Protein AF-0000000079918115 (afdb_homodimer)

Foldseek 3Di:
DDLPDQPQPQLFDPDPPPSVVVVCVVCCVQANNWDWDWDPPPDGTKGKTWDDLQLKIKMKIKDFWTFGFGDPDPPVLQGAFKKKKKAFCAAWKWWFWQNDIDIHHHQKIKIATPPTHTRGMGGHGITIIMMMIGFLLLLLLLPAANQQDRMDMDGCPPPLNVVLVVLSVCCVVCVSVDDLVRSVVSVNVNSNSVSVVSCVVVDQCPPPDPLSVLLSVLLVVLLVCQQVADDDLVNSCVVSVHDSVSVVVSSVSRPDDPVVSSLSSLLVVLLVCLAEHPDDLQVSCNRRHHPGSVRVQSSNCSHSVHGSVVSSVVRHD/DDLLDQPQPFLFDPDPPPSVVVVCVVCCVQVNNWDWDFDDPDDGGWTKGWGDLQLKIKIKIKDFWGFTAGDPPPPVLQGAQKKKKKAFCAAWKWAWWQNDIDIHHHQKIKIATPPTHTRGMGGHGITIIMMMIGQPLLLLLLPAAPQQDRMDMDGCPPPLNVVLVVLSVCCVVCVSVDDLVRSVVSVNVNSNSVSVVSCVVVDQCPPPDPLSVLLVVLLVVLLVCQQVADDDLVNSCVVSVHDSVSSVVSSVSRPHDPVVSSLSNLLVVLLVCLAEHPDDLQVSCNRRHHPGSVRNQSSNCSRSVHGSVVSSVSRHD

Nearest PDB structures (foldseek):
  5nla-assembly1_A  TM=6.528E-01  e=1.614E-10  Sinorhizobium meliloti 1021
  6p7t-assembly1_A  TM=4.672E-01  e=9.666E-10  Vibrio cholerae
  1bl0-assembly1_A  TM=8.198E-01  e=1.249E-04  Escherichia coli
  3mkl-assembly2_B  TM=9.287E-01  e=2.749E-03  Escherichia coli K-12
  3mkl-assembly1_A  TM=9.181E-01  e=2.902E-03  Escherichia coli K-12

Secondary structure (DSSP, 8-state):
---------------TTTTHHHHHHHHHHHH-S-EEEE----SPPPEEEEEEETTEEEEEEEE-SEEEEEE--S-GGG---EEEEEEEEEE-EEEEETTEEEEE-TTEEEEEETTS-EEEEEESS-EEEEEEEEEHHHHHHTT--S---SEEEEETTSHHHHHHHHHHHHHHHHGGG--HHHHHHHHHHHHHHHHHHHHHHH--TTSS-HHHHHHHHHHHHHHHTTTSSPPPHHHHHHHHT--HHHHHHHHHTTT--HHHHHHHHHHHHHHHHHHH----HHHHHHHTT-S-HHHHHHHHHHHHSS-HHHHHHHH--/---------------TTTTHHHHHHHHHHHHSS-EEE-----SPPPEEEEEEETTEEEEEEEE-SEEEE----S-GGG---EEEEEEEEEE-EEEEETTEEEEE-TTEEEEEETTS-EEEEEESS-EEEEEEEEEHHHHHHTT--S---SEEEEETTSHHHHHHHHHHHHHHHHGGG--HHHHHHHHHHHHHHHHHHHHHHH--TTSS-HHHHHHHHHHHHHHHTTTSSPPPHHHHHHHTT--HHHHHHHHHTTT--HHHHHHHHHHHHHHHHHHH----HHHHHHHTT-S-HHHHHHHHHHHHSS-HHHHHHHH--

Sequence (634 aa):
MTATAATEIEVLDFEPAGPGARWETAVRDVSGPMTVQHRKRRGNATRLRSRDVGDLQLADWDCPPLQSVLSLGKDRDAERDVVVVVAGDWGDERLSFAGTDAALVNGTVVVVTGGYDGDGFSVPERVRKRTLTLPRAALLAAGCDANIPGCLVLEQDRPLVGVLLRVLDEAWSRVPGMNTSEVEATRGALVALTAGIIRAETGSVTGRSALAALRAQIDNWITRNLRSGPIHIEDLAAAHNVSTRTVHRAFSLTGDTMTAVVRARRMAAVREELVNSNMTIATIAHRWCYYDPSHLRREFHRCFGVSPSEYRESHGCMTATAATEIEVLDFEPAGPGARWETAVRDVSGPMTVQHRKRRGNATRLRSRDVGDLQLADWDCPPLQSVLSLGKDRDAERDVVVVVAGDWGDERLSFAGTDAALVNGTVVVVTGGYDGDGFSVPERVRKRTLTLPRAALLAAGCDANIPGCLVLEQDRPLVGVLLRVLDEAWSRVPGMNTSEVEATRGALVALTAGIIRAETGSVTGRSALAALRAQIDNWITRNLRSGPIHIEDLAAAHNVSTRTVHRAFSLTGDTMTAVVRARRMAAVREELVNSNMTIATIAHRWCYYDPSHLRREFHRCFGVSPSEYRESHGC

pLDDT: mean 75.68, std 16.16, range [19.48, 96.19]

Radius of gyration: 24.93 Å; Cα contacts (8 Å, |Δi|>4): 1304; chains: 2; bounding box: 52×74×68 Å

InterPro domains:
  IPR009057 Homedomain-like superfamily [SSF46689] (265-315)
  IPR018060 AraC-like, DNA binding HTH domain [PF12833] (236-313)
  IPR018060 AraC-like, DNA binding HTH domain [PS01124] (216-314)
  IPR018060 AraC-like, DNA binding HTH domain [SM00342] (230-312)
  IPR035418 Transcription regulator HTH, AraC- type, ligand binding domain-like [PF14525] (23-195)
  IPR050204 AraC/XylS family transcriptional regulators [PTHR46796] (44-314)

Structure (mmCIF, N/CA/C/O backbone):
data_AF-0000000079918115-model_v1
#
loop_
_entity.id
_entity.type
_entity.pdbx_description
1 polymer 'AraC family transcriptional regulator'
#
loop_
_atom_site.group_PDB
_atom_site.id
_atom_site.type_symbol
_atom_site.label_atom_id
_atom_site.label_alt_id
_atom_site.label_comp_id
_atom_site.label_asym_id
_atom_site.label_entity_id
_atom_site.label_seq_id
_atom_site.pdbx_PDB_ins_code
_atom_site.Cartn_x
_atom_site.Cartn_y
_atom_site.Cartn_z
_atom_site.occupancy
_atom_site.B_iso_or_equiv
_atom_site.auth_seq_id
_atom_site.auth_comp_id
_atom_site.auth_asym_id
_atom_site.auth_atom_id
_atom_site.pdbx_PDB_model_num
ATOM 1 N N . MET A 1 1 ? -26.719 -1.693 0.516 1 20.75 1 MET A N 1
ATOM 2 C CA . MET A 1 1 ? -25.344 -1.738 0.03 1 20.75 1 MET A CA 1
ATOM 3 C C . MET A 1 1 ? -24.594 -2.91 0.645 1 20.75 1 MET A C 1
ATOM 5 O O . MET A 1 1 ? -24.375 -2.949 1.857 1 20.75 1 MET A O 1
ATOM 9 N N . THR A 1 2 ? -24.75 -4.129 0.095 1 23.48 2 THR A N 1
ATOM 10 C CA . THR A 1 2 ? -24.625 -5.461 0.676 1 23.48 2 THR A CA 1
ATOM 11 C C . THR A 1 2 ? -23.188 -5.746 1.089 1 23.48 2 THR A C 1
ATOM 13 O O . THR A 1 2 ? -22.25 -5.43 0.353 1 23.48 2 THR A O 1
ATOM 16 N N . ALA A 1 3 ? -22.828 -5.594 2.299 1 30.45 3 ALA A N 1
ATOM 17 C CA . ALA A 1 3 ? -21.672 -6.168 2.977 1 30.45 3 ALA A CA 1
ATOM 18 C C . ALA A 1 3 ? -21.172 -7.426 2.258 1 30.45 3 ALA A C 1
ATOM 20 O O . ALA A 1 3 ? -21.938 -8.375 2.062 1 30.45 3 ALA A O 1
ATOM 21 N N . THR A 1 4 ? -20.469 -7.301 1.254 1 32.97 4 THR A N 1
ATOM 22 C CA . THR A 1 4 ? -20.047 -8.531 0.591 1 32.97 4 THR A CA 1
ATOM 23 C C . THR A 1 4 ? -19.719 -9.609 1.616 1 32.97 4 THR A C 1
ATOM 25 O O . THR A 1 4 ? -18.859 -9.414 2.482 1 32.97 4 THR A O 1
ATOM 28 N N . ALA A 1 5 ? -20.609 -10.57 1.898 1 32.44 5 ALA A N 1
ATOM 29 C CA . ALA A 1 5 ? -20.719 -11.758 2.74 1 32.44 5 ALA A CA 1
ATOM 30 C C . ALA A 1 5 ? -19.453 -12.586 2.686 1 32.44 5 ALA A C 1
ATOM 32 O O . ALA A 1 5 ? -18.812 -12.688 1.636 1 32.44 5 ALA A O 1
ATOM 33 N N . ALA A 1 6 ? -18.719 -12.531 3.805 1 43.19 6 ALA A N 1
ATOM 34 C CA . ALA A 1 6 ? -17.75 -13.609 4.004 1 43.19 6 ALA A CA 1
ATOM 35 C C . ALA A 1 6 ? -18.234 -14.906 3.377 1 43.19 6 ALA A C 1
ATOM 37 O O . ALA A 1 6 ? -19.406 -15.273 3.516 1 43.19 6 ALA A O 1
ATOM 38 N N . THR A 1 7 ? -17.953 -15.18 2.184 1 44.72 7 THR A N 1
ATOM 39 C CA . THR A 1 7 ? -18.328 -16.516 1.739 1 44.72 7 THR A CA 1
ATOM 40 C C . THR A 1 7 ? -17.672 -17.578 2.611 1 44.72 7 THR A C 1
ATOM 42 O O . THR A 1 7 ? -16.438 -17.656 2.688 1 44.72 7 THR A O 1
ATOM 45 N N . GLU A 1 8 ? -18.25 -17.75 3.82 1 47.47 8 GLU A N 1
ATOM 46 C CA . GLU A 1 8 ? -17.828 -18.922 4.559 1 47.47 8 GLU A CA 1
ATOM 47 C C . GLU A 1 8 ? -18.156 -20.203 3.797 1 47.47 8 GLU A C 1
ATOM 49 O O . GLU A 1 8 ? -19.328 -20.453 3.488 1 47.47 8 GLU A O 1
ATOM 54 N N . ILE A 1 9 ? -17.344 -20.609 3.047 1 45.91 9 ILE A N 1
ATOM 55 C CA . ILE A 1 9 ? -17.562 -21.891 2.412 1 45.91 9 ILE A CA 1
ATOM 56 C C . ILE A 1 9 ? -17.062 -23.016 3.328 1 45.91 9 ILE A C 1
ATOM 58 O O . ILE A 1 9 ? -15.875 -23.062 3.666 1 45.91 9 ILE A O 1
ATOM 62 N N . GLU A 1 10 ? -17.891 -23.359 4.223 1 45.59 10 GLU A N 1
ATOM 63 C CA . GLU A 1 10 ? -17.578 -24.578 4.941 1 45.59 10 GLU A CA 1
ATOM 64 C C . GLU A 1 10 ? -17.688 -25.797 4.031 1 45.59 10 GLU A C 1
ATOM 66 O O . GLU A 1 10 ? -18.766 -26.078 3.494 1 45.59 10 GLU A O 1
ATOM 71 N N . VAL A 1 11 ? -16.656 -26 3.459 1 44.56 11 VAL A N 1
ATOM 72 C CA . VAL A 1 11 ? -16.703 -27.219 2.66 1 44.56 11 VAL A CA 1
ATOM 73 C C . VAL A 1 11 ? -16.547 -28.438 3.57 1 44.56 11 VAL A C 1
ATOM 75 O O . VAL A 1 11 ? -15.508 -28.641 4.191 1 44.56 11 VAL A O 1
ATOM 78 N N . LEU A 1 12 ? -17.703 -28.906 4.004 1 40.53 12 LEU A N 1
ATOM 79 C CA . LEU A 1 12 ? -17.703 -30.125 4.805 1 40.53 12 LEU A CA 1
ATOM 80 C C . LEU A 1 12 ? -17.125 -31.297 4.008 1 40.53 12 LEU A C 1
ATOM 82 O O . LEU A 1 12 ? -16.688 -31.125 2.871 1 40.53 12 LEU A O 1
ATOM 86 N N . ASP A 1 13 ? -18.078 -32.406 3.857 1 38.34 13 ASP A N 1
ATOM 87 C CA . ASP A 1 13 ? -17.906 -33.844 3.639 1 38.34 13 ASP A CA 1
ATOM 88 C C . ASP A 1 13 ? -17.422 -34.125 2.219 1 38.34 13 ASP A C 1
ATOM 90 O O . ASP A 1 13 ? -17.938 -33.562 1.255 1 38.34 13 ASP A O 1
ATOM 94 N N . PHE A 1 14 ? -16.125 -34.531 2.07 1 38.88 14 PHE A N 1
ATOM 95 C CA . PHE A 1 14 ? -15.609 -35.094 0.823 1 38.88 14 PHE A CA 1
ATOM 96 C C . PHE A 1 14 ? -16.406 -36.312 0.396 1 38.88 14 PHE A C 1
ATOM 98 O O . PHE A 1 14 ? -16.234 -37.406 0.945 1 38.88 14 PHE A O 1
ATOM 105 N N . GLU A 1 15 ? -17.672 -36.281 0.128 1 39.56 15 GLU A N 1
ATOM 106 C CA . GLU A 1 15 ? -18.094 -37.562 -0.426 1 39.56 15 GLU A CA 1
ATOM 107 C C . GLU A 1 15 ? -17.453 -37.812 -1.792 1 39.56 15 GLU A C 1
ATOM 109 O O . GLU A 1 15 ? -17.328 -36.875 -2.6 1 39.56 15 GLU A O 1
ATOM 114 N N . PRO A 1 16 ? -16.781 -39.031 -2.135 1 39.78 16 PRO A N 1
ATOM 115 C CA . PRO A 1 16 ? -16.203 -39.531 -3.377 1 39.78 16 PRO A CA 1
ATOM 116 C C . PRO A 1 16 ? -16.969 -39.062 -4.621 1 39.78 16 PRO A C 1
ATOM 118 O O . PRO A 1 16 ? -16.344 -38.812 -5.656 1 39.78 16 PRO A O 1
ATOM 121 N N . ALA A 1 17 ? -18.203 -39.625 -4.945 1 42.81 17 ALA A N 1
ATOM 122 C CA . ALA A 1 17 ? -18.969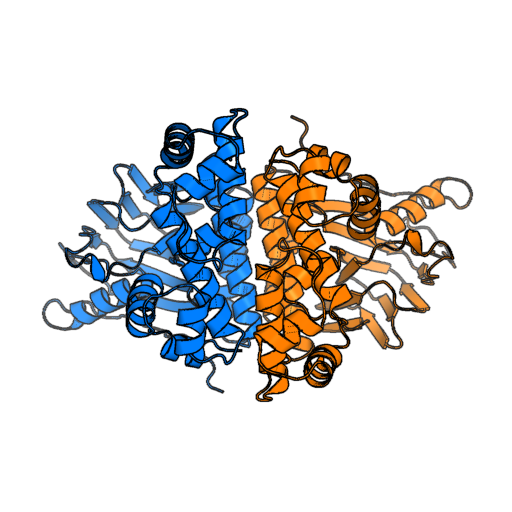 -39.5 -6.184 1 42.81 17 ALA A CA 1
ATOM 123 C C . ALA A 1 17 ? -19.406 -38.062 -6.418 1 42.81 17 ALA A C 1
ATOM 125 O O . ALA A 1 17 ? -19.719 -37.688 -7.547 1 42.81 17 ALA A O 1
ATOM 126 N N . GLY A 1 18 ? -20.094 -37.25 -5.535 1 37.59 18 GLY A N 1
ATOM 127 C CA . GLY A 1 18 ? -20.891 -36.031 -5.602 1 37.59 18 GLY A CA 1
ATOM 128 C C . GLY A 1 18 ? -20.125 -34.781 -5.133 1 37.59 18 GLY A C 1
ATOM 129 O O . GLY A 1 18 ? -19.969 -33.812 -5.879 1 37.59 18 GLY A O 1
ATOM 130 N N . PRO A 1 19 ? -19.656 -34.531 -4.016 1 40.31 19 PRO A N 1
ATOM 131 C CA . PRO A 1 19 ? -19.203 -33.375 -3.213 1 40.31 19 PRO A CA 1
ATOM 132 C C . PRO A 1 19 ? -17.781 -32.938 -3.559 1 40.31 19 PRO A C 1
ATOM 134 O O . PRO A 1 19 ? -17.328 -31.891 -3.105 1 40.31 19 PRO A O 1
ATOM 137 N N . GLY A 1 20 ? -16.938 -33.688 -4.082 1 45.53 20 GLY A N 1
ATOM 138 C CA . GLY A 1 20 ? -15.633 -33.344 -4.602 1 45.53 20 GLY A CA 1
ATOM 139 C C . GLY A 1 20 ? -15.656 -32.125 -5.488 1 45.53 20 GLY A C 1
ATOM 140 O O . GLY A 1 20 ? -14.68 -31.375 -5.547 1 45.53 20 GLY A O 1
ATOM 141 N N . ALA A 1 21 ? -16.688 -32.094 -6.211 1 49.69 21 ALA A N 1
ATOM 142 C CA . ALA A 1 21 ? -16.875 -30.984 -7.129 1 49.69 21 ALA A CA 1
ATOM 143 C C . ALA A 1 21 ? -16.875 -29.656 -6.383 1 49.69 21 ALA A C 1
ATOM 145 O O . ALA A 1 21 ? -16.359 -28.656 -6.887 1 49.69 21 ALA A O 1
ATOM 146 N N . ARG A 1 22 ? -17.375 -29.875 -5.172 1 52.66 22 ARG A N 1
ATOM 147 C CA . ARG A 1 22 ? -17.5 -28.609 -4.457 1 52.66 22 ARG A CA 1
ATOM 148 C C . ARG A 1 22 ? -16.156 -28.141 -3.934 1 52.66 22 ARG A C 1
ATOM 150 O O . ARG A 1 22 ? -15.859 -26.953 -3.947 1 52.66 22 ARG A O 1
ATOM 157 N N . TRP A 1 23 ? -15.312 -29.156 -3.518 1 56.81 23 TRP A N 1
ATOM 158 C CA . TRP A 1 23 ? -13.984 -28.781 -3.043 1 56.81 23 TRP A CA 1
ATOM 159 C C . TRP A 1 23 ? -13.141 -28.203 -4.172 1 56.81 23 TRP A C 1
ATOM 161 O O . TRP A 1 23 ? -12.492 -27.172 -4.004 1 56.81 23 TRP A O 1
ATOM 171 N N . GLU A 1 24 ? -13.188 -29.031 -5.16 1 59.75 24 GLU A N 1
ATOM 172 C CA . GLU A 1 24 ? -12.406 -28.578 -6.309 1 59.75 24 GLU A CA 1
ATOM 173 C C . GLU A 1 24 ? -12.828 -27.172 -6.723 1 59.75 24 GLU A C 1
ATOM 175 O O . GLU A 1 24 ? -11.977 -26.328 -7.047 1 59.75 24 GLU A O 1
ATOM 180 N N . THR A 1 25 ? -14.055 -27.094 -6.52 1 60.72 25 THR A N 1
ATOM 181 C CA . THR A 1 25 ? -14.57 -25.781 -6.879 1 60.72 25 THR A CA 1
ATOM 182 C C . THR A 1 25 ? -14.133 -24.734 -5.859 1 60.72 25 THR A C 1
ATOM 184 O O . THR A 1 25 ? -13.734 -23.625 -6.23 1 60.72 25 THR A O 1
ATOM 187 N N . ALA A 1 26 ? -14.148 -25.172 -4.625 1 60.69 26 ALA A N 1
ATOM 188 C CA . ALA A 1 26 ? -13.773 -24.219 -3.578 1 60.69 26 ALA A CA 1
ATOM 189 C C . ALA A 1 26 ? -12.305 -23.844 -3.686 1 60.69 26 ALA A C 1
ATOM 191 O O . ALA A 1 26 ? -11.945 -22.672 -3.553 1 60.69 26 ALA A O 1
ATOM 192 N N . VAL A 1 27 ? -11.5 -24.875 -3.855 1 61.97 27 VAL A N 1
ATOM 193 C CA . VAL A 1 27 ? -10.062 -24.625 -3.961 1 61.97 27 VAL A CA 1
ATOM 194 C C . VAL A 1 27 ? -9.781 -23.766 -5.188 1 61.97 27 VAL A C 1
ATOM 196 O O . VAL A 1 27 ? -8.961 -22.844 -5.129 1 61.97 27 VAL A O 1
ATOM 199 N N . ARG A 1 28 ? -10.531 -24.109 -6.148 1 62.28 28 ARG A N 1
ATOM 200 C CA . ARG A 1 28 ? -10.367 -23.344 -7.375 1 62.28 28 ARG A CA 1
ATOM 201 C C . ARG A 1 28 ? -10.781 -21.891 -7.16 1 62.28 28 ARG A C 1
ATOM 203 O O . ARG A 1 28 ? -10.133 -20.969 -7.672 1 62.28 28 ARG A O 1
ATOM 210 N N . ASP A 1 29 ? -11.766 -21.734 -6.414 1 60.75 29 ASP A N 1
ATOM 211 C CA . ASP A 1 29 ? -12.281 -20.391 -6.18 1 60.75 29 ASP A CA 1
ATOM 212 C C . ASP A 1 29 ? -11.312 -19.562 -5.332 1 60.75 29 ASP A C 1
ATOM 214 O O . ASP A 1 29 ? -11.195 -18.359 -5.516 1 60.75 29 ASP A O 1
ATOM 218 N N . VAL A 1 30 ? -10.672 -20.312 -4.461 1 59.06 30 VAL A N 1
ATOM 219 C CA . VAL A 1 30 ? -9.836 -19.609 -3.498 1 59.06 30 VAL A CA 1
ATOM 220 C C . VAL A 1 30 ? -8.406 -19.484 -4.035 1 59.06 30 VAL A C 1
ATOM 222 O O . VAL A 1 30 ? -7.75 -18.469 -3.855 1 59.06 30 VAL A O 1
ATOM 225 N N . SER A 1 31 ? -8 -20.531 -4.594 1 59.81 31 SER A N 1
ATOM 226 C CA . SER A 1 31 ? -6.582 -20.562 -4.93 1 59.81 31 SER A CA 1
ATOM 227 C C . SER A 1 31 ? -6.367 -20.406 -6.434 1 59.81 31 SER A C 1
ATOM 229 O O . SER A 1 31 ? -5.234 -20.234 -6.891 1 59.81 31 SER A O 1
ATOM 231 N N . GLY A 1 32 ? -7.426 -20.234 -7.074 1 56.75 32 GLY A N 1
ATOM 232 C CA . GLY A 1 32 ? -7.301 -20.219 -8.523 1 56.75 32 GLY A CA 1
ATOM 233 C C . GLY A 1 32 ? -7.422 -21.609 -9.148 1 56.75 32 GLY A C 1
ATOM 234 O O . GLY A 1 32 ? -7.719 -22.578 -8.453 1 56.75 32 GLY A O 1
ATOM 235 N N . PRO A 1 33 ? -7.445 -21.641 -10.469 1 50.28 33 PRO A N 1
ATOM 236 C CA . PRO A 1 33 ? -7.672 -22.891 -11.188 1 50.28 33 PRO A CA 1
ATOM 237 C C . PRO A 1 33 ? -6.633 -23.969 -10.852 1 50.28 33 PRO A C 1
ATOM 239 O O . PRO A 1 33 ? -5.461 -23.828 -11.211 1 50.28 33 PRO A O 1
ATOM 242 N N . MET A 1 34 ? -6.852 -24.562 -9.781 1 53.62 34 MET A N 1
ATOM 243 C CA . MET A 1 34 ? -6.023 -25.703 -9.414 1 53.62 34 MET A CA 1
ATOM 244 C C . MET A 1 34 ? -6.84 -27 -9.438 1 53.62 34 MET A C 1
ATOM 246 O O . MET A 1 34 ? -8.031 -26.984 -9.117 1 53.62 34 MET A O 1
ATOM 250 N N . THR A 1 35 ? -6.441 -27.875 -10.367 1 53.34 35 THR A N 1
ATOM 251 C CA . THR A 1 35 ? -7.07 -29.188 -10.312 1 53.34 35 THR A CA 1
ATOM 252 C C . THR A 1 35 ? -6.449 -30.031 -9.203 1 53.34 35 THR A C 1
ATOM 254 O O . THR A 1 35 ? -5.223 -30.156 -9.117 1 53.34 35 THR A O 1
ATOM 257 N N . VAL A 1 36 ? -7.211 -30.25 -8.18 1 54.84 36 VAL A N 1
ATOM 258 C CA . VAL A 1 36 ? -6.742 -31.094 -7.082 1 54.84 36 VAL A CA 1
ATOM 259 C C . VAL A 1 36 ? -7.234 -32.531 -7.281 1 54.84 36 VAL A C 1
ATOM 261 O O . VAL A 1 36 ? -8.43 -32.75 -7.461 1 54.84 36 VAL A O 1
ATOM 264 N N . GLN A 1 37 ? -6.348 -33.375 -7.707 1 53.84 37 GLN A N 1
ATOM 265 C CA . GLN A 1 37 ? -6.699 -34.812 -7.75 1 53.84 37 GLN A CA 1
ATOM 266 C C . GLN A 1 37 ? -6.453 -35.469 -6.402 1 53.84 37 GLN A C 1
ATOM 268 O O . GLN A 1 37 ? -5.375 -35.312 -5.816 1 53.84 37 GLN A O 1
ATOM 273 N N . HIS A 1 38 ? -7.578 -35.75 -5.676 1 53 38 HIS A N 1
ATOM 274 C CA . HIS A 1 38 ? -7.477 -36.406 -4.379 1 53 38 HIS A CA 1
ATOM 275 C C . HIS A 1 38 ? -7.055 -37.875 -4.531 1 53 38 HIS A C 1
ATOM 277 O O . HIS A 1 38 ? -7.598 -38.594 -5.367 1 53 38 HIS A O 1
ATOM 283 N N . ARG A 1 39 ? -5.891 -38.188 -4.273 1 50.22 39 ARG A N 1
ATOM 284 C CA . ARG A 1 39 ? -5.734 -39.625 -4.297 1 50.22 39 ARG A CA 1
ATOM 285 C C . ARG A 1 39 ? -6.527 -40.281 -3.17 1 50.22 39 ARG A C 1
ATOM 287 O O . ARG A 1 39 ? -7.328 -41.188 -3.412 1 50.22 39 ARG A O 1
ATOM 294 N N . LYS A 1 40 ? -5.816 -40.594 -1.983 1 50.38 40 LYS A N 1
ATOM 295 C CA . LYS A 1 40 ? -6.273 -41.5 -0.948 1 50.38 40 LYS A CA 1
ATOM 296 C C . LYS A 1 40 ? -7.078 -40.781 0.123 1 50.38 40 LYS A C 1
ATOM 298 O O . LYS A 1 40 ? -6.523 -39.969 0.888 1 50.38 40 LYS A O 1
ATOM 303 N N . ARG A 1 41 ? -8.188 -40.406 -0.213 1 50.91 41 ARG A N 1
ATOM 304 C CA . ARG A 1 41 ? -8.984 -39.625 0.73 1 50.91 41 ARG A CA 1
ATOM 305 C C . ARG A 1 41 ? -9.258 -40.438 2.002 1 50.91 41 ARG A C 1
ATOM 307 O O . ARG A 1 41 ? -10.141 -41.312 2.021 1 50.91 41 ARG A O 1
ATOM 314 N N . ARG A 1 42 ? -8.453 -40.844 2.773 1 46.62 42 ARG A N 1
ATOM 315 C CA . ARG A 1 42 ? -8.844 -41.531 4.008 1 46.62 42 ARG A CA 1
ATOM 316 C C . ARG A 1 42 ? -9.117 -40.531 5.117 1 46.62 42 ARG A C 1
ATOM 318 O O . ARG A 1 42 ? -8.273 -39.688 5.43 1 46.62 42 ARG A O 1
ATOM 325 N N . GLY A 1 43 ? -10.492 -40.156 5.5 1 53.81 43 GLY A N 1
ATOM 326 C CA . GLY A 1 43 ? -10.977 -39.719 6.793 1 53.81 43 GLY A CA 1
ATOM 327 C C . GLY A 1 43 ? -11.758 -38.406 6.719 1 53.81 43 GLY A C 1
ATOM 328 O O . GLY A 1 43 ? -12.453 -38.156 5.734 1 53.81 43 GLY A O 1
ATOM 329 N N . ASN A 1 44 ? -11.289 -37.219 7.59 1 59.44 44 ASN A N 1
ATOM 330 C CA . ASN A 1 44 ? -12.062 -36.062 8.055 1 59.44 44 ASN A CA 1
ATOM 331 C C . ASN A 1 44 ? -12.086 -34.969 7.02 1 59.44 44 ASN A C 1
ATOM 333 O O . ASN A 1 44 ? -11.188 -34.844 6.184 1 59.44 44 ASN A O 1
ATOM 337 N N . ALA A 1 45 ? -13.25 -34.219 6.898 1 63.47 45 ALA A N 1
ATOM 338 C CA . ALA A 1 45 ? -13.594 -33.125 5.977 1 63.47 45 ALA A CA 1
ATOM 339 C C . ALA A 1 45 ? -12.625 -31.953 6.113 1 63.47 45 ALA A C 1
ATOM 341 O O . ALA A 1 45 ? -12.086 -31.719 7.195 1 63.47 45 ALA A O 1
ATOM 342 N N . THR A 1 46 ? -12.133 -31.5 4.941 1 70.44 46 THR A N 1
ATOM 343 C CA . THR A 1 46 ? -11.422 -30.219 4.926 1 70.44 46 THR A CA 1
ATOM 344 C C . THR A 1 46 ? -12.367 -29.078 5.277 1 70.44 46 THR A C 1
ATOM 346 O O . THR A 1 46 ? -13.508 -29.031 4.816 1 70.44 46 THR A O 1
ATOM 349 N N . ARG A 1 47 ? -12.008 -28.344 6.266 1 76.12 47 ARG A N 1
ATOM 350 C CA . ARG A 1 47 ? -12.742 -27.125 6.582 1 76.12 47 ARG A CA 1
ATOM 351 C C . ARG A 1 47 ? -12.039 -25.906 6 1 76.12 47 ARG A C 1
ATOM 353 O O . ARG A 1 47 ? -10.82 -25.75 6.141 1 76.12 47 ARG A O 1
ATOM 360 N N . LEU A 1 48 ? -12.789 -25.156 5.195 1 78.81 48 LEU A N 1
ATOM 361 C CA . LEU A 1 48 ? -12.258 -23.953 4.559 1 78.81 48 LEU A CA 1
ATOM 362 C C . LEU A 1 48 ? -13.172 -22.75 4.805 1 78.81 48 LEU A C 1
ATOM 364 O O . LEU A 1 48 ? -14.383 -22.844 4.609 1 78.81 48 LEU A O 1
ATOM 368 N N . ARG A 1 49 ? -12.672 -21.672 5.414 1 81.44 49 ARG A N 1
ATOM 369 C CA . ARG A 1 49 ? -13.344 -20.375 5.504 1 81.44 49 ARG A CA 1
ATOM 370 C C . ARG A 1 49 ? -12.57 -19.312 4.73 1 81.44 49 ARG A C 1
ATOM 372 O O . ARG A 1 49 ? -11.352 -19.219 4.844 1 81.44 49 ARG A O 1
ATOM 379 N N . SER A 1 50 ? -13.273 -18.625 3.85 1 82.25 50 SER A N 1
ATOM 380 C CA . SER A 1 50 ? -12.57 -17.625 3.049 1 82.25 50 SER A CA 1
ATOM 381 C C . SER A 1 50 ? -13.258 -16.266 3.141 1 82.25 50 SER A C 1
ATOM 383 O O . SER A 1 50 ? -14.438 -16.188 3.494 1 82.25 50 SER A O 1
ATOM 385 N N . ARG A 1 51 ? -12.5 -15.242 2.969 1 82.38 51 ARG A N 1
ATOM 386 C CA . ARG A 1 51 ? -12.961 -13.859 2.891 1 82.38 51 ARG A CA 1
ATOM 387 C C . ARG A 1 51 ? -12.297 -13.133 1.723 1 82.38 51 ARG A C 1
ATOM 389 O O . ARG A 1 51 ? -11.109 -13.32 1.459 1 82.38 51 ARG A O 1
ATOM 396 N N . ASP A 1 52 ? -13.133 -12.375 1.131 1 81.25 52 ASP A N 1
ATOM 397 C CA . ASP A 1 52 ? -12.602 -11.508 0.087 1 81.25 52 ASP A CA 1
ATOM 398 C C . ASP A 1 52 ? -12.117 -10.18 0.669 1 81.25 52 ASP A C 1
ATOM 400 O O . ASP A 1 52 ? -12.766 -9.609 1.548 1 81.25 52 ASP A O 1
ATOM 404 N N . VAL A 1 53 ? -10.977 -9.773 0.288 1 87.44 53 VAL A N 1
ATOM 405 C CA . VAL A 1 53 ? -10.453 -8.43 0.517 1 87.44 53 VAL A CA 1
ATOM 406 C C . VAL A 1 53 ? -10.172 -7.75 -0.82 1 87.44 53 VAL A C 1
ATOM 408 O O . VAL A 1 53 ? -9.047 -7.805 -1.326 1 87.44 53 VAL A O 1
ATOM 411 N N . GLY A 1 54 ? -11.188 -7.066 -1.341 1 78.38 54 GLY A N 1
ATOM 412 C CA . GLY A 1 54 ? -11.102 -6.691 -2.744 1 78.38 54 GLY A CA 1
ATOM 413 C C . GLY A 1 54 ? -10.977 -7.887 -3.672 1 78.38 54 GLY A C 1
ATOM 414 O O . GLY A 1 54 ? -11.797 -8.805 -3.623 1 78.38 54 GLY A O 1
ATOM 415 N N . ASP A 1 55 ? -9.906 -7.875 -4.492 1 76.5 55 ASP A N 1
ATOM 416 C CA . ASP A 1 55 ? -9.68 -8.984 -5.41 1 76.5 55 ASP A CA 1
ATOM 417 C C . ASP A 1 55 ? -8.742 -10.023 -4.801 1 76.5 55 ASP A C 1
ATOM 419 O O . ASP A 1 55 ? -8.305 -10.953 -5.484 1 76.5 55 ASP A O 1
ATOM 423 N N . LEU A 1 56 ? -8.422 -9.773 -3.559 1 85.62 56 LEU A N 1
ATOM 424 C CA . LEU A 1 56 ? -7.645 -10.773 -2.838 1 85.62 56 LEU A CA 1
ATOM 425 C C . LEU A 1 56 ? -8.562 -11.766 -2.131 1 85.62 56 LEU A C 1
ATOM 427 O O . LEU A 1 56 ? -9.719 -11.461 -1.851 1 85.62 56 LEU A O 1
ATOM 431 N N . GLN A 1 57 ? -8.039 -12.914 -1.855 1 84.12 57 GLN A N 1
ATOM 432 C CA . GLN A 1 57 ? -8.789 -13.914 -1.105 1 84.12 57 GLN A CA 1
ATOM 433 C C . GLN A 1 57 ? -7.984 -14.422 0.089 1 84.12 57 GLN A C 1
ATOM 435 O O . GLN A 1 57 ? -6.855 -14.891 -0.07 1 84.12 57 GLN A O 1
ATOM 440 N N . LEU A 1 58 ? -8.562 -14.227 1.226 1 89.06 58 LEU A N 1
ATOM 441 C CA . LEU A 1 58 ? -8.023 -14.766 2.467 1 89.06 58 LEU A CA 1
ATOM 442 C C . LEU A 1 58 ? -8.773 -16.031 2.883 1 89.06 58 LEU A C 1
ATOM 444 O O . LEU A 1 58 ? -10 -16.078 2.812 1 89.06 58 LEU A O 1
ATOM 448 N N . ALA A 1 59 ? -7.992 -17.094 3.26 1 87.06 59 ALA A N 1
ATOM 449 C CA . ALA A 1 59 ? -8.688 -18.328 3.615 1 87.06 59 ALA A CA 1
ATOM 450 C C . ALA A 1 59 ? -7.98 -19.047 4.754 1 87.06 59 ALA A C 1
ATOM 452 O O . ALA A 1 59 ? -6.75 -19.094 4.797 1 87.06 59 ALA A O 1
ATOM 453 N N . ASP A 1 60 ? -8.773 -19.578 5.664 1 88.44 60 ASP A N 1
ATOM 454 C CA . ASP A 1 60 ? -8.312 -20.516 6.684 1 88.44 60 ASP A CA 1
ATOM 455 C C . ASP A 1 60 ? -8.641 -21.953 6.297 1 88.44 60 ASP A C 1
ATOM 457 O O . ASP A 1 60 ? -9.773 -22.266 5.926 1 88.44 60 ASP A O 1
ATOM 461 N N . TRP A 1 61 ? -7.547 -22.75 6.367 1 84.19 61 TRP A N 1
ATOM 462 C CA . TRP A 1 61 ? -7.691 -24.141 5.969 1 84.19 61 TRP A CA 1
ATOM 463 C C . TRP A 1 61 ? -7.469 -25.062 7.156 1 84.19 61 TRP A C 1
ATOM 465 O O . TRP A 1 61 ? -6.555 -24.859 7.957 1 84.19 61 TRP A O 1
ATOM 475 N N . ASP A 1 62 ? -8.312 -26.031 7.297 1 84.44 62 ASP A N 1
ATOM 476 C CA . ASP A 1 62 ? -8.125 -27.219 8.109 1 84.44 62 ASP A CA 1
ATOM 477 C C . ASP A 1 62 ? -8.234 -28.484 7.266 1 84.44 62 ASP A C 1
ATOM 479 O O . ASP A 1 62 ? -9.336 -28.938 6.945 1 84.44 62 ASP A O 1
ATOM 483 N N . CYS A 1 63 ? -7.027 -29.016 6.902 1 80.06 63 CYS A N 1
ATOM 484 C CA . CYS A 1 63 ? -6.977 -30.062 5.898 1 80.06 63 CYS A CA 1
ATOM 485 C C . CYS A 1 63 ? -6.582 -31.406 6.523 1 80.06 63 CYS A C 1
ATOM 487 O O . CYS A 1 63 ? -5.555 -31.484 7.203 1 80.06 63 CYS A O 1
ATOM 489 N N . PRO A 1 64 ? -7.402 -32.312 6.355 1 78.81 64 PRO A N 1
ATOM 490 C CA . PRO A 1 64 ? -6.988 -33.656 6.734 1 78.81 64 PRO A CA 1
ATOM 491 C C . PRO A 1 64 ? -5.883 -34.219 5.84 1 78.81 64 PRO A C 1
ATOM 493 O O . PRO A 1 64 ? -5.438 -33.531 4.914 1 78.81 64 PRO A O 1
ATOM 496 N N . PRO A 1 65 ? -5.309 -35.406 6.152 1 75.12 65 PRO A N 1
ATOM 497 C CA . PRO A 1 65 ? -4.281 -35.969 5.277 1 75.12 65 PRO A CA 1
ATOM 498 C C . PRO A 1 65 ? -4.719 -36.031 3.816 1 75.12 65 PRO A C 1
ATOM 500 O O . PRO A 1 65 ? -5.824 -36.5 3.521 1 75.12 65 PRO A O 1
ATOM 503 N N . LEU A 1 66 ? -3.986 -35.312 2.957 1 70.62 66 LEU A N 1
ATOM 504 C CA . LEU A 1 66 ? -4.312 -35.312 1.535 1 70.62 66 LEU A CA 1
ATOM 505 C C . LEU A 1 66 ? -3.047 -35.188 0.689 1 70.62 66 LEU A C 1
ATOM 507 O O . LEU A 1 66 ? -2.002 -34.75 1.184 1 70.62 66 LEU A O 1
ATOM 511 N N . GLN A 1 67 ? -3.07 -35.812 -0.443 1 68.88 67 GLN A N 1
ATOM 512 C CA . GLN A 1 67 ? -2.021 -35.656 -1.442 1 68.88 67 GLN A CA 1
ATOM 513 C C . GLN A 1 67 ? -2.578 -35.031 -2.729 1 68.88 67 GLN A C 1
ATOM 515 O O . GLN A 1 67 ? -3.623 -35.469 -3.221 1 68.88 67 GLN A O 1
ATOM 520 N N . SER A 1 68 ? -2.195 -33.781 -2.971 1 62.78 68 SER A N 1
ATOM 521 C CA . SER A 1 68 ? -2.707 -33.188 -4.191 1 62.78 68 SER A CA 1
ATOM 522 C C . SER A 1 68 ? -1.604 -33.031 -5.234 1 62.78 68 SER A C 1
ATOM 524 O O . SER A 1 68 ? -0.429 -32.875 -4.887 1 62.78 68 SER A O 1
ATOM 526 N N . VAL A 1 69 ? -1.921 -33.531 -6.5 1 55.69 69 VAL A N 1
ATOM 527 C CA . VAL A 1 69 ? -1.042 -33.156 -7.609 1 55.69 69 VAL A CA 1
ATOM 528 C C . VAL A 1 69 ? -1.592 -31.938 -8.328 1 55.69 69 VAL A C 1
ATOM 530 O O . VAL A 1 69 ? -2.793 -31.844 -8.586 1 55.69 69 VAL A O 1
ATOM 533 N N . LEU A 1 70 ? -0.984 -30.797 -8.023 1 52.75 70 LEU A N 1
ATOM 534 C CA . LEU A 1 70 ? -1.413 -29.594 -8.719 1 52.75 70 LEU A CA 1
ATOM 535 C C . LEU A 1 70 ? -1.199 -29.719 -10.219 1 52.75 70 LEU A C 1
ATOM 537 O O . LEU A 1 70 ? -0.084 -29.984 -10.672 1 52.75 70 LEU A O 1
ATOM 541 N N . SER A 1 71 ? -2.182 -30.234 -11.031 1 46.75 71 SER A N 1
ATOM 542 C CA . SER A 1 71 ? -2.059 -30.125 -12.477 1 46.75 71 SER A CA 1
ATOM 543 C C . SER A 1 71 ? -2.566 -28.766 -12.969 1 46.75 71 SER A C 1
ATOM 545 O O . SER A 1 71 ? -3.668 -28.344 -12.609 1 46.75 71 SER A O 1
ATOM 547 N N . LEU A 1 72 ? -1.653 -27.797 -13.023 1 45.66 72 LEU A N 1
ATOM 548 C CA . LEU A 1 72 ? -2.125 -26.594 -13.711 1 45.66 72 LEU A CA 1
ATOM 549 C C . LEU A 1 72 ? -2.996 -26.953 -14.906 1 45.66 72 LEU A C 1
ATOM 551 O O . LEU A 1 72 ? -2.566 -27.719 -15.789 1 45.66 72 LEU A O 1
ATOM 555 N N . GLY A 1 73 ? -4.156 -27.312 -14.625 1 43.19 73 GLY A N 1
ATOM 556 C CA . GLY A 1 73 ? -5.008 -27.75 -15.719 1 43.19 73 GLY A CA 1
ATOM 557 C C . GLY A 1 73 ? -4.652 -27.094 -17.047 1 43.19 73 GLY A C 1
ATOM 558 O O . GLY A 1 73 ? -3.988 -26.047 -17.062 1 43.19 73 GLY A O 1
ATOM 559 N N . LYS A 1 74 ? -4.844 -27.922 -18.125 1 42 74 LYS A N 1
ATOM 560 C CA . LYS A 1 74 ? -4.719 -27.609 -19.547 1 42 74 LYS A CA 1
ATOM 561 C C . LYS A 1 74 ? -5.371 -26.266 -19.859 1 42 74 LYS A C 1
ATOM 563 O O . LYS A 1 74 ? -5.195 -25.719 -20.953 1 42 74 LYS A O 1
ATOM 568 N N . ASP A 1 75 ? -6.441 -25.953 -19.359 1 40.03 75 ASP A N 1
ATOM 569 C CA . ASP A 1 75 ? -7.16 -24.797 -19.875 1 40.03 75 ASP A CA 1
ATOM 570 C C . ASP A 1 75 ? -6.516 -23.5 -19.391 1 40.03 75 ASP A C 1
ATOM 572 O O . ASP A 1 75 ? -6.859 -22.984 -18.328 1 40.03 75 ASP A O 1
ATOM 576 N N . ARG A 1 76 ? -5.434 -23.266 -19.859 1 42.12 76 ARG A N 1
ATOM 577 C CA . ARG A 1 76 ? -4.492 -22.156 -19.797 1 42.12 76 ARG A CA 1
ATOM 578 C C . ARG A 1 76 ? -5.227 -20.828 -19.688 1 42.12 76 ARG A C 1
ATOM 580 O O . ARG A 1 76 ? -4.695 -19.859 -19.125 1 42.12 76 ARG A O 1
ATOM 587 N N . ASP A 1 77 ? -6.16 -20.781 -20.516 1 41.81 77 ASP A N 1
ATOM 588 C CA . ASP A 1 77 ? -6.879 -19.531 -20.719 1 41.81 77 ASP A CA 1
ATOM 589 C C . ASP A 1 77 ? -7.508 -19.047 -19.406 1 41.81 77 ASP A C 1
ATOM 591 O O . ASP A 1 77 ? -7.797 -17.844 -19.25 1 41.81 77 ASP A O 1
ATOM 595 N N . ALA A 1 78 ? -7.938 -20.062 -18.547 1 44.31 78 ALA A N 1
ATOM 596 C CA . ALA A 1 78 ? -8.688 -19.703 -17.344 1 44.31 78 ALA A CA 1
ATOM 597 C C . ALA A 1 78 ? -7.75 -19.516 -16.156 1 44.31 78 ALA A C 1
ATOM 599 O O . ALA A 1 78 ? -8.203 -19.406 -15.016 1 44.31 78 ALA A O 1
ATOM 600 N N . GLU A 1 79 ? -6.473 -19.656 -16.359 1 52.09 79 GLU A N 1
ATOM 601 C CA . GLU A 1 79 ? -5.492 -19.719 -15.273 1 52.09 79 GLU A CA 1
ATOM 602 C C . GLU A 1 79 ? -5.293 -18.344 -14.641 1 52.09 79 GLU A C 1
ATOM 604 O O . GLU A 1 79 ? -4.91 -17.391 -15.32 1 52.09 79 GLU A O 1
ATOM 609 N N . ARG A 1 80 ? -5.941 -18.25 -13.508 1 59.69 80 ARG A N 1
ATOM 610 C CA . ARG A 1 80 ? -5.699 -17 -12.789 1 59.69 80 ARG A CA 1
ATOM 611 C C . ARG A 1 80 ? -4.211 -16.812 -12.5 1 59.69 80 ARG A C 1
ATOM 613 O O . ARG A 1 80 ? -3.529 -17.766 -12.094 1 59.69 80 ARG A O 1
ATOM 620 N N . ASP A 1 81 ? -3.59 -15.891 -13.062 1 72.19 81 ASP A N 1
ATOM 621 C CA . ASP A 1 81 ? -2.229 -15.453 -12.773 1 72.19 81 ASP A CA 1
ATOM 622 C C . ASP A 1 81 ? -2.137 -14.852 -11.367 1 72.19 81 ASP A C 1
ATOM 624 O O . ASP A 1 81 ? -2.305 -13.641 -11.195 1 72.19 81 ASP A O 1
ATOM 628 N N . VAL A 1 82 ? -2.029 -15.961 -10.391 1 80.19 82 VAL A N 1
ATOM 629 C CA . VAL A 1 82 ? -2.086 -15.508 -9 1 80.19 82 VAL A CA 1
ATOM 630 C C . VAL A 1 82 ? -0.824 -15.945 -8.266 1 80.19 82 VAL A C 1
ATOM 632 O O . VAL A 1 82 ? -0.104 -16.828 -8.719 1 80.19 82 VAL A O 1
ATOM 635 N N . VAL A 1 83 ? -0.529 -15.328 -7.266 1 84.94 83 VAL A N 1
ATOM 636 C CA . VAL A 1 83 ? 0.479 -15.664 -6.266 1 84.94 83 VAL A CA 1
ATOM 637 C C . VAL A 1 83 ? -0.201 -16 -4.941 1 84.94 83 VAL A C 1
ATOM 639 O O . VAL A 1 83 ? -1.134 -15.312 -4.52 1 84.94 83 VAL A O 1
ATOM 642 N N . VAL A 1 84 ? 0.206 -17.109 -4.32 1 87.62 84 VAL A N 1
ATOM 643 C CA . VAL A 1 84 ? -0.419 -17.547 -3.074 1 87.62 84 VAL A CA 1
ATOM 644 C C . VAL A 1 84 ? 0.609 -17.531 -1.945 1 87.62 84 VAL A C 1
ATOM 646 O O . VAL A 1 84 ? 1.697 -18.094 -2.08 1 87.62 84 VAL A O 1
ATOM 649 N N . VAL A 1 85 ? 0.292 -16.797 -0.937 1 92.38 85 VAL A N 1
ATOM 650 C CA . VAL A 1 85 ? 1.052 -16.859 0.308 1 92.38 85 VAL A CA 1
ATOM 651 C C . VAL A 1 85 ? 0.438 -17.891 1.244 1 92.38 85 VAL A C 1
ATOM 653 O O . VAL A 1 85 ? -0.752 -17.828 1.561 1 92.38 85 VAL A O 1
ATOM 656 N N . VAL A 1 86 ? 1.199 -18.844 1.652 1 91.38 86 VAL A N 1
ATOM 657 C CA . VAL A 1 86 ? 0.74 -19.906 2.541 1 91.38 86 VAL A CA 1
ATOM 658 C C . VAL A 1 86 ? 1.457 -19.797 3.885 1 91.38 86 VAL A C 1
ATOM 660 O O . VAL A 1 86 ? 2.684 -19.922 3.953 1 91.38 86 VAL A O 1
ATOM 663 N N . ALA A 1 87 ? 0.722 -19.578 4.93 1 94.25 87 ALA A N 1
ATOM 664 C CA . ALA A 1 87 ? 1.276 -19.5 6.277 1 94.25 87 ALA A CA 1
ATOM 665 C C . ALA A 1 87 ? 0.846 -20.703 7.121 1 94.25 87 ALA A C 1
ATOM 667 O O . ALA A 1 87 ? -0.345 -20.891 7.383 1 94.25 87 ALA A O 1
ATOM 668 N N . GLY A 1 88 ? 1.821 -21.422 7.645 1 93.19 88 GLY A N 1
ATOM 669 C CA . GLY A 1 88 ? 1.521 -22.578 8.484 1 93.19 88 GLY A CA 1
ATOM 670 C C . GLY A 1 88 ? 1.16 -22.203 9.906 1 93.19 88 GLY A C 1
ATOM 671 O O . GLY A 1 88 ? 1.785 -21.312 10.5 1 93.19 88 GLY A O 1
ATOM 672 N N . ASP A 1 89 ? 0.057 -22.766 10.391 1 91.25 89 ASP A N 1
ATOM 673 C CA . ASP A 1 89 ? -0.382 -22.547 11.766 1 91.25 89 ASP A CA 1
ATOM 674 C C . ASP A 1 89 ? -0.14 -23.781 12.625 1 91.25 89 ASP A C 1
ATOM 676 O O . ASP A 1 89 ? 0.348 -23.672 13.75 1 91.25 89 ASP A O 1
ATOM 680 N N . TRP A 1 90 ? -0.547 -24.906 12.133 1 91.62 90 TRP A N 1
ATOM 681 C CA . TRP A 1 90 ? -0.393 -26.172 12.844 1 91.62 90 TRP A CA 1
ATOM 682 C C . TRP A 1 90 ? -0.252 -27.328 11.859 1 91.62 90 TRP A C 1
ATOM 684 O O . TRP A 1 90 ? -0.931 -27.359 10.828 1 91.62 90 TRP A O 1
ATOM 694 N N . GLY A 1 91 ? 0.632 -28.281 12.234 1 91 91 GLY A N 1
ATOM 695 C CA . GLY A 1 91 ? 0.848 -29.438 11.367 1 91 91 GLY A CA 1
ATOM 696 C C . GLY A 1 91 ? 1.867 -29.172 10.273 1 91 91 GLY A C 1
ATOM 697 O O . GLY A 1 91 ? 2.59 -28.172 10.32 1 91 91 GLY A O 1
ATOM 698 N N . ASP A 1 92 ? 1.99 -30.188 9.383 1 90.19 92 ASP A N 1
ATOM 699 C CA . ASP A 1 92 ? 2.994 -30.062 8.336 1 90.19 92 ASP A CA 1
ATOM 700 C C . ASP A 1 92 ? 2.391 -30.344 6.961 1 90.19 92 ASP A C 1
ATOM 702 O O . ASP A 1 92 ? 1.432 -31.109 6.848 1 90.19 92 ASP A O 1
ATOM 706 N N . GLU A 1 93 ? 2.879 -29.625 6 1 89.38 93 GLU A N 1
ATOM 707 C CA . GLU A 1 93 ? 2.525 -29.797 4.594 1 89.38 93 GLU A CA 1
ATOM 708 C C . GLU A 1 93 ? 3.756 -29.688 3.699 1 89.38 93 GLU A C 1
ATOM 710 O O . GLU A 1 93 ? 4.645 -28.875 3.953 1 89.38 93 GLU A O 1
ATOM 715 N N . ARG A 1 94 ? 3.805 -30.641 2.797 1 87.31 94 ARG A N 1
ATOM 716 C CA . ARG A 1 94 ? 4.871 -30.562 1.805 1 87.31 94 ARG A CA 1
ATOM 717 C C . ARG A 1 94 ? 4.359 -30 0.486 1 87.31 94 ARG A C 1
ATOM 719 O O . ARG A 1 94 ? 3.324 -30.438 -0.023 1 87.31 94 ARG A O 1
ATOM 726 N N . LEU A 1 95 ? 5.027 -28.953 0.04 1 83.62 95 LEU A N 1
ATOM 727 C CA . LEU A 1 95 ? 4.688 -28.312 -1.224 1 83.62 95 LEU A CA 1
ATOM 728 C C . LEU A 1 95 ? 5.809 -28.484 -2.242 1 83.62 95 LEU A C 1
ATOM 730 O O . LEU A 1 95 ? 6.988 -28.375 -1.9 1 83.62 95 LEU A O 1
ATOM 734 N N . SER A 1 96 ? 5.492 -28.922 -3.385 1 80.62 96 SER A N 1
ATOM 735 C CA . SER A 1 96 ? 6.453 -29.031 -4.477 1 80.62 96 SER A CA 1
ATOM 736 C C . SER A 1 96 ? 6.016 -28.219 -5.688 1 80.62 96 SER A C 1
ATOM 738 O O . SER A 1 96 ? 5.148 -28.641 -6.453 1 80.62 96 SER A O 1
ATOM 740 N N . PHE A 1 97 ? 6.633 -27.016 -5.793 1 73.88 97 PHE A N 1
ATOM 741 C CA . PHE A 1 97 ? 6.312 -26.094 -6.891 1 73.88 97 PHE A CA 1
ATOM 742 C C . PHE A 1 97 ? 7.582 -25.609 -7.574 1 73.88 97 PHE A C 1
ATOM 744 O O . PHE A 1 97 ? 8.578 -25.312 -6.91 1 73.88 97 PHE A O 1
ATOM 751 N N . ALA A 1 98 ? 7.484 -25.516 -8.898 1 72.62 98 ALA A N 1
ATOM 752 C CA . ALA A 1 98 ? 8.562 -24.938 -9.703 1 72.62 98 ALA A CA 1
ATOM 753 C C . ALA A 1 98 ? 9.898 -25.594 -9.383 1 72.62 98 ALA A C 1
ATOM 755 O O . ALA A 1 98 ? 10.922 -24.922 -9.266 1 72.62 98 ALA A O 1
ATOM 756 N N . GLY A 1 99 ? 9.828 -26.859 -9.18 1 72.75 99 GLY A N 1
ATOM 757 C CA . GLY A 1 99 ? 11.047 -27.609 -8.945 1 72.75 99 GLY A CA 1
ATOM 758 C C . GLY A 1 99 ? 11.578 -27.453 -7.531 1 72.75 99 GLY A C 1
ATOM 759 O O . GLY A 1 99 ? 12.672 -27.953 -7.219 1 72.75 99 GLY A O 1
ATOM 760 N N . THR A 1 100 ? 10.891 -26.719 -6.738 1 77.56 100 THR A N 1
ATOM 761 C CA . THR A 1 100 ? 11.297 -26.5 -5.352 1 77.56 100 THR A CA 1
ATOM 762 C C . THR A 1 100 ? 10.383 -27.266 -4.395 1 77.56 100 THR A C 1
ATOM 764 O O . THR A 1 100 ? 9.164 -27.234 -4.547 1 77.56 100 THR A O 1
ATOM 767 N N . ASP A 1 101 ? 11.062 -27.984 -3.537 1 83.06 101 ASP A N 1
ATOM 768 C CA . ASP A 1 101 ? 10.32 -28.641 -2.463 1 83.06 101 ASP A CA 1
ATOM 769 C C . ASP A 1 101 ? 10.367 -27.812 -1.183 1 83.06 101 ASP A C 1
ATOM 771 O O . ASP A 1 101 ? 11.445 -27.422 -0.725 1 83.06 101 ASP A O 1
ATOM 775 N N . ALA A 1 102 ? 9.172 -27.516 -0.759 1 86 102 ALA A N 1
ATOM 776 C CA . ALA A 1 102 ? 9.078 -26.719 0.458 1 86 102 ALA A CA 1
ATOM 777 C C . ALA A 1 102 ? 8.266 -27.438 1.529 1 86 102 ALA A C 1
ATOM 779 O O . ALA A 1 102 ? 7.27 -28.094 1.225 1 86 102 ALA A O 1
ATOM 780 N N . ALA A 1 103 ? 8.812 -27.391 2.719 1 88.38 103 ALA A N 1
ATOM 781 C CA . ALA A 1 103 ? 8.07 -27.891 3.873 1 88.38 103 ALA A CA 1
ATOM 782 C C . ALA A 1 103 ? 7.379 -26.75 4.617 1 88.38 103 ALA A C 1
ATOM 784 O O . ALA A 1 103 ? 8.031 -25.812 5.051 1 88.38 103 ALA A O 1
ATOM 785 N N . LEU A 1 104 ? 6.098 -26.844 4.707 1 90.5 104 LEU A N 1
ATOM 786 C CA . LEU A 1 104 ? 5.328 -25.906 5.516 1 90.5 104 LEU A CA 1
ATOM 787 C C . LEU A 1 104 ? 5.145 -26.438 6.934 1 90.5 104 LEU A C 1
ATOM 789 O O . LEU A 1 104 ? 4.555 -27.5 7.129 1 90.5 104 LEU A O 1
ATOM 793 N N . VAL A 1 105 ? 5.742 -25.781 7.898 1 89 105 VAL A N 1
ATOM 794 C CA . VAL A 1 105 ? 5.562 -26.078 9.312 1 89 105 VAL A CA 1
ATOM 795 C C . VAL A 1 105 ? 5.105 -24.812 10.047 1 89 105 VAL A C 1
ATOM 797 O O . VAL A 1 105 ? 5.027 -23.734 9.453 1 89 105 VAL A O 1
ATOM 800 N N . ASN A 1 106 ? 4.75 -25.031 11.352 1 88.88 106 ASN A N 1
ATOM 801 C CA . ASN A 1 106 ? 4.406 -23.859 12.141 1 88.88 106 ASN A CA 1
ATOM 802 C C . ASN A 1 106 ? 5.512 -22.797 12.094 1 88.88 106 ASN A C 1
ATOM 804 O O . ASN A 1 106 ? 6.684 -23.109 12.312 1 88.88 106 ASN A O 1
ATOM 808 N N . GLY A 1 107 ? 5.141 -21.609 11.688 1 84.75 107 GLY A N 1
ATOM 809 C CA . GLY A 1 107 ? 6.105 -20.516 11.656 1 84.75 107 GLY A CA 1
ATOM 810 C C . GLY A 1 107 ? 6.723 -20.312 10.281 1 84.75 107 GLY A C 1
ATOM 811 O O . GLY A 1 107 ? 7.559 -19.422 10.102 1 84.75 107 GLY A O 1
ATOM 812 N N . THR A 1 108 ? 6.441 -21.156 9.344 1 90.81 108 THR A N 1
ATOM 813 C CA . THR A 1 108 ? 6.949 -21.016 7.984 1 90.81 108 THR A CA 1
ATOM 814 C C . THR A 1 108 ? 5.898 -20.375 7.078 1 90.81 108 THR A C 1
ATOM 816 O O . THR A 1 108 ? 4.699 -20.609 7.254 1 90.81 108 THR A O 1
ATOM 819 N N . VAL A 1 109 ? 6.383 -19.547 6.156 1 93.94 109 VAL A N 1
ATOM 820 C CA . VAL A 1 109 ? 5.547 -18.953 5.121 1 93.94 109 VAL A CA 1
ATOM 821 C C . VAL A 1 109 ? 6.102 -19.312 3.742 1 93.94 109 VAL A C 1
ATOM 823 O O . VAL A 1 109 ? 7.301 -19.172 3.498 1 93.94 109 VAL A O 1
ATOM 826 N N . VAL A 1 110 ? 5.238 -19.828 2.885 1 91.25 110 VAL A N 1
ATOM 827 C CA . VAL A 1 110 ? 5.645 -20.172 1.526 1 91.25 110 VAL A CA 1
ATOM 828 C C . VAL A 1 110 ? 4.887 -19.312 0.522 1 91.25 110 VAL A C 1
ATOM 830 O O . VAL A 1 110 ? 3.674 -19.125 0.641 1 91.25 110 VAL A O 1
ATOM 833 N N . VAL A 1 111 ? 5.625 -18.688 -0.376 1 90.25 111 VAL A N 1
ATOM 834 C CA . VAL A 1 111 ? 5.027 -17.953 -1.482 1 90.25 111 VAL A CA 1
ATOM 835 C C . VAL A 1 111 ? 5.141 -18.766 -2.77 1 90.25 111 VAL A C 1
ATOM 837 O O . VAL A 1 111 ? 6.242 -19.156 -3.168 1 90.25 111 VAL A O 1
ATOM 840 N N . VAL A 1 112 ? 3.971 -19.031 -3.324 1 83.94 112 VAL A N 1
ATOM 841 C CA . VAL A 1 112 ? 3.945 -19.828 -4.547 1 83.94 112 VAL A CA 1
ATOM 842 C C . VAL A 1 112 ? 3.322 -19.016 -5.68 1 83.94 112 VAL A C 1
ATOM 844 O O . VAL A 1 112 ? 2.324 -18.312 -5.48 1 83.94 112 VAL A O 1
ATOM 847 N N . THR A 1 113 ? 4 -18.938 -6.738 1 76.88 113 THR A N 1
ATOM 848 C CA . THR A 1 113 ? 3.477 -18.266 -7.922 1 76.88 113 THR A CA 1
ATOM 849 C C . THR A 1 113 ? 2.836 -19.266 -8.875 1 76.88 113 THR A C 1
ATOM 851 O O . THR A 1 113 ? 3.41 -20.328 -9.156 1 76.88 113 THR A O 1
ATOM 854 N N . GLY A 1 114 ? 1.578 -18.922 -9.219 1 65.38 114 GLY A N 1
ATOM 855 C CA . GLY A 1 114 ? 0.903 -19.781 -10.188 1 65.38 114 GLY A CA 1
ATOM 856 C C . GLY A 1 114 ? 1.615 -19.844 -11.523 1 65.38 114 GLY A C 1
ATOM 857 O O . GLY A 1 114 ? 2.523 -19.062 -11.789 1 65.38 114 GLY A O 1
ATOM 858 N N . GLY A 1 115 ? 1.245 -20.75 -12.25 1 57.97 115 GLY A N 1
ATOM 859 C CA . GLY A 1 115 ? 1.779 -20.891 -13.594 1 57.97 115 GLY A CA 1
ATOM 860 C C . GLY A 1 115 ? 2.969 -21.828 -13.664 1 57.97 115 GLY A C 1
ATOM 861 O O . GLY A 1 115 ? 3.438 -22.172 -14.758 1 57.97 115 GLY A O 1
ATOM 862 N N . TYR A 1 116 ? 3.441 -22.094 -12.586 1 54.06 116 TYR A N 1
ATOM 863 C CA . TYR A 1 116 ? 4.547 -23.062 -12.594 1 54.06 116 TYR A CA 1
ATOM 864 C C . TYR A 1 116 ? 4.039 -24.484 -12.391 1 54.06 116 TYR A C 1
ATOM 866 O O . TYR A 1 116 ? 3.014 -24.688 -11.734 1 54.06 116 TYR A O 1
ATOM 874 N N . ASP A 1 117 ? 4.648 -25.297 -13.102 1 58.34 117 ASP A N 1
ATOM 875 C CA . ASP A 1 117 ? 4.367 -26.719 -12.922 1 58.34 117 ASP A CA 1
ATOM 876 C C . ASP A 1 117 ? 4.809 -27.188 -11.531 1 58.34 117 ASP A C 1
ATOM 878 O O . ASP A 1 117 ? 5.723 -26.609 -10.938 1 58.34 117 ASP A O 1
ATOM 882 N N . GLY A 1 118 ? 4.008 -27.844 -10.82 1 62.53 118 GLY A N 1
ATOM 883 C CA . GLY A 1 118 ? 4.445 -28.438 -9.562 1 62.53 118 GLY A CA 1
ATOM 884 C C . GLY A 1 118 ? 3.73 -29.734 -9.234 1 62.53 118 GLY A C 1
ATOM 885 O O . GLY A 1 118 ? 2.797 -30.125 -9.938 1 62.53 118 GLY A O 1
ATOM 886 N N . ASP A 1 119 ? 4.391 -30.531 -8.438 1 64.88 119 ASP A N 1
ATOM 887 C CA . ASP A 1 119 ? 3.836 -31.812 -7.988 1 64.88 119 ASP A CA 1
ATOM 888 C C . ASP A 1 119 ? 2.711 -31.594 -6.98 1 64.88 119 ASP A C 1
ATOM 890 O O . ASP A 1 119 ? 2 -32.531 -6.621 1 64.88 119 ASP A O 1
ATOM 894 N N . GLY A 1 120 ? 2.551 -30.375 -6.621 1 73.12 120 GLY A N 1
ATOM 895 C CA . GLY A 1 120 ? 1.438 -30.062 -5.734 1 73.12 120 GLY A CA 1
ATOM 896 C C . GLY A 1 120 ? 1.816 -30.094 -4.266 1 73.12 120 GLY A C 1
ATOM 897 O O . GLY A 1 120 ? 2.871 -29.578 -3.881 1 73.12 120 GLY A O 1
ATOM 898 N N . PHE A 1 121 ? 0.82 -30.531 -3.432 1 76.88 121 PHE A N 1
ATOM 899 C CA . PHE A 1 121 ? 1.058 -30.5 -1.994 1 76.88 121 PHE A CA 1
ATOM 900 C C . PHE A 1 121 ? 0.609 -31.812 -1.353 1 76.88 121 PHE A C 1
ATOM 902 O O . PHE A 1 121 ? -0.232 -32.531 -1.905 1 76.88 121 PHE A O 1
ATOM 909 N N . SER A 1 122 ? 1.245 -32.25 -0.351 1 80.56 122 SER A N 1
ATOM 910 C CA . SER A 1 122 ? 0.938 -33.406 0.444 1 80.56 122 SER A CA 1
ATOM 911 C C . SER A 1 122 ? 0.79 -33.062 1.921 1 80.56 122 SER A C 1
ATOM 913 O O . SER A 1 122 ? 1.603 -32.312 2.473 1 80.56 122 SER A O 1
ATOM 915 N N . VAL A 1 123 ? -0.28 -33.5 2.521 1 84.06 123 VAL A N 1
ATOM 916 C CA . VAL A 1 123 ? -0.542 -33.375 3.951 1 84.06 123 VAL A CA 1
ATOM 917 C C . VAL A 1 123 ? -0.51 -34.75 4.621 1 84.06 123 VAL A C 1
ATOM 919 O O . VAL A 1 123 ? -1.444 -35.531 4.477 1 84.06 123 VAL A O 1
ATOM 922 N N . PRO A 1 124 ? 0.53 -35.031 5.34 1 82 124 PRO A N 1
ATOM 923 C CA . PRO A 1 124 ? 0.65 -36.375 5.93 1 82 124 PRO A CA 1
ATOM 924 C C . PRO A 1 124 ? -0.421 -36.656 6.98 1 82 124 PRO A C 1
ATOM 926 O O . PRO A 1 124 ? -0.952 -37.75 7.047 1 82 124 PRO A O 1
ATOM 929 N N . GLU A 1 125 ? -0.739 -35.812 7.883 1 84.88 125 GLU A N 1
ATOM 930 C CA . GLU A 1 125 ? -1.726 -36 8.938 1 84.88 125 GLU A CA 1
ATOM 931 C C . GLU A 1 125 ? -2.807 -34.906 8.891 1 84.88 125 GLU A C 1
ATOM 933 O O . GLU A 1 125 ? -3.902 -35.156 8.383 1 84.88 125 GLU A O 1
ATOM 938 N N . ARG A 1 126 ? -2.559 -33.812 9.406 1 86.38 126 ARG A N 1
ATOM 939 C CA . ARG A 1 126 ? -3.465 -32.688 9.414 1 86.38 126 ARG A CA 1
ATOM 940 C C . ARG A 1 126 ? -2.689 -31.375 9.43 1 86.38 126 ARG A C 1
ATOM 942 O O . ARG A 1 126 ? -1.63 -31.281 10.055 1 86.38 126 ARG A O 1
ATOM 949 N N . VAL A 1 127 ? -3.236 -30.484 8.656 1 89.56 127 VAL A N 1
ATOM 950 C CA . VAL A 1 127 ? -2.547 -29.203 8.641 1 89.56 127 VAL A CA 1
ATOM 951 C C . VAL A 1 127 ? -3.564 -28.062 8.719 1 89.56 127 VAL A C 1
ATOM 953 O O . VAL A 1 127 ? -4.641 -28.141 8.125 1 89.56 127 VAL A O 1
ATOM 956 N N . ARG A 1 128 ? -3.311 -27.125 9.594 1 91.69 128 ARG A N 1
ATOM 957 C CA . ARG A 1 128 ? -4.02 -25.859 9.602 1 91.69 128 ARG A CA 1
ATOM 958 C C . ARG A 1 128 ? -3.139 -24.734 9.055 1 91.69 128 ARG A C 1
ATOM 960 O O . ARG A 1 128 ? -1.974 -24.609 9.438 1 91.69 128 ARG A O 1
ATOM 967 N N . LYS A 1 129 ? -3.664 -24.047 8.086 1 91.56 129 LYS A N 1
ATOM 968 C CA . LYS A 1 129 ? -2.891 -22.984 7.457 1 91.56 129 LYS A CA 1
ATOM 969 C C . LYS A 1 129 ? -3.793 -21.828 7.012 1 91.56 129 LYS A C 1
ATOM 971 O O . LYS A 1 129 ? -5.008 -22 6.898 1 91.56 129 LYS A O 1
ATOM 976 N N . ARG A 1 130 ? -3.262 -20.719 6.855 1 92.62 130 ARG A N 1
ATOM 977 C CA . ARG A 1 130 ? -3.916 -19.562 6.254 1 92.62 130 ARG A CA 1
ATOM 978 C C . ARG A 1 130 ? -3.275 -19.203 4.918 1 92.62 130 ARG A C 1
ATOM 980 O O . ARG A 1 130 ? -2.051 -19.25 4.781 1 92.62 130 ARG A O 1
ATOM 987 N N . THR A 1 131 ? -4.09 -18.938 3.914 1 89.69 131 THR A N 1
ATOM 988 C CA . THR A 1 131 ? -3.568 -18.578 2.602 1 89.69 131 THR A CA 1
ATOM 989 C C . THR A 1 131 ? -4.062 -17.203 2.186 1 89.69 131 THR A C 1
ATOM 991 O O . THR A 1 131 ? -5.148 -16.781 2.586 1 89.69 131 THR A O 1
ATOM 994 N N . LEU A 1 132 ? -3.256 -16.438 1.526 1 92.31 132 LEU A N 1
ATOM 995 C CA . LEU A 1 132 ? -3.59 -15.203 0.832 1 92.31 132 LEU A CA 1
ATOM 996 C C . LEU A 1 132 ? -3.314 -15.328 -0.663 1 92.31 132 LEU A C 1
ATOM 998 O O . LEU A 1 132 ? -2.17 -15.539 -1.072 1 92.31 132 LEU A O 1
ATOM 1002 N N . THR A 1 133 ? -4.359 -15.297 -1.439 1 86.38 133 THR A N 1
ATOM 1003 C CA . THR A 1 133 ? -4.238 -15.352 -2.893 1 86.38 133 THR A CA 1
ATOM 1004 C C . THR A 1 133 ? -4.34 -13.953 -3.494 1 86.38 133 THR A C 1
ATOM 1006 O O . THR A 1 133 ? -5.293 -13.219 -3.223 1 86.38 133 THR A O 1
ATOM 1009 N N . LEU A 1 134 ? -3.373 -13.594 -4.273 1 88.38 134 LEU A N 1
ATOM 1010 C CA . LEU A 1 134 ? -3.311 -12.273 -4.906 1 88.38 134 LEU A CA 1
ATOM 1011 C C . LEU A 1 134 ? -3.105 -12.406 -6.41 1 88.38 134 LEU A C 1
ATOM 1013 O O . LEU A 1 134 ? -2.332 -13.25 -6.867 1 88.38 134 LEU A O 1
ATOM 1017 N N . PRO A 1 135 ? -3.803 -11.547 -7.141 1 79.31 135 PRO A N 1
ATOM 1018 C CA . PRO A 1 135 ? -3.439 -11.484 -8.555 1 79.31 135 PRO A CA 1
ATOM 1019 C C . PRO A 1 135 ? -1.988 -11.062 -8.773 1 79.31 135 PRO A C 1
ATOM 1021 O O . PRO A 1 135 ? -1.512 -10.117 -8.141 1 79.31 135 PRO A O 1
ATOM 1024 N N . ARG A 1 136 ? -1.296 -11.742 -9.625 1 79.75 136 ARG A N 1
ATOM 1025 C CA . ARG A 1 136 ? 0.081 -11.391 -9.953 1 79.75 136 ARG A CA 1
ATOM 1026 C C . ARG A 1 136 ? 0.174 -9.945 -10.445 1 79.75 136 ARG A C 1
ATOM 1028 O O . ARG A 1 136 ? 1.143 -9.25 -10.148 1 79.75 136 ARG A O 1
ATOM 1035 N N . ALA A 1 137 ? -0.822 -9.531 -11.156 1 73.12 137 ALA A N 1
ATOM 1036 C CA . ALA A 1 137 ? -0.866 -8.172 -11.695 1 73.12 137 ALA A CA 1
ATOM 1037 C C . ALA A 1 137 ? -0.805 -7.141 -10.578 1 73.12 137 ALA A C 1
ATOM 1039 O O . ALA A 1 137 ? -0.216 -6.066 -10.742 1 73.12 137 ALA A O 1
ATOM 1040 N N . ALA A 1 138 ? -1.413 -7.434 -9.461 1 80.25 138 ALA A N 1
ATOM 1041 C CA . ALA A 1 138 ? -1.391 -6.516 -8.328 1 80.25 138 ALA A CA 1
ATOM 1042 C C . ALA A 1 138 ? 0.022 -6.363 -7.77 1 80.25 138 ALA A C 1
ATOM 1044 O O . ALA A 1 138 ? 0.433 -5.266 -7.391 1 80.25 138 ALA A O 1
ATOM 1045 N N . LEU A 1 139 ? 0.727 -7.41 -7.781 1 83.69 139 LEU A N 1
ATOM 1046 C CA . LEU A 1 139 ? 2.096 -7.379 -7.277 1 83.69 139 LEU A CA 1
ATOM 1047 C C . LEU A 1 139 ? 3.012 -6.621 -8.227 1 83.69 139 LEU A C 1
ATOM 1049 O O . LEU A 1 139 ? 3.871 -5.852 -7.789 1 83.69 139 LEU A O 1
ATOM 1053 N N . LEU A 1 140 ? 2.783 -6.84 -9.445 1 72.75 140 LEU A N 1
ATOM 1054 C CA . LEU A 1 140 ? 3.58 -6.133 -10.445 1 72.75 140 LEU A CA 1
ATOM 1055 C C . LEU A 1 140 ? 3.322 -4.633 -10.383 1 72.75 140 LEU A C 1
ATOM 1057 O O . LEU A 1 140 ? 4.254 -3.834 -10.484 1 72.75 140 LEU A O 1
ATOM 1061 N N . ALA A 1 141 ? 2.098 -4.34 -10.164 1 69.06 141 ALA A N 1
ATOM 1062 C CA . ALA A 1 141 ? 1.729 -2.934 -10.016 1 69.06 141 ALA A CA 1
ATOM 1063 C C . ALA A 1 141 ? 2.369 -2.324 -8.773 1 69.06 141 ALA A C 1
ATOM 1065 O O . ALA A 1 141 ? 2.641 -1.121 -8.734 1 69.06 141 ALA A O 1
ATOM 1066 N N . ALA A 1 142 ? 2.609 -3.172 -7.852 1 76.44 142 ALA A N 1
ATOM 1067 C CA . ALA A 1 142 ? 3.203 -2.707 -6.602 1 76.44 142 ALA A CA 1
ATOM 1068 C C . ALA A 1 142 ? 4.727 -2.723 -6.68 1 76.44 142 ALA A C 1
ATOM 1070 O O . ALA A 1 142 ? 5.406 -2.529 -5.668 1 76.44 142 ALA A O 1
ATOM 1071 N N . GLY A 1 143 ? 5.246 -3.021 -7.801 1 69.88 143 GLY A N 1
ATOM 1072 C CA . GLY A 1 143 ? 6.676 -2.842 -8 1 69.88 143 GLY A CA 1
ATOM 1073 C C . GLY A 1 143 ? 7.445 -4.148 -8.023 1 69.88 143 GLY A C 1
ATOM 1074 O O . GLY A 1 143 ? 8.68 -4.148 -8.102 1 69.88 143 GLY A O 1
ATOM 1075 N N . CYS A 1 144 ? 6.734 -5.23 -7.867 1 72.94 144 CYS A N 1
ATOM 1076 C CA . CYS A 1 144 ? 7.43 -6.504 -8.016 1 72.94 144 CYS A CA 1
ATOM 1077 C C . CYS A 1 144 ? 7.879 -6.715 -9.453 1 72.94 144 CYS A C 1
ATOM 1079 O O . CYS A 1 144 ? 7.18 -6.328 -10.391 1 72.94 144 CYS A O 1
ATOM 1081 N N . ASP A 1 145 ? 9.023 -7.332 -9.438 1 63.62 145 ASP A N 1
ATOM 1082 C CA . ASP A 1 145 ? 9.469 -7.734 -10.766 1 63.62 145 ASP A CA 1
ATOM 1083 C C . ASP A 1 145 ? 8.609 -8.867 -11.32 1 63.62 145 ASP A C 1
ATOM 1085 O O . ASP A 1 145 ? 7.988 -9.609 -10.555 1 63.62 145 ASP A O 1
ATOM 1089 N N . ALA A 1 146 ? 8.508 -8.969 -12.555 1 59.53 146 ALA A N 1
ATOM 1090 C CA . ALA A 1 146 ? 7.699 -9.992 -13.203 1 59.53 146 ALA A CA 1
ATOM 1091 C C . ALA A 1 146 ? 8.211 -11.391 -12.859 1 59.53 146 ALA A C 1
ATOM 1093 O O . ALA A 1 146 ? 7.461 -12.367 -12.914 1 59.53 146 ALA A O 1
ATOM 1094 N N . ASN A 1 147 ? 9.477 -11.477 -12.555 1 63.22 147 ASN A N 1
ATOM 1095 C CA . ASN A 1 147 ? 10.055 -12.781 -12.25 1 63.22 147 ASN A CA 1
ATOM 1096 C C . ASN A 1 147 ? 9.867 -13.148 -10.781 1 63.22 147 ASN A C 1
ATOM 1098 O O . ASN A 1 147 ? 10.844 -13.391 -10.07 1 63.22 147 ASN A O 1
ATOM 1102 N N . ILE A 1 148 ? 8.734 -13.18 -10.477 1 74.19 148 ILE A N 1
ATOM 1103 C CA . ILE A 1 148 ? 8.445 -13.68 -9.133 1 74.19 148 ILE A CA 1
ATOM 1104 C C . ILE A 1 148 ? 8.82 -15.156 -9.039 1 74.19 148 ILE A C 1
ATOM 1106 O O . ILE A 1 148 ? 8.391 -15.961 -9.867 1 74.19 148 ILE A O 1
ATOM 1110 N N . PRO A 1 149 ? 9.68 -15.477 -8.109 1 75.06 149 PRO A N 1
ATOM 1111 C CA . PRO A 1 149 ? 10.055 -16.891 -7.977 1 75.06 149 PRO A CA 1
ATOM 1112 C C . PRO A 1 149 ? 8.836 -17.812 -7.859 1 75.06 149 PRO A C 1
ATOM 1114 O O . PRO A 1 149 ? 7.832 -17.438 -7.254 1 75.06 149 PRO A O 1
ATOM 1117 N N . GLY A 1 150 ? 9 -18.969 -8.438 1 76.94 150 GLY A N 1
ATOM 1118 C CA . GLY A 1 150 ? 7.914 -19.953 -8.391 1 76.94 150 GLY A CA 1
ATOM 1119 C C . GLY A 1 150 ? 7.555 -20.375 -6.98 1 76.94 150 GLY A C 1
ATOM 1120 O O . GLY A 1 150 ? 6.402 -20.703 -6.703 1 76.94 150 GLY A O 1
ATOM 1121 N N . CYS A 1 151 ? 8.602 -20.406 -6.168 1 83.88 151 CYS A N 1
ATOM 1122 C CA . CYS A 1 151 ? 8.398 -20.812 -4.781 1 83.88 151 CYS A CA 1
ATOM 1123 C C . CYS A 1 151 ? 9.422 -20.156 -3.867 1 83.88 151 CYS A C 1
ATOM 1125 O O . CYS A 1 151 ? 10.625 -20.188 -4.141 1 83.88 151 CYS A O 1
ATOM 1127 N N . LEU A 1 152 ? 8.977 -19.438 -2.871 1 87.44 152 LEU A N 1
ATOM 1128 C CA . LEU A 1 152 ? 9.812 -18.844 -1.828 1 87.44 152 LEU A CA 1
ATOM 1129 C C . LEU A 1 152 ? 9.438 -19.406 -0.458 1 87.44 152 LEU A C 1
ATOM 1131 O O . LEU A 1 152 ? 8.258 -19.453 -0.1 1 87.44 152 LEU A O 1
ATOM 1135 N N . VAL A 1 153 ? 10.445 -19.938 0.217 1 90.19 153 VAL A N 1
ATOM 1136 C CA . VAL A 1 153 ? 10.242 -20.391 1.588 1 90.19 153 VAL A CA 1
ATOM 1137 C C . VAL A 1 153 ? 10.836 -19.375 2.562 1 90.19 153 VAL A C 1
ATOM 1139 O O . VAL A 1 153 ? 12.031 -19.094 2.523 1 90.19 153 VAL A O 1
ATOM 1142 N N . LEU A 1 154 ? 9.984 -18.906 3.42 1 91.19 154 LEU A N 1
ATOM 1143 C CA . LEU A 1 154 ? 10.391 -17.828 4.328 1 91.19 154 LEU A CA 1
ATOM 1144 C C . LEU A 1 154 ? 10.102 -18.219 5.777 1 91.19 154 LEU A C 1
ATOM 1146 O O . LEU A 1 154 ? 9.133 -18.906 6.059 1 91.19 154 LEU A O 1
ATOM 1150 N N . GLU A 1 155 ? 10.992 -17.703 6.613 1 88.12 155 GLU A N 1
ATOM 1151 C CA . GLU A 1 155 ? 10.742 -17.859 8.039 1 88.12 155 GLU A CA 1
ATOM 1152 C C . GLU A 1 155 ? 9.859 -16.734 8.57 1 88.12 155 GLU A C 1
ATOM 1154 O O . GLU A 1 155 ? 9.969 -15.594 8.117 1 88.12 155 GLU A O 1
ATOM 1159 N N . GLN A 1 156 ? 9.055 -17.062 9.523 1 84.25 156 GLN A N 1
ATOM 1160 C CA . GLN A 1 156 ? 8.102 -16.094 10.055 1 84.25 156 GLN A CA 1
ATOM 1161 C C . GLN A 1 156 ? 8.805 -15.016 10.859 1 84.25 156 GLN A C 1
ATOM 1163 O O . GLN A 1 156 ? 8.227 -13.961 11.148 1 84.25 156 GLN A O 1
ATOM 1168 N N . ASP A 1 157 ? 10.031 -15.266 11.18 1 83.31 157 ASP A N 1
ATOM 1169 C CA . ASP A 1 157 ? 10.734 -14.289 12 1 83.31 157 ASP A CA 1
ATOM 1170 C C . ASP A 1 157 ? 11.32 -13.172 11.141 1 83.31 157 ASP A C 1
ATOM 1172 O O . ASP A 1 157 ? 11.828 -12.18 11.664 1 83.31 157 ASP A O 1
ATOM 1176 N N . ARG A 1 158 ? 11.281 -13.43 9.867 1 90.94 158 ARG A N 1
ATOM 1177 C CA . ARG A 1 158 ? 11.641 -12.305 9.016 1 90.94 158 ARG A CA 1
ATOM 1178 C C . ARG A 1 158 ? 10.75 -11.102 9.297 1 90.94 158 ARG A C 1
ATOM 1180 O O . ARG A 1 158 ? 9.531 -11.242 9.453 1 90.94 158 ARG A O 1
ATOM 1187 N N . PRO A 1 159 ? 11.375 -10 9.43 1 91.06 159 PRO A N 1
ATOM 1188 C CA . PRO A 1 159 ? 10.641 -8.844 9.945 1 91.06 159 PRO A CA 1
ATOM 1189 C C . PRO A 1 159 ? 9.383 -8.531 9.133 1 91.06 159 PRO A C 1
ATOM 1191 O O . PRO A 1 159 ? 8.289 -8.422 9.695 1 91.06 159 PRO A O 1
ATOM 1194 N N . LEU A 1 160 ? 9.523 -8.414 7.812 1 93.25 160 LEU A N 1
ATOM 1195 C CA . LEU A 1 160 ? 8.375 -8.016 7 1 93.25 160 LEU A CA 1
ATOM 1196 C C . LEU A 1 160 ? 7.332 -9.125 6.953 1 93.25 160 LEU A C 1
ATOM 1198 O O . LEU A 1 160 ? 6.133 -8.852 6.855 1 93.25 160 LEU A O 1
ATOM 1202 N N . VAL A 1 161 ? 7.77 -10.344 7.047 1 94.62 161 VAL A N 1
ATOM 1203 C CA . VAL A 1 161 ? 6.836 -11.469 7.105 1 94.62 161 VAL A CA 1
ATOM 1204 C C . VAL A 1 161 ? 5.996 -11.375 8.375 1 94.62 161 VAL A C 1
ATOM 1206 O O . VAL A 1 161 ? 4.777 -11.578 8.336 1 94.62 161 VAL A O 1
ATOM 1209 N N . GLY A 1 162 ? 6.641 -11.055 9.461 1 93.38 162 GLY A N 1
ATOM 1210 C CA . GLY A 1 162 ? 5.902 -10.852 10.703 1 93.38 162 GLY A CA 1
ATOM 1211 C C . GLY A 1 162 ? 4.832 -9.789 10.594 1 93.38 162 GLY A C 1
ATOM 1212 O O . GLY A 1 162 ? 3.713 -9.969 11.07 1 93.38 162 GLY A O 1
ATOM 1213 N N . VAL A 1 163 ? 5.148 -8.711 9.984 1 94.56 163 VAL A N 1
ATOM 1214 C CA . VAL A 1 163 ? 4.184 -7.633 9.789 1 94.56 163 VAL A CA 1
ATOM 1215 C C . VAL A 1 163 ? 3.012 -8.133 8.945 1 94.56 163 VAL A C 1
ATOM 1217 O O . VAL A 1 163 ? 1.85 -7.91 9.297 1 94.56 163 VAL A O 1
ATOM 1220 N N . LEU A 1 164 ? 3.309 -8.781 7.848 1 96.19 164 LEU A N 1
ATOM 1221 C CA . LEU A 1 164 ? 2.271 -9.297 6.961 1 96.19 164 LEU A CA 1
ATOM 1222 C C . LEU A 1 164 ? 1.322 -10.219 7.711 1 96.19 164 LEU A C 1
ATOM 1224 O O . LEU A 1 164 ? 0.102 -10.102 7.586 1 96.19 164 LEU A O 1
ATOM 1228 N N . LEU A 1 165 ? 1.892 -11.102 8.5 1 94.31 165 LEU A N 1
ATOM 1229 C CA . LEU A 1 165 ? 1.067 -12.078 9.211 1 94.31 165 LEU A CA 1
ATOM 1230 C C . LEU A 1 165 ? 0.144 -11.383 10.211 1 94.31 165 LEU A C 1
ATOM 1232 O O . LEU A 1 165 ? -1 -11.805 10.398 1 94.31 165 LEU A O 1
ATOM 1236 N N . ARG A 1 166 ? 0.611 -10.375 10.789 1 93.38 166 ARG A N 1
ATOM 1237 C CA . ARG A 1 166 ? -0.23 -9.625 11.719 1 93.38 166 ARG A CA 1
ATOM 1238 C C . ARG A 1 166 ? -1.372 -8.93 10.984 1 93.38 166 ARG A C 1
ATOM 1240 O O . ARG A 1 166 ? -2.502 -8.891 11.469 1 93.38 166 ARG A O 1
ATOM 1247 N N . VAL A 1 167 ? -1.075 -8.367 9.852 1 94.75 167 VAL A N 1
ATOM 1248 C CA . VAL A 1 167 ? -2.113 -7.723 9.055 1 94.75 167 VAL A CA 1
ATOM 1249 C C . VAL A 1 167 ? -3.137 -8.766 8.602 1 94.75 167 VAL A C 1
ATOM 1251 O O . VAL A 1 167 ? -4.34 -8.5 8.602 1 94.75 167 VAL A O 1
ATOM 1254 N N . LEU A 1 168 ? -2.656 -9.898 8.25 1 95 168 LEU A N 1
ATOM 1255 C CA . LEU A 1 168 ? -3.562 -10.961 7.836 1 95 168 LEU A CA 1
ATOM 1256 C C . LEU A 1 168 ? -4.52 -11.336 8.961 1 95 168 LEU A C 1
ATOM 1258 O O . LEU A 1 168 ? -5.715 -11.516 8.734 1 95 168 LEU A O 1
ATOM 1262 N N . ASP A 1 169 ? -3.965 -11.422 10.125 1 93.81 169 ASP A N 1
ATOM 1263 C CA . ASP A 1 169 ? -4.785 -11.742 11.289 1 93.81 169 ASP A CA 1
ATOM 1264 C C . ASP A 1 169 ? -5.852 -10.68 11.523 1 93.81 169 ASP A C 1
ATOM 1266 O O . ASP A 1 169 ? -7.023 -11 11.742 1 93.81 169 ASP A O 1
ATOM 1270 N N . GLU A 1 170 ? -5.492 -9.484 11.445 1 92.94 170 GLU A N 1
ATOM 1271 C CA . GLU A 1 170 ? -6.43 -8.383 11.656 1 92.94 170 GLU A CA 1
ATOM 1272 C C . GLU A 1 170 ? -7.477 -8.336 10.547 1 92.94 170 GLU A C 1
ATOM 1274 O O . GLU A 1 170 ? -8.656 -8.094 10.812 1 92.94 170 GLU A O 1
ATOM 1279 N N . ALA A 1 171 ? -7.008 -8.516 9.328 1 92.12 171 ALA A N 1
ATOM 1280 C CA . ALA A 1 171 ? -7.938 -8.516 8.203 1 92.12 171 ALA A CA 1
ATOM 1281 C C . ALA A 1 171 ? -8.992 -9.602 8.359 1 92.12 171 ALA A C 1
ATOM 1283 O O . ALA A 1 171 ? -10.18 -9.375 8.102 1 92.12 171 ALA A O 1
ATOM 1284 N N . TRP A 1 172 ? -8.523 -10.727 8.789 1 90.94 172 TRP A N 1
ATOM 1285 C CA . TRP A 1 172 ? -9.461 -11.836 8.984 1 90.94 172 TRP A CA 1
ATOM 1286 C C . TRP A 1 172 ? -10.562 -11.453 9.961 1 90.94 172 TRP A C 1
ATOM 1288 O O . TRP A 1 172 ? -11.734 -11.734 9.727 1 90.94 172 TRP A O 1
ATOM 1298 N N . SER A 1 173 ? -10.25 -10.805 10.969 1 90.56 173 SER A N 1
ATOM 1299 C CA . SER A 1 173 ? -11.18 -10.492 12.047 1 90.56 173 SER A CA 1
ATOM 1300 C C . SER A 1 173 ? -12.008 -9.25 11.719 1 90.56 173 SER A C 1
ATOM 1302 O O . SER A 1 173 ? -13.172 -9.156 12.109 1 90.56 173 SER A O 1
ATOM 1304 N N . ARG A 1 174 ? -11.523 -8.344 10.938 1 92.06 174 ARG A N 1
ATOM 1305 C CA . ARG A 1 174 ? -12.117 -7.012 10.93 1 92.06 174 ARG A CA 1
ATOM 1306 C C . ARG A 1 174 ? -12.758 -6.707 9.578 1 92.06 174 ARG A C 1
ATOM 1308 O O . ARG A 1 174 ? -13.602 -5.812 9.469 1 92.06 174 ARG A O 1
ATOM 1315 N N . VAL A 1 175 ? -12.422 -7.395 8.547 1 88.56 175 VAL A N 1
ATOM 1316 C CA . VAL A 1 175 ? -12.867 -7.074 7.195 1 88.56 175 VAL A CA 1
ATOM 1317 C C . VAL A 1 175 ? -14.391 -7.117 7.129 1 88.56 175 VAL A C 1
ATOM 1319 O O . VAL A 1 175 ? -15.016 -6.266 6.496 1 88.56 175 VAL A O 1
ATOM 1322 N N . PRO A 1 176 ? -15.031 -8.047 7.84 1 85.25 176 PRO A N 1
ATOM 1323 C CA . PRO A 1 176 ? -16.5 -8.07 7.77 1 85.25 176 PRO A CA 1
ATOM 1324 C C . PRO A 1 176 ? -17.125 -6.77 8.266 1 85.25 176 PRO A C 1
ATOM 1326 O O . PRO A 1 176 ? -18.25 -6.438 7.875 1 85.25 176 PRO A O 1
ATOM 1329 N N . GLY A 1 177 ? -16.469 -6.008 9.039 1 86.5 177 GLY A N 1
ATOM 1330 C CA . GLY A 1 177 ? -16.984 -4.75 9.562 1 86.5 177 GLY A CA 1
ATOM 1331 C C . GLY A 1 177 ? -16.484 -3.539 8.789 1 86.5 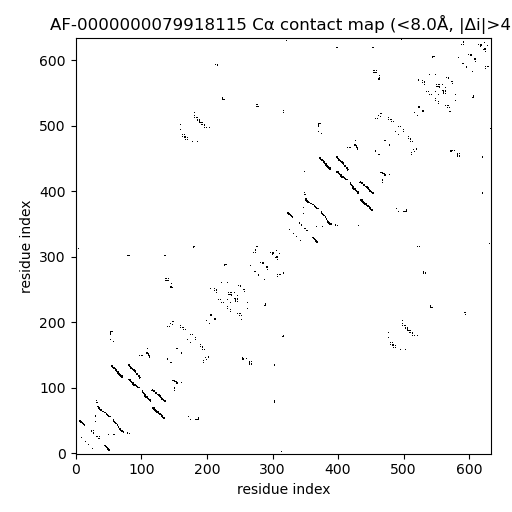177 GLY A C 1
ATOM 1332 O O . GLY A 1 177 ? -16.812 -2.402 9.141 1 86.5 177 GLY A O 1
ATOM 1333 N N . MET A 1 178 ? -15.805 -3.779 7.684 1 88.12 178 MET A N 1
ATOM 1334 C CA . MET A 1 178 ? -15.203 -2.684 6.934 1 88.12 178 MET A CA 1
ATOM 1335 C C . MET A 1 178 ? -16.109 -2.225 5.805 1 88.12 178 MET A C 1
ATOM 1337 O O . MET A 1 178 ? -16.812 -3.039 5.195 1 88.12 178 MET A O 1
ATOM 1341 N N . ASN A 1 179 ? -16.078 -0.964 5.551 1 81.94 179 ASN A N 1
ATOM 1342 C CA . ASN A 1 179 ? -16.703 -0.478 4.324 1 81.94 179 ASN A CA 1
ATOM 1343 C C . ASN A 1 179 ? -15.781 -0.658 3.119 1 81.94 179 ASN A C 1
ATOM 1345 O O . ASN A 1 179 ? -14.656 -1.132 3.26 1 81.94 179 ASN A O 1
ATOM 1349 N N . THR A 1 180 ? -16.234 -0.345 1.948 1 77.81 180 THR A N 1
ATOM 1350 C CA . THR A 1 180 ? -15.523 -0.616 0.704 1 77.81 180 THR A CA 1
ATOM 1351 C C . THR A 1 180 ? -14.18 0.106 0.679 1 77.81 180 THR A C 1
ATOM 1353 O O . THR A 1 180 ? -13.172 -0.461 0.254 1 77.81 180 THR A O 1
ATOM 1356 N N . SER A 1 181 ? -14.172 1.336 1.119 1 78.31 181 SER A N 1
ATOM 1357 C CA . SER A 1 181 ? -12.93 2.102 1.132 1 78.31 181 SER A CA 1
ATOM 1358 C C . SER A 1 181 ? -11.906 1.479 2.076 1 78.31 181 SER A C 1
ATOM 1360 O O . SER A 1 181 ? -10.719 1.417 1.758 1 78.31 181 SER A O 1
ATOM 1362 N N . GLU A 1 182 ? -12.414 1.021 3.193 1 85.94 182 GLU A N 1
ATOM 1363 C CA . GLU A 1 182 ? -11.539 0.381 4.172 1 85.94 182 GLU A CA 1
ATOM 1364 C C . GLU A 1 182 ? -10.977 -0.934 3.635 1 85.94 182 GLU A C 1
ATOM 1366 O O . GLU A 1 182 ? -9.805 -1.25 3.848 1 85.94 182 GLU A O 1
ATOM 1371 N N . VAL A 1 183 ? -11.82 -1.664 2.979 1 86.69 183 VAL A N 1
ATOM 1372 C CA . VAL A 1 183 ? -11.391 -2.92 2.373 1 86.69 183 VAL A CA 1
ATOM 1373 C C . VAL A 1 183 ? -10.281 -2.648 1.354 1 86.69 183 VAL A C 1
ATOM 1375 O O . VAL A 1 183 ? -9.266 -3.35 1.331 1 86.69 183 VAL A O 1
ATOM 1378 N N . GLU A 1 184 ? -10.469 -1.658 0.568 1 84.94 184 GLU A N 1
ATOM 1379 C CA . GLU A 1 184 ? -9.469 -1.319 -0.446 1 84.94 184 GLU A CA 1
ATOM 1380 C C . GLU A 1 184 ? -8.141 -0.924 0.193 1 84.94 184 GLU A C 1
ATOM 1382 O O . GLU A 1 184 ? -7.074 -1.265 -0.321 1 84.94 184 GLU A O 1
ATOM 1387 N N . ALA A 1 185 ? -8.242 -0.227 1.25 1 89.19 185 ALA A N 1
ATOM 1388 C CA . ALA A 1 185 ? -7.02 0.145 1.957 1 89.19 185 ALA A CA 1
ATOM 1389 C C . ALA A 1 185 ? -6.312 -1.087 2.516 1 89.19 185 ALA A C 1
ATOM 1391 O O . ALA A 1 185 ? -5.086 -1.199 2.436 1 89.19 185 ALA A O 1
ATOM 1392 N N . THR A 1 186 ? -7.074 -1.942 3.09 1 92.75 186 THR A N 1
ATOM 1393 C CA . THR A 1 186 ? -6.523 -3.193 3.6 1 92.75 186 THR A CA 1
ATOM 1394 C C . THR A 1 186 ? -5.867 -3.994 2.479 1 92.75 186 THR A C 1
ATOM 1396 O O . THR A 1 186 ? -4.766 -4.52 2.643 1 92.75 186 THR A O 1
ATOM 1399 N N . ARG A 1 187 ? -6.562 -4.039 1.356 1 89.69 187 ARG A N 1
ATOM 1400 C CA . ARG A 1 187 ? -6.008 -4.695 0.176 1 89.69 187 ARG A CA 1
ATOM 1401 C C . ARG A 1 187 ? -4.66 -4.094 -0.202 1 89.69 187 ARG A C 1
ATOM 1403 O O . ARG A 1 187 ? -3.703 -4.82 -0.469 1 89.69 187 ARG A O 1
ATOM 1410 N N . GLY A 1 188 ? -4.664 -2.83 -0.26 1 91.5 188 GLY A N 1
ATOM 1411 C CA . GLY A 1 188 ? -3.43 -2.143 -0.612 1 91.5 188 GLY A CA 1
ATOM 1412 C C . GLY A 1 188 ? -2.273 -2.482 0.309 1 91.5 188 GLY A C 1
ATOM 1413 O O . GLY A 1 188 ? -1.149 -2.693 -0.15 1 91.5 188 GLY A O 1
ATOM 1414 N N . ALA A 1 189 ? -2.557 -2.551 1.557 1 94.62 189 ALA A N 1
ATOM 1415 C CA . ALA A 1 189 ? -1.526 -2.889 2.535 1 94.62 189 ALA A CA 1
ATOM 1416 C C . ALA A 1 189 ? -1.022 -4.312 2.33 1 94.62 189 ALA A C 1
ATOM 1418 O O . ALA A 1 189 ? 0.185 -4.562 2.359 1 94.62 189 ALA A O 1
ATOM 1419 N N . LEU A 1 190 ? -1.893 -5.203 2.109 1 95.38 190 LEU A N 1
ATOM 1420 C CA . LEU A 1 190 ? -1.518 -6.598 1.908 1 95.38 190 LEU A CA 1
ATOM 1421 C C . LEU A 1 190 ? -0.676 -6.758 0.646 1 95.38 190 LEU A C 1
ATOM 1423 O O . LEU A 1 190 ? 0.317 -7.488 0.646 1 95.38 190 LEU A O 1
ATOM 1427 N N . VAL A 1 191 ? -1.059 -6.109 -0.374 1 92.81 191 VAL A N 1
ATOM 1428 C CA . VAL A 1 191 ? -0.323 -6.176 -1.632 1 92.81 191 VAL A CA 1
ATOM 1429 C C . VAL A 1 191 ? 1.072 -5.582 -1.446 1 92.81 191 VAL A C 1
ATOM 1431 O O . VAL A 1 191 ? 2.068 -6.184 -1.856 1 92.81 191 VAL A O 1
ATOM 1434 N N . ALA A 1 192 ? 1.159 -4.465 -0.812 1 91.94 192 ALA A N 1
ATOM 1435 C CA . ALA A 1 192 ? 2.441 -3.801 -0.596 1 91.94 192 ALA A CA 1
ATOM 1436 C C . ALA A 1 192 ? 3.381 -4.676 0.23 1 91.94 192 ALA A C 1
ATOM 1438 O O . ALA A 1 192 ? 4.562 -4.809 -0.096 1 91.94 192 ALA A O 1
ATOM 1439 N N . LEU A 1 193 ? 2.889 -5.199 1.235 1 94.88 193 LEU A N 1
ATOM 1440 C CA . LEU A 1 193 ? 3.711 -6.027 2.111 1 94.88 193 LEU A CA 1
ATOM 1441 C C . LEU A 1 193 ? 4.176 -7.285 1.389 1 94.88 193 LEU A C 1
ATOM 1443 O O . LEU A 1 193 ? 5.348 -7.66 1.478 1 94.88 193 LEU A O 1
ATOM 1447 N N . THR A 1 194 ? 3.281 -7.93 0.656 1 94.38 194 THR A N 1
ATOM 1448 C CA . THR A 1 194 ? 3.654 -9.133 -0.082 1 94.38 194 THR A CA 1
ATOM 1449 C C . THR A 1 194 ? 4.695 -8.805 -1.151 1 94.38 194 THR A C 1
ATOM 1451 O O . THR A 1 194 ? 5.691 -9.516 -1.291 1 94.38 194 THR A O 1
ATOM 1454 N N . ALA A 1 195 ? 4.477 -7.73 -1.859 1 90 195 ALA A N 1
ATOM 1455 C CA . ALA A 1 195 ? 5.441 -7.305 -2.871 1 90 195 ALA A CA 1
ATOM 1456 C C . ALA A 1 195 ? 6.805 -7.02 -2.246 1 90 195 ALA A C 1
ATOM 1458 O O . ALA A 1 195 ? 7.84 -7.395 -2.803 1 90 195 ALA A O 1
ATOM 1459 N N . GLY A 1 196 ? 6.766 -6.383 -1.159 1 89.5 196 GLY A N 1
ATOM 1460 C CA . GLY A 1 196 ? 8.008 -6.094 -0.463 1 89.5 196 GLY A CA 1
ATOM 1461 C C . GLY A 1 196 ? 8.773 -7.34 -0.069 1 89.5 196 GLY A C 1
ATOM 1462 O O . GLY A 1 196 ? 10.008 -7.379 -0.173 1 89.5 196 GLY A O 1
ATOM 1463 N N . ILE A 1 197 ? 8.109 -8.32 0.388 1 91.31 197 ILE A N 1
ATOM 1464 C CA . ILE A 1 197 ? 8.727 -9.578 0.78 1 91.31 197 ILE A CA 1
ATOM 1465 C C . ILE A 1 197 ? 9.398 -10.219 -0.429 1 91.31 197 ILE A C 1
ATOM 1467 O O . ILE A 1 197 ? 10.547 -10.656 -0.345 1 91.31 197 ILE A O 1
ATOM 1471 N N . ILE A 1 198 ? 8.688 -10.266 -1.502 1 88.12 198 ILE A N 1
ATOM 1472 C CA . ILE A 1 198 ? 9.211 -10.883 -2.717 1 88.12 198 ILE A CA 1
ATOM 1473 C C . ILE A 1 198 ? 10.438 -10.102 -3.203 1 88.12 198 ILE A C 1
ATOM 1475 O O . ILE A 1 198 ? 11.469 -10.695 -3.531 1 88.12 198 ILE A O 1
ATOM 1479 N N . ARG A 1 199 ? 10.312 -8.82 -3.158 1 83.38 199 ARG A N 1
ATOM 1480 C CA . ARG A 1 199 ? 11.43 -7.984 -3.6 1 83.38 199 ARG A CA 1
ATOM 1481 C C . ARG A 1 199 ? 12.648 -8.188 -2.713 1 83.38 199 ARG A C 1
ATOM 1483 O O . ARG A 1 199 ? 13.781 -8.211 -3.203 1 83.38 199 ARG A O 1
ATOM 1490 N N . ALA A 1 200 ? 12.391 -8.227 -1.454 1 81.88 200 ALA A N 1
ATOM 1491 C CA . ALA A 1 200 ? 13.484 -8.414 -0.511 1 81.88 200 ALA A CA 1
ATOM 1492 C C . ALA A 1 200 ? 14.219 -9.727 -0.777 1 81.88 200 ALA A C 1
ATOM 1494 O O . ALA A 1 200 ? 15.43 -9.82 -0.56 1 81.88 200 ALA A O 1
ATOM 1495 N N . GLU A 1 201 ? 13.5 -10.758 -1.193 1 79.62 201 GLU A N 1
ATOM 1496 C CA . GLU A 1 201 ? 14.086 -12.078 -1.425 1 79.62 201 GLU A CA 1
ATOM 1497 C C . GLU A 1 201 ? 14.773 -12.141 -2.787 1 79.62 201 GLU A C 1
ATOM 1499 O O . GLU A 1 201 ? 15.719 -12.914 -2.973 1 79.62 201 GLU A O 1
ATOM 1504 N N . THR A 1 202 ? 14.125 -11.625 -3.75 1 72.06 202 THR A N 1
ATOM 1505 C CA . THR A 1 202 ? 14.672 -11.703 -5.102 1 72.06 202 THR A CA 1
ATOM 1506 C C . THR A 1 202 ? 15.797 -10.688 -5.289 1 72.06 202 THR A C 1
ATOM 1508 O O . THR A 1 202 ? 16.609 -10.812 -6.211 1 72.06 202 THR A O 1
ATOM 1511 N N . GLY A 1 203 ? 16.188 -10.133 -4.234 1 58.16 203 GLY A N 1
ATOM 1512 C CA . GLY A 1 203 ? 17.219 -9.109 -4.348 1 58.16 203 GLY A CA 1
ATOM 1513 C C . GLY A 1 203 ? 16.828 -7.973 -5.27 1 58.16 203 GLY A C 1
ATOM 1514 O O . GLY A 1 203 ? 15.93 -8.117 -6.105 1 58.16 203 GLY A O 1
ATOM 1515 N N . SER A 1 204 ? 16.531 -6.77 -4.812 1 49.12 204 SER A N 1
ATOM 1516 C CA . SER A 1 204 ? 16.422 -5.691 -5.789 1 49.12 204 SER A CA 1
ATOM 1517 C C . SER A 1 204 ? 17.344 -5.918 -6.977 1 49.12 204 SER A C 1
ATOM 1519 O O . SER A 1 204 ? 18.484 -6.348 -6.801 1 49.12 204 SER A O 1
ATOM 1521 N N . VAL A 1 205 ? 16.969 -6.656 -7.996 1 43.16 205 VAL A N 1
ATOM 1522 C CA . VAL A 1 205 ? 17.922 -6.516 -9.094 1 43.16 205 VAL A CA 1
ATOM 1523 C C . VAL A 1 205 ? 18.719 -5.227 -8.914 1 43.16 205 VAL A C 1
ATOM 1525 O O . VAL A 1 205 ? 18.531 -4.27 -9.664 1 43.16 205 VAL A O 1
ATOM 1528 N N . THR A 1 206 ? 18.422 -4.613 -7.918 1 43.62 206 THR A N 1
ATOM 1529 C CA . THR A 1 206 ? 19.234 -3.434 -7.66 1 43.62 206 THR A CA 1
ATOM 1530 C C . THR A 1 206 ? 20.719 -3.785 -7.699 1 43.62 206 THR A C 1
ATOM 1532 O O . THR A 1 206 ? 21.562 -2.977 -7.316 1 43.62 206 THR A O 1
ATOM 1535 N N . GLY A 1 207 ? 20.984 -4.992 -7.703 1 43.16 207 GLY A N 1
ATOM 1536 C CA . GLY A 1 207 ? 22.422 -5.02 -7.906 1 43.16 207 GLY A CA 1
ATOM 1537 C C . GLY A 1 207 ? 22.906 -3.939 -8.852 1 43.16 207 GLY A C 1
ATOM 1538 O O . GLY A 1 207 ? 22.109 -3.332 -9.57 1 43.16 207 GLY A O 1
ATOM 1539 N N . ARG A 1 208 ? 24.062 -3.514 -8.414 1 47.88 208 ARG A N 1
ATOM 1540 C CA . ARG A 1 208 ? 24.969 -2.486 -8.922 1 47.88 208 ARG A CA 1
ATOM 1541 C C . ARG A 1 208 ? 25.203 -2.656 -10.414 1 47.88 208 ARG A C 1
ATOM 1543 O O . ARG A 1 208 ? 26.109 -2.037 -10.977 1 47.88 208 ARG A O 1
ATOM 1550 N N . SER A 1 209 ? 24.312 -3.59 -10.961 1 60.06 209 SER A N 1
ATOM 1551 C CA . SER A 1 209 ? 24.719 -3.615 -12.359 1 60.06 209 SER A CA 1
ATOM 1552 C C . SER A 1 209 ? 23.953 -2.582 -13.18 1 60.06 209 SER A C 1
ATOM 1554 O O . SER A 1 209 ? 22.859 -2.168 -12.805 1 60.06 209 SER A O 1
ATOM 1556 N N . ALA A 1 210 ? 24.469 -2.096 -14.016 1 68.25 210 ALA A N 1
ATOM 1557 C CA . ALA A 1 210 ? 23.953 -1.146 -14.992 1 68.25 210 ALA A CA 1
ATOM 1558 C C . ALA A 1 210 ? 22.672 -1.66 -15.625 1 68.25 210 ALA A C 1
ATOM 1560 O O . ALA A 1 210 ? 21.734 -0.886 -15.875 1 68.25 210 ALA A O 1
ATOM 1561 N N . LEU A 1 211 ? 22.531 -3.023 -15.633 1 76.88 211 LEU A N 1
ATOM 1562 C CA . LEU A 1 211 ? 21.375 -3.613 -16.297 1 76.88 211 LEU A CA 1
ATOM 1563 C C . LEU A 1 211 ? 20.156 -3.6 -15.383 1 76.88 211 LEU A C 1
ATOM 1565 O O . LEU A 1 211 ? 19.047 -3.354 -15.836 1 76.88 211 LEU A O 1
ATOM 1569 N N . ALA A 1 212 ? 20.375 -3.787 -14.133 1 72.75 212 ALA A N 1
ATOM 1570 C CA . ALA A 1 212 ? 19.281 -3.738 -13.164 1 72.75 212 ALA A CA 1
ATOM 1571 C C . ALA A 1 212 ? 18.734 -2.324 -13.031 1 72.75 212 ALA A C 1
ATOM 1573 O O . ALA A 1 212 ? 17.516 -2.135 -12.945 1 72.75 212 ALA A O 1
ATOM 1574 N N . ALA A 1 213 ? 19.625 -1.447 -13.055 1 71.12 213 ALA A N 1
ATOM 1575 C CA . ALA A 1 213 ? 19.219 -0.047 -13.016 1 71.12 213 ALA A CA 1
ATOM 1576 C C . ALA A 1 213 ? 18.406 0.322 -14.258 1 71.12 213 ALA A C 1
ATOM 1578 O O . ALA A 1 213 ? 17.406 1.027 -14.164 1 71.12 213 ALA A O 1
ATOM 1579 N N . LEU A 1 214 ? 18.844 -0.171 -15.32 1 80.38 214 LEU A N 1
ATOM 1580 C CA . LEU A 1 214 ? 18.109 0.066 -16.562 1 80.38 214 LEU A CA 1
ATOM 1581 C C . LEU A 1 214 ? 16.719 -0.535 -16.5 1 80.38 214 LEU A C 1
ATOM 1583 O O . LEU A 1 214 ? 15.742 0.105 -16.906 1 80.38 214 LEU A O 1
ATOM 1587 N N . ARG A 1 215 ? 16.594 -1.727 -15.938 1 80.19 215 ARG A N 1
ATOM 1588 C CA . ARG A 1 215 ? 15.305 -2.389 -15.836 1 80.19 215 ARG A CA 1
ATOM 1589 C C . ARG A 1 215 ? 14.336 -1.571 -14.992 1 80.19 215 ARG A C 1
ATOM 1591 O O . ARG A 1 215 ? 13.172 -1.396 -15.367 1 80.19 215 ARG A O 1
ATOM 1598 N N . ALA A 1 216 ? 14.828 -1.064 -13.984 1 73.12 216 ALA A N 1
ATOM 1599 C CA . ALA A 1 216 ? 14 -0.236 -13.109 1 73.12 216 ALA A CA 1
ATOM 1600 C C . ALA A 1 216 ? 13.516 1.016 -13.844 1 73.12 216 ALA A C 1
ATOM 1602 O O . ALA A 1 216 ? 12.359 1.407 -13.719 1 73.12 216 ALA A O 1
ATOM 1603 N N . GLN A 1 217 ? 14.359 1.524 -14.602 1 77.81 217 GLN A N 1
ATOM 1604 C CA . GLN A 1 217 ? 14.016 2.707 -15.383 1 77.81 217 GLN A CA 1
ATOM 1605 C C . GLN A 1 217 ? 12.953 2.383 -16.422 1 77.81 217 GLN A C 1
ATOM 1607 O O . GLN A 1 217 ? 12.016 3.164 -16.641 1 77.81 217 GLN A O 1
ATOM 1612 N N . ILE A 1 218 ? 13.109 1.288 -16.984 1 83.75 218 ILE A N 1
ATOM 1613 C CA . ILE A 1 218 ? 12.172 0.853 -18.016 1 83.75 218 ILE A CA 1
ATOM 1614 C C . ILE A 1 218 ? 10.797 0.615 -17.391 1 83.75 218 ILE A C 1
ATOM 1616 O O . ILE A 1 218 ? 9.773 1.032 -17.953 1 83.75 218 ILE A O 1
ATOM 1620 N N . ASP A 1 219 ? 10.82 0.033 -16.281 1 79.31 219 ASP A N 1
ATOM 1621 C CA . ASP A 1 219 ? 9.562 -0.233 -15.594 1 79.31 219 ASP A CA 1
ATOM 1622 C C . ASP A 1 219 ? 8.828 1.065 -15.266 1 79.31 219 ASP A C 1
ATOM 1624 O O . ASP A 1 219 ? 7.617 1.168 -15.469 1 79.31 219 ASP A O 1
ATOM 1628 N N . ASN A 1 220 ? 9.578 1.925 -14.805 1 73.38 220 ASN A N 1
ATOM 1629 C CA . ASN A 1 220 ? 9.008 3.232 -14.508 1 73.38 220 ASN A CA 1
ATOM 1630 C C . ASN A 1 220 ? 8.461 3.904 -15.766 1 73.38 220 ASN A C 1
ATOM 1632 O O . ASN A 1 220 ? 7.383 4.5 -15.734 1 73.38 220 ASN A O 1
ATOM 1636 N N . TRP A 1 221 ? 9.211 3.83 -16.766 1 80.75 221 TRP A N 1
ATOM 1637 C CA . TRP A 1 221 ? 8.789 4.402 -18.047 1 80.75 221 TRP A CA 1
ATOM 1638 C C . TRP A 1 221 ? 7.492 3.754 -18.531 1 80.75 221 TRP A C 1
ATOM 1640 O O . TRP A 1 221 ? 6.57 4.445 -18.953 1 80.75 221 TRP A O 1
ATOM 1650 N N . ILE A 1 222 ? 7.395 2.475 -18.406 1 82.5 222 ILE A N 1
ATOM 1651 C CA . ILE A 1 222 ? 6.211 1.737 -18.812 1 82.5 222 ILE A CA 1
ATOM 1652 C C . ILE A 1 222 ? 4.992 2.232 -18.047 1 82.5 222 ILE A C 1
ATOM 1654 O O . ILE A 1 222 ? 3.957 2.551 -18.641 1 82.5 222 ILE A O 1
ATOM 1658 N N . THR A 1 223 ? 5.137 2.328 -16.828 1 74.62 223 THR A N 1
ATOM 1659 C CA . THR A 1 223 ? 4.035 2.734 -15.961 1 74.62 223 THR A CA 1
ATOM 1660 C C . THR A 1 223 ? 3.502 4.105 -16.375 1 74.62 223 THR A C 1
ATOM 1662 O O . THR A 1 223 ? 2.291 4.34 -16.344 1 74.62 223 THR A O 1
ATOM 1665 N N . ARG A 1 224 ? 4.328 4.863 -16.875 1 74.44 224 ARG A N 1
ATOM 1666 C CA . ARG A 1 224 ? 3.979 6.234 -17.219 1 74.44 224 ARG A CA 1
ATOM 1667 C C . ARG A 1 224 ? 3.377 6.309 -18.625 1 74.44 224 ARG A C 1
ATOM 1669 O O . ARG A 1 224 ? 2.732 7.297 -18.969 1 74.44 224 ARG A O 1
ATOM 1676 N N . ASN A 1 225 ? 3.639 5.332 -19.297 1 80.56 225 ASN A N 1
ATOM 1677 C CA . ASN A 1 225 ? 3.273 5.418 -20.719 1 80.56 225 ASN A CA 1
ATOM 1678 C C . ASN A 1 225 ? 2.23 4.371 -21.094 1 80.56 225 ASN A C 1
ATOM 1680 O O . ASN A 1 225 ? 2.023 4.086 -22.266 1 80.56 225 ASN A O 1
ATOM 1684 N N . LEU A 1 226 ? 1.55 3.902 -20.109 1 82.31 226 LEU A N 1
ATOM 1685 C CA . LEU A 1 226 ? 0.63 2.791 -20.328 1 82.31 226 LEU A CA 1
ATOM 1686 C C . LEU A 1 226 ? -0.544 3.221 -21.203 1 82.31 226 LEU A C 1
ATOM 1688 O O . LEU A 1 226 ? -1.154 2.391 -21.875 1 82.31 226 LEU A O 1
ATOM 1692 N N . ARG A 1 227 ? -0.85 4.512 -21.25 1 79.25 227 ARG A N 1
ATOM 1693 C CA . ARG A 1 227 ? -2.037 4.98 -21.953 1 79.25 227 ARG A CA 1
ATOM 1694 C C . ARG A 1 227 ? -1.678 5.492 -23.344 1 79.25 227 ARG A C 1
ATOM 1696 O O . ARG A 1 227 ? -2.549 5.949 -24.094 1 79.25 227 ARG A O 1
ATOM 1703 N N . SER A 1 228 ? -0.492 5.547 -23.672 1 77.81 228 SER A N 1
ATOM 1704 C CA . SER A 1 228 ? -0.031 6.195 -24.891 1 77.81 228 SER A CA 1
ATOM 1705 C C . SER A 1 228 ? -0.111 5.246 -26.094 1 77.81 228 SER A C 1
ATOM 1707 O O . SER A 1 228 ? 0.492 5.504 -27.141 1 77.81 228 SER A O 1
ATOM 1709 N N . GLY A 1 229 ? -0.821 4.188 -25.938 1 80.5 229 GLY A N 1
ATOM 1710 C CA . GLY A 1 229 ? -0.914 3.234 -27.047 1 80.5 229 GLY A CA 1
ATOM 1711 C C . GLY A 1 229 ? -0.047 2.006 -26.844 1 80.5 229 GLY A C 1
ATOM 1712 O O . GLY A 1 229 ? 0.411 1.739 -25.719 1 80.5 229 GLY A O 1
ATOM 1713 N N . PRO A 1 230 ? 0.084 1.238 -27.969 1 79.81 230 PRO A N 1
ATOM 1714 C CA . PRO A 1 230 ? 0.957 0.065 -27.875 1 79.81 230 PRO A CA 1
ATOM 1715 C C . PRO A 1 230 ? 2.402 0.431 -27.531 1 79.81 230 PRO A C 1
ATOM 1717 O O . PRO A 1 230 ? 2.914 1.443 -28.016 1 79.81 230 PRO A O 1
ATOM 1720 N N . ILE A 1 231 ? 2.959 -0.229 -26.641 1 87.75 231 ILE A N 1
ATOM 1721 C CA . ILE A 1 231 ? 4.355 -0.046 -26.25 1 87.75 231 ILE A CA 1
ATOM 1722 C C . ILE A 1 231 ? 5.219 -1.112 -26.922 1 87.75 231 ILE A C 1
ATOM 1724 O O . ILE A 1 231 ? 5 -2.311 -26.719 1 87.75 231 ILE A O 1
ATOM 1728 N N . HIS A 1 232 ? 6.113 -0.633 -27.766 1 86.25 232 HIS A N 1
ATOM 1729 C CA . HIS A 1 232 ? 7.039 -1.527 -28.438 1 86.25 232 HIS A CA 1
ATOM 1730 C C . HIS A 1 232 ? 8.43 -1.471 -27.812 1 86.25 232 HIS A C 1
ATOM 1732 O O . HIS A 1 232 ? 8.75 -0.514 -27.109 1 86.25 232 HIS A O 1
ATOM 1738 N N . ILE A 1 233 ? 9.102 -2.57 -28.078 1 88.62 233 ILE A N 1
ATOM 1739 C CA . ILE A 1 233 ? 10.43 -2.664 -27.5 1 88.62 233 ILE A CA 1
ATOM 1740 C C . ILE A 1 233 ? 11.305 -1.521 -28.016 1 88.62 233 ILE A C 1
ATOM 1742 O O . ILE A 1 233 ? 12.156 -1.008 -27.297 1 88.62 233 ILE A O 1
ATOM 1746 N N . GLU A 1 234 ? 11.047 -1.026 -29.203 1 90.38 234 GLU A N 1
ATOM 1747 C CA . GLU A 1 234 ? 11.797 0.074 -29.797 1 90.38 234 GLU A CA 1
ATOM 1748 C C . GLU A 1 234 ? 11.586 1.373 -29.031 1 90.38 234 GLU A C 1
ATOM 1750 O O . GLU A 1 234 ? 12.492 2.199 -28.922 1 90.38 234 GLU A O 1
ATOM 1755 N N . ASP A 1 235 ? 10.391 1.524 -28.5 1 90.12 235 ASP A N 1
ATOM 1756 C CA . ASP A 1 235 ? 10.094 2.701 -27.688 1 90.12 235 ASP A CA 1
ATOM 1757 C C . ASP A 1 235 ? 10.961 2.732 -26.438 1 90.12 235 ASP A C 1
ATOM 1759 O O . ASP A 1 235 ? 11.484 3.783 -26.062 1 90.12 235 ASP A O 1
ATOM 1763 N N . LEU A 1 236 ? 11.055 1.611 -25.828 1 90.62 236 LEU A N 1
ATOM 1764 C CA . LEU A 1 236 ? 11.852 1.494 -24.609 1 90.62 236 LEU A CA 1
ATOM 1765 C C . LEU A 1 236 ? 13.328 1.745 -24.906 1 90.62 236 LEU A C 1
ATOM 1767 O O . LEU A 1 236 ? 14 2.459 -24.156 1 90.62 236 LEU A O 1
ATOM 1771 N N . ALA A 1 237 ? 13.766 1.163 -25.953 1 90.5 237 ALA A N 1
ATOM 1772 C CA . ALA A 1 237 ? 15.164 1.323 -26.344 1 90.5 237 ALA A CA 1
ATOM 1773 C C . ALA A 1 237 ? 15.492 2.787 -26.625 1 90.5 237 ALA A C 1
ATOM 1775 O O . ALA A 1 237 ? 16.484 3.312 -26.125 1 90.5 237 ALA A O 1
ATOM 1776 N N . ALA A 1 238 ? 14.648 3.428 -27.328 1 90.69 238 ALA A N 1
ATOM 1777 C CA . ALA A 1 238 ? 14.844 4.828 -27.703 1 90.69 238 ALA A CA 1
ATOM 1778 C C . ALA A 1 238 ? 14.805 5.73 -26.469 1 90.69 238 ALA A C 1
ATOM 1780 O O . ALA A 1 238 ? 15.641 6.629 -26.312 1 90.69 238 ALA A O 1
ATOM 1781 N N . ALA A 1 239 ? 13.906 5.43 -25.594 1 87.81 239 ALA A N 1
ATOM 1782 C CA . ALA A 1 239 ? 13.695 6.273 -24.422 1 87.81 239 ALA A CA 1
ATOM 1783 C C . ALA A 1 239 ? 14.891 6.211 -23.469 1 87.81 239 ALA A C 1
ATOM 1785 O O . ALA A 1 239 ? 15.125 7.129 -22.688 1 87.81 239 ALA A O 1
ATOM 1786 N N . HIS A 1 240 ? 15.633 5.164 -23.562 1 88.88 240 HIS A N 1
ATOM 1787 C CA . HIS A 1 240 ? 16.703 4.965 -22.594 1 88.88 240 HIS A CA 1
ATOM 1788 C C . HIS A 1 240 ? 18.062 4.898 -23.297 1 88.88 240 HIS A C 1
ATOM 1790 O O . HIS A 1 240 ? 19.078 4.578 -22.672 1 88.88 240 HIS A O 1
ATOM 1796 N N . ASN A 1 241 ? 18.047 5.184 -24.516 1 90.88 241 ASN A N 1
ATOM 1797 C CA . ASN A 1 241 ? 19.25 5.246 -25.328 1 90.88 241 ASN A CA 1
ATOM 1798 C C . ASN A 1 241 ? 20.062 3.957 -25.234 1 90.88 241 ASN A C 1
ATOM 1800 O O . ASN A 1 241 ? 21.266 3.994 -24.969 1 90.88 241 ASN A O 1
ATOM 1804 N N . VAL A 1 242 ? 19.422 2.873 -25.406 1 91.06 242 VAL A N 1
ATOM 1805 C CA . VAL A 1 242 ? 20.047 1.556 -25.453 1 91.06 242 VAL A CA 1
ATOM 1806 C C . VAL A 1 242 ? 19.484 0.759 -26.641 1 91.06 242 VAL A C 1
ATOM 1808 O O . VAL A 1 242 ? 18.547 1.191 -27.281 1 91.06 242 VAL A O 1
ATOM 1811 N N . SER A 1 243 ? 20.156 -0.353 -26.984 1 90.62 243 SER A N 1
ATOM 1812 C CA . SER A 1 243 ? 19.672 -1.219 -28.047 1 90.62 243 SER A CA 1
ATOM 1813 C C . SER A 1 243 ? 18.5 -2.068 -27.578 1 90.62 243 SER A C 1
ATOM 1815 O O . SER A 1 243 ? 18.297 -2.258 -26.375 1 90.62 243 SER A O 1
ATOM 1817 N N . THR A 1 244 ? 17.719 -2.535 -28.578 1 90.06 244 THR A N 1
ATOM 1818 C CA . THR A 1 244 ? 16.625 -3.453 -28.25 1 90.06 244 THR A CA 1
ATOM 1819 C C . THR A 1 244 ? 17.172 -4.715 -27.594 1 90.06 244 THR A C 1
ATOM 1821 O O . THR A 1 244 ? 16.5 -5.312 -26.75 1 90.06 244 THR A O 1
ATOM 1824 N N . ARG A 1 245 ? 18.359 -5.035 -28 1 86.81 245 ARG A N 1
ATOM 1825 C CA . ARG A 1 245 ? 18.984 -6.195 -27.391 1 86.81 245 ARG A CA 1
ATOM 1826 C C . ARG A 1 245 ? 19.219 -5.957 -25.906 1 86.81 245 ARG A C 1
ATOM 1828 O O . ARG A 1 245 ? 19 -6.852 -25.078 1 86.81 245 ARG A O 1
ATOM 1835 N N . THR A 1 246 ? 19.656 -4.824 -25.578 1 89.88 246 THR A N 1
ATOM 1836 C CA . THR A 1 246 ? 19.906 -4.453 -24.188 1 89.88 246 THR A CA 1
ATOM 1837 C C . THR A 1 246 ? 18.609 -4.445 -23.391 1 89.88 246 THR A C 1
ATOM 1839 O O . THR A 1 246 ? 18.578 -4.867 -22.234 1 89.88 246 THR A O 1
ATOM 1842 N N . VAL A 1 247 ? 17.516 -3.99 -23.984 1 89.88 247 VAL A N 1
ATOM 1843 C CA . VAL A 1 247 ? 16.219 -4.012 -23.312 1 89.88 247 VAL A CA 1
ATOM 1844 C C . VAL A 1 247 ? 15.789 -5.457 -23.062 1 89.88 247 VAL A C 1
ATOM 1846 O O . VAL A 1 247 ? 15.32 -5.785 -21.969 1 89.88 247 VAL A O 1
ATOM 1849 N N . HIS A 1 248 ? 16.062 -6.301 -24.062 1 84.88 248 HIS A N 1
ATOM 1850 C CA . HIS A 1 248 ? 15.727 -7.711 -23.891 1 84.88 248 HIS A CA 1
ATOM 1851 C C . HIS A 1 248 ? 16.5 -8.32 -22.719 1 84.88 248 HIS A C 1
ATOM 1853 O O . HIS A 1 248 ? 15.953 -9.094 -21.938 1 84.88 248 HIS A O 1
ATOM 1859 N N . ARG A 1 249 ? 17.75 -7.93 -22.719 1 83.94 249 ARG A N 1
ATOM 1860 C CA . ARG A 1 249 ? 18.594 -8.445 -21.641 1 83.94 249 ARG A CA 1
ATOM 1861 C C . ARG A 1 249 ? 18.078 -7.965 -20.281 1 83.94 249 ARG A C 1
ATOM 1863 O O . ARG A 1 249 ? 18.094 -8.719 -19.297 1 83.94 249 ARG A O 1
ATOM 1870 N N . ALA A 1 250 ? 17.656 -6.734 -20.266 1 83.06 250 ALA A N 1
ATOM 1871 C CA . ALA A 1 250 ? 17.125 -6.184 -19.016 1 83.06 250 ALA A CA 1
ATOM 1872 C C . ALA A 1 250 ? 15.906 -6.969 -18.547 1 83.06 250 ALA A C 1
ATOM 1874 O O . ALA A 1 250 ? 15.773 -7.262 -17.344 1 83.06 250 ALA A O 1
ATOM 1875 N N . PHE A 1 251 ? 15.086 -7.316 -19.438 1 81.06 251 PHE A N 1
ATOM 1876 C CA . PHE A 1 251 ? 13.883 -8.055 -19.078 1 81.06 251 PHE A CA 1
ATOM 1877 C C . PHE A 1 251 ? 14.219 -9.508 -18.766 1 81.06 251 PHE A C 1
ATOM 1879 O O . PHE A 1 251 ? 13.57 -10.141 -17.922 1 81.06 251 PHE A O 1
ATOM 1886 N N . SER A 1 252 ? 15.211 -9.977 -19.406 1 75.25 252 SER A N 1
ATOM 1887 C CA . SER A 1 252 ? 15.609 -11.367 -19.188 1 75.25 252 SER A CA 1
ATOM 1888 C C . SER A 1 252 ? 16.141 -11.57 -17.766 1 75.25 252 SER A C 1
ATOM 1890 O O . SER A 1 252 ? 16.125 -12.688 -17.25 1 75.25 252 SER A O 1
ATOM 1892 N N . LEU A 1 253 ? 16.625 -10.438 -17.219 1 67.75 253 LEU A N 1
ATOM 1893 C CA . LEU A 1 253 ? 17.141 -10.492 -15.852 1 67.75 253 LEU A CA 1
ATOM 1894 C C . LEU A 1 253 ? 16.094 -11.094 -14.914 1 67.75 253 LEU A C 1
ATOM 1896 O O . LEU A 1 253 ? 16.453 -11.781 -13.953 1 67.75 253 LEU A O 1
ATOM 1900 N N . THR A 1 254 ? 14.891 -10.805 -15.242 1 62.94 254 THR A N 1
ATOM 1901 C CA . THR A 1 254 ? 13.828 -11.227 -14.336 1 62.94 254 THR A CA 1
ATOM 1902 C C . THR A 1 254 ? 12.922 -12.258 -14.992 1 62.94 254 THR A C 1
ATOM 1904 O O . THR A 1 254 ? 11.883 -12.625 -14.445 1 62.94 254 THR A O 1
ATOM 1907 N N . GLY A 1 255 ? 13.227 -12.758 -16.078 1 61.84 255 GLY A N 1
ATOM 1908 C CA . GLY A 1 255 ? 12.445 -13.758 -16.781 1 61.84 255 GLY A CA 1
ATOM 1909 C C . GLY A 1 255 ? 11.141 -13.219 -17.344 1 61.84 255 GLY A C 1
ATOM 1910 O O . GLY A 1 255 ? 10.266 -13.992 -17.734 1 61.84 255 GLY A O 1
ATOM 1911 N N . ASP A 1 256 ? 11.023 -11.945 -17.297 1 64.5 256 ASP A N 1
ATOM 1912 C CA . ASP A 1 256 ? 9.797 -11.328 -17.812 1 64.5 256 ASP A CA 1
ATOM 1913 C C . ASP A 1 256 ? 9.977 -10.859 -19.25 1 64.5 256 ASP A C 1
ATOM 1915 O O . ASP A 1 256 ? 11.109 -10.742 -19.734 1 64.5 256 ASP A O 1
ATOM 1919 N N . THR A 1 257 ? 8.82 -10.859 -19.922 1 75.44 257 THR A N 1
ATOM 1920 C CA . THR A 1 257 ? 8.828 -10.133 -21.188 1 75.44 257 THR A CA 1
ATOM 1921 C C . THR A 1 257 ? 8.203 -8.75 -21.031 1 75.44 257 THR A C 1
ATOM 1923 O O . THR A 1 257 ? 7.398 -8.531 -20.125 1 75.44 257 THR A O 1
ATOM 1926 N N . MET A 1 258 ? 8.703 -7.898 -21.812 1 80.81 258 MET A N 1
ATOM 1927 C CA . MET A 1 258 ? 8.156 -6.547 -21.812 1 80.81 258 MET A CA 1
ATOM 1928 C C . MET A 1 258 ? 6.637 -6.578 -21.969 1 80.81 258 MET A C 1
ATOM 1930 O O . MET A 1 258 ? 5.918 -5.883 -21.25 1 80.81 258 MET A O 1
ATOM 1934 N N . THR A 1 259 ? 6.164 -7.441 -22.75 1 76.31 259 THR A N 1
ATOM 1935 C CA . THR A 1 259 ? 4.742 -7.531 -23.062 1 76.31 259 THR A CA 1
ATOM 1936 C C . THR A 1 259 ? 3.945 -7.945 -21.828 1 76.31 259 THR A C 1
ATOM 1938 O O . THR A 1 259 ? 2.898 -7.367 -21.531 1 76.31 259 THR A O 1
ATOM 1941 N N . ALA A 1 260 ? 4.488 -8.875 -21.125 1 72.69 260 ALA A N 1
ATOM 1942 C CA . ALA A 1 260 ? 3.811 -9.359 -19.922 1 72.69 260 ALA A CA 1
ATOM 1943 C C . ALA A 1 260 ? 3.729 -8.266 -18.859 1 72.69 260 ALA A C 1
ATOM 1945 O O . ALA A 1 260 ? 2.699 -8.109 -18.203 1 72.69 260 ALA A O 1
ATOM 1946 N N . VAL A 1 261 ? 4.816 -7.508 -18.766 1 79.44 261 VAL A N 1
ATOM 1947 C CA . VAL A 1 261 ? 4.875 -6.441 -17.781 1 79.44 261 VAL A CA 1
ATOM 1948 C C . VAL A 1 261 ? 3.879 -5.344 -18.141 1 79.44 261 VAL A C 1
ATOM 1950 O O . VAL A 1 261 ? 3.127 -4.871 -17.281 1 79.44 261 VAL A O 1
ATOM 1953 N N . VAL A 1 262 ? 3.818 -4.977 -19.328 1 82.88 262 VAL A N 1
ATOM 1954 C CA . VAL A 1 262 ? 2.902 -3.939 -19.797 1 82.88 262 VAL A CA 1
ATOM 1955 C C . VAL A 1 262 ? 1.46 -4.387 -19.578 1 82.88 262 VAL A C 1
ATOM 1957 O O . VAL A 1 262 ? 0.637 -3.611 -19.078 1 82.88 262 VAL A O 1
ATOM 1960 N N . ARG A 1 263 ? 1.203 -5.613 -19.859 1 77.62 263 ARG A N 1
ATOM 1961 C CA . ARG A 1 263 ? -0.144 -6.152 -19.719 1 77.62 263 ARG A CA 1
ATOM 1962 C C . ARG A 1 263 ? -0.58 -6.141 -18.25 1 77.62 263 ARG A C 1
ATOM 1964 O O . ARG A 1 263 ? -1.698 -5.73 -17.938 1 77.62 263 ARG A O 1
ATOM 1971 N N . ALA A 1 264 ? 0.274 -6.605 -17.453 1 77.5 264 ALA A N 1
ATOM 1972 C CA . ALA A 1 264 ? -0.038 -6.668 -16.031 1 77.5 264 ALA A CA 1
ATOM 1973 C C . ALA A 1 264 ? -0.316 -5.273 -15.469 1 77.5 264 ALA A C 1
ATOM 1975 O O . ALA A 1 264 ? -1.274 -5.082 -14.719 1 77.5 264 ALA A O 1
ATOM 1976 N N . ARG A 1 265 ? 0.474 -4.363 -15.766 1 81.62 265 ARG A N 1
ATOM 1977 C CA . ARG A 1 265 ? 0.322 -3.004 -15.25 1 81.62 265 ARG A CA 1
ATOM 1978 C C . ARG A 1 265 ? -0.948 -2.354 -15.797 1 81.62 265 ARG A C 1
ATOM 1980 O O . ARG A 1 265 ? -1.628 -1.616 -15.078 1 81.62 265 ARG A O 1
ATOM 1987 N N . ARG A 1 266 ? -1.251 -2.627 -17.047 1 83 266 ARG A N 1
ATOM 1988 C CA . ARG A 1 266 ? -2.494 -2.125 -17.625 1 83 266 ARG A CA 1
ATOM 1989 C C . ARG A 1 266 ? -3.705 -2.719 -16.906 1 83 266 ARG A C 1
ATOM 1991 O O . ARG A 1 266 ? -4.664 -2.006 -16.609 1 83 266 ARG A O 1
ATOM 1998 N N . MET A 1 267 ? -3.598 -3.941 -16.578 1 82.75 267 MET A N 1
ATOM 1999 C CA . MET A 1 267 ? -4.699 -4.625 -15.891 1 82.75 267 MET A CA 1
ATOM 2000 C C . MET A 1 267 ? -4.91 -4.055 -14.492 1 82.75 267 MET A C 1
ATOM 2002 O O . MET A 1 267 ? -6.051 -3.863 -14.062 1 82.75 267 MET A O 1
ATOM 2006 N N . ALA A 1 268 ? -3.848 -3.824 -13.914 1 79.44 268 ALA A N 1
ATOM 2007 C CA . ALA A 1 268 ? -3.938 -3.217 -12.586 1 79.44 268 ALA A CA 1
ATOM 2008 C C . ALA A 1 268 ? -4.57 -1.829 -12.664 1 79.44 268 ALA A C 1
ATOM 2010 O O . ALA A 1 268 ? -5.371 -1.458 -11.797 1 79.44 268 ALA A O 1
ATOM 2011 N N . ALA A 1 269 ? -4.227 -1.099 -13.633 1 81 269 ALA A N 1
ATOM 2012 C CA . ALA A 1 269 ? -4.785 0.237 -13.828 1 81 269 ALA A CA 1
ATOM 2013 C C . ALA A 1 269 ? -6.277 0.167 -14.141 1 81 269 ALA A C 1
ATOM 2015 O O . ALA A 1 269 ? -7.059 0.99 -13.656 1 81 269 ALA A O 1
ATOM 2016 N N . VAL A 1 270 ? -6.625 -0.753 -14.938 1 84.31 270 VAL A N 1
ATOM 2017 C CA . VAL A 1 270 ? -8.031 -0.965 -15.258 1 84.31 270 VAL A CA 1
ATOM 2018 C C . VAL A 1 270 ? -8.82 -1.257 -13.984 1 84.31 270 VAL A C 1
ATOM 2020 O O . VAL A 1 270 ? -9.891 -0.69 -13.758 1 84.31 270 VAL A O 1
ATOM 2023 N N . ARG A 1 271 ? -8.305 -2.127 -13.188 1 81.12 271 ARG A N 1
ATOM 2024 C CA . ARG A 1 271 ? -8.945 -2.451 -11.922 1 81.12 271 ARG A CA 1
ATOM 2025 C C . ARG A 1 271 ? -9.156 -1.198 -11.078 1 81.12 271 ARG A C 1
ATOM 2027 O O . ARG A 1 271 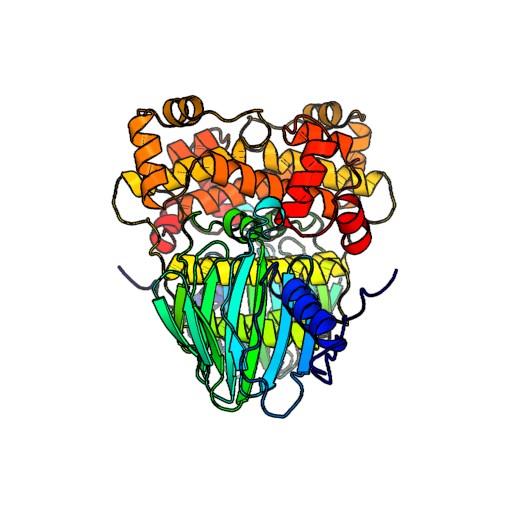? -10.227 -1.006 -10.5 1 81.12 271 ARG A O 1
ATOM 2034 N N . GLU A 1 272 ? -8.117 -0.424 -11.039 1 78.75 272 GLU A N 1
ATOM 2035 C CA . GLU A 1 272 ? -8.211 0.817 -10.281 1 78.75 272 GLU A CA 1
ATOM 2036 C C . GLU A 1 272 ? -9.328 1.71 -10.812 1 78.75 272 GLU A C 1
ATOM 2038 O O . GLU A 1 272 ? -10.07 2.316 -10.039 1 78.75 272 GLU A O 1
ATOM 2043 N N . GLU A 1 273 ? -9.438 1.722 -12.141 1 79 273 GLU A N 1
ATOM 2044 C CA . GLU A 1 273 ? -10.492 2.512 -12.766 1 79 273 GLU A CA 1
ATOM 2045 C C . GLU A 1 273 ? -11.875 1.956 -12.422 1 79 273 GLU A C 1
ATOM 2047 O O . GLU A 1 273 ? -12.812 2.717 -12.172 1 79 273 GLU A O 1
ATOM 2052 N N . LEU A 1 274 ? -11.984 0.73 -12.375 1 80.5 274 LEU A N 1
ATOM 2053 C CA . LEU A 1 274 ? -13.266 0.086 -12.117 1 80.5 274 LEU A CA 1
ATOM 2054 C C . LEU A 1 274 ? -13.734 0.375 -10.695 1 80.5 274 LEU A C 1
ATOM 2056 O O . LEU A 1 274 ? -14.938 0.535 -10.453 1 80.5 274 LEU A O 1
ATOM 2060 N N . VAL A 1 275 ? -12.781 0.476 -9.859 1 73.75 275 VAL A N 1
ATOM 2061 C CA . VAL A 1 275 ? -13.109 0.65 -8.453 1 73.75 275 VAL A CA 1
ATOM 2062 C C . VAL A 1 275 ? -13.383 2.125 -8.164 1 73.75 275 VAL A C 1
ATOM 2064 O O . VAL A 1 275 ? -14.297 2.457 -7.398 1 73.75 275 VAL A O 1
ATOM 2067 N N . ASN A 1 276 ? -12.695 2.98 -8.867 1 68 276 ASN A N 1
ATOM 2068 C CA . ASN A 1 276 ? -12.648 4.363 -8.398 1 68 276 ASN A CA 1
ATOM 2069 C C . ASN A 1 276 ? -13.352 5.305 -9.383 1 68 276 ASN A C 1
ATOM 2071 O O . ASN A 1 276 ? -13.297 6.523 -9.219 1 68 276 ASN A O 1
ATOM 2075 N N . SER A 1 277 ? -13.891 4.746 -10.469 1 72.38 277 SER A N 1
ATOM 2076 C CA . SER A 1 277 ? -14.555 5.613 -11.438 1 72.38 277 SER A CA 1
ATOM 2077 C C . SER A 1 277 ? -15.852 4.992 -11.945 1 72.38 277 SER A C 1
ATOM 2079 O O . SER A 1 277 ? -16.094 3.799 -11.75 1 72.38 277 SER A O 1
ATOM 2081 N N . ASN A 1 278 ? -16.641 5.824 -12.531 1 75.38 278 ASN A N 1
ATOM 2082 C CA . ASN A 1 278 ? -17.875 5.34 -13.141 1 75.38 278 ASN A CA 1
ATOM 2083 C C . ASN A 1 278 ? -17.781 5.312 -14.664 1 75.38 278 ASN A C 1
ATOM 2085 O O . ASN A 1 278 ? -18.797 5.309 -15.359 1 75.38 278 ASN A O 1
ATOM 2089 N N . MET A 1 279 ? -16.594 5.355 -15.109 1 81.75 279 MET A N 1
ATOM 2090 C CA . MET A 1 279 ? -16.406 5.27 -16.562 1 81.75 279 MET A CA 1
ATOM 2091 C C . MET A 1 279 ? -16.953 3.957 -17.094 1 81.75 279 MET A C 1
ATOM 2093 O O . MET A 1 279 ? -16.844 2.916 -16.453 1 81.75 279 MET A O 1
ATOM 2097 N N . THR A 1 280 ? -17.531 4.117 -18.219 1 87.44 280 THR A N 1
ATOM 2098 C CA . THR A 1 280 ? -18.031 2.891 -18.828 1 87.44 280 THR A CA 1
ATOM 2099 C C . THR A 1 280 ? -16.891 1.934 -19.141 1 87.44 280 THR A C 1
ATOM 2101 O O . THR A 1 280 ? -15.734 2.357 -19.281 1 87.44 280 THR A O 1
ATOM 2104 N N . ILE A 1 281 ? -17.266 0.76 -19.266 1 89.88 281 ILE A N 1
ATOM 2105 C CA . ILE A 1 281 ? -16.281 -0.254 -19.609 1 89.88 281 ILE A CA 1
ATOM 2106 C C . ILE A 1 281 ? -15.656 0.071 -20.969 1 89.88 281 ILE A C 1
ATOM 2108 O O . ILE A 1 281 ? -14.461 -0.116 -21.172 1 89.88 281 ILE A O 1
ATOM 2112 N N . ALA A 1 282 ? -16.453 0.566 -21.875 1 89.06 282 ALA A N 1
ATOM 2113 C CA . ALA A 1 282 ? -15.969 0.937 -23.203 1 89.06 282 ALA A CA 1
ATOM 2114 C C . ALA A 1 282 ? -14.938 2.059 -23.109 1 89.06 282 ALA A C 1
ATOM 2116 O O . ALA A 1 282 ? -13.898 2.004 -23.781 1 89.06 282 ALA A O 1
ATOM 2117 N N . THR A 1 283 ? -15.203 2.996 -22.328 1 88.81 283 THR A N 1
ATOM 2118 C CA . THR A 1 283 ? -14.289 4.121 -22.156 1 88.81 283 THR A CA 1
ATOM 2119 C C . THR A 1 283 ? -12.977 3.654 -21.531 1 88.81 283 THR A C 1
ATOM 2121 O O . THR A 1 283 ? -11.898 4.082 -21.938 1 88.81 283 THR A O 1
ATOM 2124 N N . ILE A 1 284 ? -13.141 2.805 -20.531 1 88.81 284 ILE A N 1
ATOM 2125 C CA . ILE A 1 284 ? -11.953 2.262 -19.875 1 88.81 284 ILE A CA 1
ATOM 2126 C C . ILE A 1 284 ? -11.125 1.471 -20.891 1 88.81 284 ILE A C 1
ATOM 2128 O O . ILE A 1 284 ? -9.898 1.607 -20.922 1 88.81 284 ILE A O 1
ATOM 2132 N N . ALA A 1 285 ? -11.773 0.693 -21.672 1 88.5 285 ALA A N 1
ATOM 2133 C CA . ALA A 1 285 ? -11.07 -0.103 -22.688 1 88.5 285 ALA A CA 1
ATOM 2134 C C . ALA A 1 285 ? -10.273 0.789 -23.625 1 88.5 285 ALA A C 1
ATOM 2136 O O . ALA A 1 285 ? -9.102 0.522 -23.906 1 88.5 285 ALA A O 1
ATOM 2137 N N . HIS A 1 286 ? -10.867 1.852 -24.094 1 84.06 286 HIS A N 1
ATOM 2138 C CA . HIS A 1 286 ? -10.219 2.785 -25.016 1 84.06 286 HIS A CA 1
ATOM 2139 C C . HIS A 1 286 ? -9.055 3.496 -24.328 1 84.06 286 HIS A C 1
ATOM 2141 O O . HIS A 1 286 ? -7.973 3.627 -24.906 1 84.06 286 HIS A O 1
ATOM 2147 N N . ARG A 1 287 ? -9.25 3.812 -23.188 1 82.12 287 ARG A N 1
ATOM 2148 C CA . ARG A 1 287 ? -8.266 4.59 -22.438 1 82.12 287 ARG A CA 1
ATOM 2149 C C . ARG A 1 287 ? -7 3.781 -22.188 1 82.12 287 ARG A C 1
ATOM 2151 O O . ARG A 1 287 ? -5.898 4.336 -22.188 1 82.12 287 ARG A O 1
ATOM 2158 N N . TRP A 1 288 ? -7.23 2.592 -22.016 1 84.69 288 TRP A N 1
ATOM 2159 C CA . TRP A 1 288 ? -6.086 1.771 -21.641 1 84.69 288 TRP A CA 1
ATOM 2160 C C . TRP A 1 288 ? -5.66 0.865 -22.797 1 84.69 288 TRP A C 1
ATOM 2162 O O . TRP A 1 288 ? -5.004 -0.154 -22.578 1 84.69 288 TRP A O 1
ATOM 2172 N N . CYS A 1 289 ? -6.047 1.227 -24.016 1 81.88 289 CYS A N 1
ATOM 2173 C CA . CYS A 1 289 ? -5.5 0.75 -25.281 1 81.88 289 CYS A CA 1
ATOM 2174 C C . CYS A 1 289 ? -5.898 -0.699 -25.531 1 81.88 289 CYS A C 1
ATOM 2176 O O . CYS A 1 289 ? -5.082 -1.497 -26 1 81.88 289 CYS A O 1
ATOM 2178 N N . TYR A 1 290 ? -7.031 -0.985 -25.156 1 83.69 290 TYR A N 1
ATOM 2179 C CA . TYR A 1 290 ? -7.586 -2.264 -25.594 1 83.69 290 TYR A CA 1
ATOM 2180 C C . TYR A 1 290 ? -8.352 -2.109 -26.891 1 83.69 290 TYR A C 1
ATOM 2182 O O . TYR A 1 290 ? -8.977 -1.071 -27.141 1 83.69 290 TYR A O 1
ATOM 2190 N N . TYR A 1 291 ? -8.203 -3.141 -27.688 1 73.69 291 TYR A N 1
ATOM 2191 C CA . TYR A 1 291 ? -8.805 -3.125 -29.031 1 73.69 291 TYR A CA 1
ATOM 2192 C C . TYR A 1 291 ? -10.312 -2.916 -28.938 1 73.69 291 TYR A C 1
ATOM 2194 O O . TYR A 1 291 ? -10.875 -2.125 -29.703 1 73.69 291 TYR A O 1
ATOM 2202 N N . ASP A 1 292 ? -10.953 -3.654 -28.031 1 81.75 292 ASP A N 1
ATOM 2203 C CA . ASP A 1 292 ? -12.383 -3.473 -27.797 1 81.75 292 ASP A CA 1
ATOM 2204 C C . ASP A 1 292 ? -12.773 -3.928 -26.391 1 81.75 292 ASP A C 1
ATOM 2206 O O . ASP A 1 292 ? -11.969 -4.559 -25.688 1 81.75 292 ASP A O 1
ATOM 2210 N N . PRO A 1 293 ? -13.93 -3.514 -25.969 1 88.5 293 PRO A N 1
ATOM 2211 C CA . PRO A 1 293 ? -14.383 -3.869 -24.625 1 88.5 293 PRO A CA 1
ATOM 2212 C C . PRO A 1 293 ? -14.422 -5.379 -24.391 1 88.5 293 PRO A C 1
ATOM 2214 O O . PRO A 1 293 ? -14.211 -5.84 -23.266 1 88.5 293 PRO A O 1
ATOM 2217 N N . SER A 1 294 ? -14.648 -6.121 -25.453 1 86.06 294 SER A N 1
ATOM 2218 C CA . SER A 1 294 ? -14.68 -7.574 -25.312 1 86.06 294 SER A CA 1
ATOM 2219 C C . SER A 1 294 ? -13.297 -8.125 -24.953 1 86.06 294 SER A C 1
ATOM 2221 O O . SER A 1 294 ? -13.18 -9.039 -24.141 1 86.06 294 SER A O 1
ATOM 2223 N N . HIS A 1 295 ? -12.375 -7.582 -25.656 1 85.31 295 HIS A N 1
ATOM 2224 C CA . HIS A 1 295 ? -11.008 -7.98 -25.344 1 85.31 295 HIS A CA 1
ATOM 2225 C C . HIS A 1 295 ? -10.648 -7.648 -23.906 1 85.31 295 HIS A C 1
ATOM 2227 O O . HIS A 1 295 ? -10.055 -8.469 -23.203 1 85.31 295 HIS A O 1
ATOM 2233 N N . LEU A 1 296 ? -11.016 -6.504 -23.438 1 89.69 296 LEU A N 1
ATOM 2234 C CA . LEU A 1 296 ? -10.773 -6.121 -22.062 1 89.69 296 LEU A CA 1
ATOM 2235 C C . LEU A 1 296 ? -11.484 -7.074 -21.094 1 89.69 296 LEU A C 1
ATOM 2237 O O . LEU A 1 296 ? -10.891 -7.516 -20.109 1 89.69 296 LEU A O 1
ATOM 2241 N N . ARG A 1 297 ? -12.633 -7.375 -21.391 1 86 297 ARG A N 1
ATOM 2242 C CA . ARG A 1 297 ? -13.422 -8.242 -20.531 1 86 297 ARG A CA 1
ATOM 2243 C C . ARG A 1 297 ? -12.75 -9.602 -20.359 1 86 297 ARG A C 1
ATOM 2245 O O . ARG A 1 297 ? -12.664 -10.125 -19.25 1 86 297 ARG A O 1
ATOM 2252 N N . ARG A 1 298 ? -12.297 -10.109 -21.406 1 80.5 298 ARG A N 1
ATOM 2253 C CA . ARG A 1 298 ? -11.664 -11.422 -21.375 1 80.5 298 ARG A CA 1
ATOM 2254 C C . ARG A 1 298 ? -10.375 -11.383 -20.547 1 80.5 298 ARG A C 1
ATOM 2256 O O . ARG A 1 298 ? -10.148 -12.258 -19.719 1 80.5 298 ARG A O 1
ATOM 2263 N N . GLU A 1 299 ? -9.594 -10.445 -20.844 1 81.56 299 GLU A N 1
ATOM 2264 C CA . GLU A 1 299 ? -8.32 -10.328 -20.141 1 81.56 299 GLU A CA 1
ATOM 2265 C C . GLU A 1 299 ? -8.531 -10.07 -18.656 1 81.56 299 GLU A C 1
ATOM 2267 O O . GLU A 1 299 ? -7.812 -10.609 -17.812 1 81.56 299 GLU A O 1
ATOM 2272 N N . PHE A 1 300 ? -9.531 -9.203 -18.375 1 86.19 300 PHE A N 1
ATOM 2273 C CA . PHE A 1 300 ? -9.828 -8.891 -16.984 1 86.19 300 PHE A CA 1
ATOM 2274 C C . PHE A 1 300 ? -10.305 -10.133 -16.234 1 86.19 300 PHE A C 1
ATOM 2276 O O . PHE A 1 300 ? -9.867 -10.406 -15.125 1 86.19 300 PHE A O 1
ATOM 2283 N N . HIS A 1 301 ? -11.109 -10.836 -16.891 1 77.25 301 HIS A N 1
ATOM 2284 C CA . HIS A 1 301 ? -11.609 -12.07 -16.297 1 77.25 301 HIS A CA 1
ATOM 2285 C C . HIS A 1 301 ? -10.477 -13.062 -16.062 1 77.25 301 HIS A C 1
ATOM 2287 O O . HIS A 1 301 ? -10.445 -13.742 -15.031 1 77.25 301 HIS A O 1
ATOM 2293 N N . ARG A 1 302 ? -9.648 -13.133 -16.953 1 70.56 302 ARG A N 1
ATOM 2294 C CA . ARG A 1 302 ? -8.508 -14.023 -16.812 1 70.56 302 ARG A CA 1
ATOM 2295 C C . ARG A 1 302 ? -7.648 -13.641 -15.609 1 70.56 302 ARG A C 1
ATOM 2297 O O . ARG A 1 302 ? -7.188 -14.5 -14.867 1 70.56 302 ARG A O 1
ATOM 2304 N N . CYS A 1 303 ? -7.492 -12.398 -15.398 1 72.94 303 CYS A N 1
ATOM 2305 C CA . CYS A 1 303 ? -6.582 -11.891 -14.375 1 72.94 303 CYS A CA 1
ATOM 2306 C C . CYS A 1 303 ? -7.242 -11.906 -13 1 72.94 303 CYS A C 1
ATOM 2308 O O . CYS A 1 303 ? -6.598 -12.227 -12 1 72.94 303 CYS A O 1
ATOM 2310 N N . PHE A 1 304 ? -8.586 -11.562 -13 1 71.94 304 PHE A N 1
ATOM 2311 C CA . PHE A 1 304 ? -9.203 -11.297 -11.711 1 71.94 304 PHE A CA 1
ATOM 2312 C C . PHE A 1 304 ? -10.336 -12.281 -11.438 1 71.94 304 PHE A C 1
ATOM 2314 O O . PHE A 1 304 ? -10.914 -12.289 -10.352 1 71.94 304 PHE A O 1
ATOM 2321 N N . GLY A 1 305 ? -10.664 -13.133 -12.398 1 65.44 305 GLY A N 1
ATOM 2322 C CA . GLY A 1 305 ? -11.641 -14.203 -12.227 1 65.44 305 GLY A CA 1
ATOM 2323 C C . GLY A 1 305 ? -13.07 -13.734 -12.383 1 65.44 305 GLY A C 1
ATOM 2324 O O . GLY A 1 305 ? -14 -14.539 -12.375 1 65.44 305 GLY A O 1
ATOM 2325 N N . VAL A 1 306 ? -13.305 -12.445 -12.445 1 74.19 306 VAL A N 1
ATOM 2326 C CA . VAL A 1 306 ? -14.633 -11.875 -12.617 1 74.19 306 VAL A CA 1
ATOM 2327 C C . VAL A 1 306 ? -14.617 -10.836 -13.742 1 74.19 306 VAL A C 1
ATOM 2329 O O . VAL A 1 306 ? -13.547 -10.359 -14.133 1 74.19 306 VAL A O 1
ATOM 2332 N N . SER A 1 307 ? -15.789 -10.578 -14.273 1 82.44 307 SER A N 1
ATOM 2333 C CA . SER A 1 307 ? -15.875 -9.57 -15.32 1 82.44 307 SER A CA 1
ATOM 2334 C C . SER A 1 307 ? -15.688 -8.164 -14.75 1 82.44 307 SER A C 1
ATOM 2336 O O . SER A 1 307 ? -15.867 -7.949 -13.555 1 82.44 307 SER A O 1
ATOM 2338 N N . PRO A 1 308 ? -15.352 -7.234 -15.602 1 86.75 308 PRO A N 1
ATOM 2339 C CA . PRO A 1 308 ? -15.234 -5.848 -15.141 1 86.75 308 PRO A CA 1
ATOM 2340 C C . PRO A 1 308 ? -16.516 -5.328 -14.492 1 86.75 308 PRO A C 1
ATOM 2342 O O . PRO A 1 308 ? -16.469 -4.668 -13.453 1 86.75 308 PRO A O 1
ATOM 2345 N N . SER A 1 309 ? -17.625 -5.621 -15.086 1 86.25 309 SER A N 1
ATOM 2346 C CA . SER A 1 309 ? -18.891 -5.156 -14.555 1 86.25 309 SER A CA 1
ATOM 2347 C C . SER A 1 309 ? -19.172 -5.754 -13.18 1 86.25 309 SER A C 1
ATOM 2349 O O . SER A 1 309 ? -19.625 -5.055 -12.273 1 86.25 309 SER A O 1
ATOM 2351 N N . GLU A 1 310 ? -18.922 -7.027 -13.078 1 77.56 310 GLU A N 1
ATOM 2352 C CA . GLU A 1 310 ? -19.094 -7.703 -11.789 1 77.56 310 GLU A CA 1
ATOM 2353 C C . GLU A 1 310 ? -18.172 -7.117 -10.727 1 77.56 310 GLU A C 1
ATOM 2355 O O . GLU A 1 310 ? -18.562 -6.949 -9.578 1 77.56 310 GLU A O 1
ATOM 2360 N N . TYR A 1 311 ? -17.016 -6.828 -11.188 1 82.94 311 TYR A N 1
ATOM 2361 C CA . TYR A 1 311 ? -16.031 -6.277 -10.25 1 82.94 311 TYR A CA 1
ATOM 2362 C C . TYR A 1 311 ? -16.484 -4.918 -9.734 1 82.94 311 TYR A C 1
ATOM 2364 O O . TYR A 1 311 ? -16.422 -4.652 -8.531 1 82.94 311 TYR A O 1
ATOM 2372 N N . ARG A 1 312 ? -16.891 -4.086 -10.57 1 81.44 312 ARG A N 1
ATOM 2373 C CA . ARG A 1 312 ? -17.375 -2.762 -10.195 1 81.44 312 ARG A CA 1
ATOM 2374 C C . ARG A 1 312 ? -18.578 -2.855 -9.258 1 81.44 312 ARG A C 1
ATOM 2376 O O . ARG A 1 312 ? -18.672 -2.105 -8.281 1 81.44 312 ARG A O 1
ATOM 2383 N N . GLU A 1 313 ? -19.469 -3.695 -9.57 1 77.19 313 GLU A N 1
ATOM 2384 C CA . GLU A 1 313 ? -20.656 -3.863 -8.734 1 77.19 313 GLU A CA 1
ATOM 2385 C C . GLU A 1 313 ? -20.281 -4.258 -7.309 1 77.19 313 GLU A C 1
ATOM 2387 O O . GLU A 1 313 ? -20.906 -3.807 -6.348 1 77.19 313 GLU A O 1
ATOM 2392 N N . SER A 1 314 ? -19.25 -5.047 -7.289 1 70.44 314 SER A N 1
ATOM 2393 C CA . SER A 1 314 ? -18.906 -5.625 -6 1 70.44 314 SER A CA 1
ATOM 2394 C C . SER A 1 314 ? -17.953 -4.719 -5.227 1 70.44 314 SER A C 1
ATOM 2396 O O . SER A 1 314 ? -17.938 -4.723 -3.994 1 70.44 314 SER A O 1
ATOM 2398 N N . HIS A 1 315 ? -17.156 -3.918 -5.941 1 68.31 315 HIS A N 1
ATOM 2399 C CA . HIS A 1 315 ? -16.047 -3.277 -5.258 1 68.31 315 HIS A CA 1
ATOM 2400 C C . HIS A 1 315 ? -16.016 -1.78 -5.543 1 68.31 315 HIS A C 1
ATOM 2402 O O . HIS A 1 315 ? -15.195 -1.054 -4.973 1 68.31 315 HIS A O 1
ATOM 2408 N N . GLY A 1 316 ? -16.828 -1.438 -6.41 1 66.12 316 GLY A N 1
ATOM 2409 C CA . GLY A 1 316 ? -16.812 -0.037 -6.797 1 66.12 316 GLY A CA 1
ATOM 2410 C C . GLY A 1 316 ? -17.156 0.902 -5.656 1 66.12 316 GLY A C 1
ATOM 2411 O O . GLY A 1 316 ? -18 0.584 -4.812 1 66.12 316 GLY A O 1
ATOM 2412 N N . CYS A 1 317 ? -16.266 1.883 -5.512 1 60.28 317 CYS A N 1
ATOM 2413 C CA . CYS A 1 317 ? -16.5 2.893 -4.484 1 60.28 317 CYS A CA 1
ATOM 2414 C C . CYS A 1 317 ? -17.453 3.965 -4.973 1 60.28 317 CYS A C 1
ATOM 2416 O O . CYS A 1 317 ? -17.562 4.215 -6.176 1 60.28 317 CYS A O 1
ATOM 2418 N N . MET B 1 1 ? 27.391 -0.849 4.316 1 19.48 1 MET B N 1
ATOM 2419 C CA . MET B 1 1 ? 26.141 -0.259 3.826 1 19.48 1 MET B CA 1
ATOM 2420 C C . MET B 1 1 ? 25.172 -0.004 4.977 1 19.48 1 MET B C 1
ATOM 2422 O O . MET B 1 1 ? 24.734 -0.943 5.641 1 19.48 1 MET B O 1
ATOM 2426 N N . THR B 1 2 ? 25.312 1.141 5.684 1 22.58 2 THR B N 1
ATOM 2427 C CA . THR B 1 2 ? 25 1.476 7.066 1 22.58 2 THR B CA 1
ATOM 2428 C C . THR B 1 2 ? 23.5 1.468 7.301 1 22.58 2 THR B C 1
ATOM 2430 O O . THR B 1 2 ? 22.734 1.969 6.469 1 22.58 2 THR B O 1
ATOM 2433 N N . ALA B 1 3 ? 22.922 0.46 7.82 1 28.94 3 ALA B N 1
ATOM 2434 C CA . ALA B 1 3 ? 21.625 0.367 8.492 1 28.94 3 ALA B CA 1
ATOM 2435 C C . ALA B 1 3 ? 21.172 1.729 9.016 1 28.94 3 ALA B C 1
ATOM 2437 O O . ALA B 1 3 ? 21.891 2.375 9.773 1 28.94 3 ALA B O 1
ATOM 2438 N N . THR B 1 4 ? 20.703 2.529 8.203 1 32.12 4 THR B N 1
ATOM 2439 C CA . THR B 1 4 ? 20.312 3.824 8.758 1 32.12 4 THR B CA 1
ATOM 2440 C C . THR B 1 4 ? 19.75 3.664 10.172 1 32.12 4 THR B C 1
ATOM 2442 O O . THR B 1 4 ? 18.797 2.916 10.383 1 32.12 4 THR B O 1
ATOM 2445 N N . ALA B 1 5 ? 20.516 3.953 11.234 1 31.44 5 ALA B N 1
ATOM 2446 C CA . ALA B 1 5 ? 20.422 3.975 12.695 1 31.44 5 ALA B CA 1
ATOM 2447 C C . ALA B 1 5 ? 19.094 4.562 13.148 1 31.44 5 ALA B C 1
ATOM 2449 O O . ALA B 1 5 ? 18.578 5.508 12.547 1 31.44 5 ALA B O 1
ATOM 2450 N N . ALA B 1 6 ? 18.203 3.686 13.602 1 41.47 6 ALA B N 1
ATOM 2451 C CA . ALA B 1 6 ? 17.125 4.18 14.453 1 41.47 6 ALA B CA 1
ATOM 2452 C C . ALA B 1 6 ? 17.547 5.422 15.227 1 41.47 6 ALA B C 1
ATOM 2454 O O . ALA B 1 6 ? 18.641 5.453 15.805 1 41.47 6 ALA B O 1
ATOM 2455 N N . THR B 1 7 ? 17.484 6.543 14.703 1 42.44 7 THR B N 1
ATOM 2456 C CA . THR B 1 7 ? 17.797 7.648 15.594 1 42.44 7 THR B CA 1
ATOM 2457 C C . THR B 1 7 ? 16.938 7.594 16.844 1 42.44 7 THR B C 1
ATOM 2459 O O . THR B 1 7 ? 15.711 7.684 16.766 1 42.44 7 THR B O 1
ATOM 2462 N N . GLU B 1 8 ? 17.297 6.633 17.719 1 45.78 8 GLU B N 1
ATOM 2463 C CA . GLU B 1 8 ? 16.688 6.734 19.047 1 45.78 8 GLU B CA 1
ATOM 2464 C C . GLU B 1 8 ? 17.047 8.055 19.719 1 45.78 8 GLU B C 1
ATOM 2466 O O . GLU B 1 8 ? 18.234 8.359 19.906 1 45.78 8 GLU B O 1
ATOM 2471 N N . ILE B 1 9 ? 16.359 8.984 19.5 1 45.06 9 ILE B N 1
ATOM 2472 C CA . ILE B 1 9 ? 16.594 10.227 20.25 1 45.06 9 ILE B CA 1
ATOM 2473 C C . ILE B 1 9 ? 15.906 10.148 21.609 1 45.06 9 ILE B C 1
ATOM 2475 O O . ILE B 1 9 ? 14.68 10.008 21.688 1 45.06 9 ILE B O 1
ATOM 2479 N N . GLU B 1 10 ? 16.578 9.516 22.469 1 45.94 10 GLU B N 1
ATOM 2480 C CA . GLU B 1 10 ? 16.094 9.633 23.844 1 45.94 10 GLU B CA 1
ATOM 2481 C C . GLU B 1 10 ? 16.297 11.047 24.375 1 45.94 10 GLU B C 1
ATOM 2483 O O . GLU B 1 10 ? 17.422 11.531 24.453 1 45.94 10 GLU B O 1
ATOM 2488 N N . VAL B 1 11 ? 15.367 11.758 24.109 1 44.75 11 VAL B N 1
ATOM 2489 C CA . VAL B 1 11 ? 15.492 13.086 24.703 1 44.75 11 VAL B CA 1
ATOM 2490 C C . VAL B 1 11 ? 15.102 13.031 26.172 1 44.75 11 VAL B C 1
ATOM 2492 O O . VAL B 1 11 ? 13.953 12.758 26.516 1 44.75 11 VAL B O 1
ATOM 2495 N N . LEU B 1 12 ? 16.125 12.75 26.969 1 41.19 12 LEU B N 1
ATOM 2496 C CA . LEU B 1 12 ? 15.875 12.781 28.406 1 41.19 12 LEU B CA 1
ATOM 2497 C C . LEU B 1 12 ? 15.43 14.172 28.844 1 41.19 12 LEU B C 1
ATOM 2499 O O . LEU B 1 12 ? 14.297 14.352 29.297 1 41.19 12 LEU B O 1
ATOM 2503 N N . ASP B 1 13 ? 16.469 14.875 29.625 1 39.28 13 ASP B N 1
ATOM 2504 C CA . ASP B 1 13 ? 16.312 15.914 30.641 1 39.28 13 ASP B CA 1
ATOM 2505 C C . ASP B 1 13 ? 16.016 17.266 29.984 1 39.28 13 ASP B C 1
ATOM 2507 O O . ASP B 1 13 ? 16.641 17.625 28.984 1 39.28 13 ASP B O 1
ATOM 2511 N N . PHE B 1 14 ? 14.773 17.797 30.141 1 39.53 14 PHE B N 1
ATOM 2512 C CA . PHE B 1 14 ? 14.391 19.156 29.781 1 39.53 14 PHE B CA 1
ATOM 2513 C C . PHE B 1 14 ? 15.211 20.172 30.547 1 39.53 14 PHE B C 1
ATOM 2515 O O . PHE B 1 14 ? 14.914 20.469 31.703 1 39.53 14 PHE B O 1
ATOM 2522 N N . GLU B 1 15 ? 16.484 20.234 30.547 1 40.56 15 GLU B N 1
ATOM 2523 C CA . GLU B 1 15 ? 16.938 21.438 31.25 1 40.56 15 GLU B CA 1
ATOM 2524 C C . GLU B 1 15 ? 16.562 22.703 30.484 1 40.56 15 GLU B C 1
ATOM 2526 O O . GLU B 1 15 ? 16.672 22.734 29.266 1 40.56 15 GLU B O 1
ATOM 2531 N N . PRO B 1 16 ? 15.875 23.812 31.094 1 40.56 16 PRO B N 1
ATOM 2532 C CA . PRO B 1 16 ? 15.477 25.141 30.641 1 40.56 16 PRO B CA 1
ATOM 2533 C C . PRO B 1 16 ? 16.453 25.719 29.609 1 40.56 16 PRO B C 1
ATOM 2535 O O . PRO B 1 16 ? 16.031 26.375 28.641 1 40.56 16 PRO B O 1
ATOM 2538 N N . ALA B 1 17 ? 17.672 26.25 29.984 1 43.62 17 ALA B N 1
ATOM 2539 C CA . ALA B 1 17 ? 18.641 27.078 29.266 1 43.62 17 ALA B CA 1
ATOM 2540 C C . ALA B 1 17 ? 19.266 26.297 28.109 1 43.62 17 ALA B C 1
ATOM 2542 O O . ALA B 1 17 ? 19.828 26.891 27.188 1 43.62 17 ALA B O 1
ATOM 2543 N N . GLY B 1 18 ? 19.75 25.016 28.188 1 38.38 18 GLY B N 1
ATOM 2544 C CA . GLY B 1 18 ? 20.578 24.219 27.312 1 38.38 18 GLY B CA 1
ATOM 2545 C C . GLY B 1 18 ? 19.797 23.188 26.531 1 38.38 18 GLY B C 1
ATOM 2546 O O . GLY B 1 18 ? 19.531 23.359 25.344 1 38.38 18 GLY B O 1
ATOM 2547 N N . PRO B 1 19 ? 19.266 22.172 26.984 1 40.16 19 PRO B N 1
ATOM 2548 C CA . PRO B 1 19 ? 18.734 20.891 26.5 1 40.16 19 PRO B CA 1
ATOM 2549 C C . PRO B 1 19 ? 17.328 21.031 25.922 1 40.16 19 PRO B C 1
ATOM 2551 O O . PRO B 1 19 ? 16.844 20.109 25.266 1 40.16 19 PRO B O 1
ATOM 2554 N N . GLY B 1 20 ? 16.547 21.922 26.188 1 46.22 20 GLY B N 1
ATOM 2555 C CA . GLY B 1 20 ? 15.273 22.266 25.594 1 46.22 20 GLY B CA 1
ATOM 2556 C C . GLY B 1 20 ? 15.336 22.375 24.078 1 46.22 20 GLY B C 1
ATOM 2557 O O . GLY B 1 20 ? 14.359 22.047 23.391 1 46.22 20 GLY B O 1
ATOM 2558 N N . ALA B 1 21 ? 16.406 22.938 23.688 1 50.72 21 ALA B N 1
ATOM 2559 C CA . ALA B 1 21 ? 16.656 23.078 22.25 1 50.72 21 ALA B CA 1
ATOM 2560 C C . ALA B 1 21 ? 16.547 21.734 21.531 1 50.72 21 ALA B C 1
ATOM 2562 O O . ALA B 1 21 ? 16.047 21.672 20.406 1 50.72 21 ALA B O 1
ATOM 2563 N N . ARG B 1 22 ? 16.969 20.812 22.406 1 53.94 22 ARG B N 1
ATOM 2564 C CA . ARG B 1 22 ? 16.984 19.516 21.75 1 53.94 22 ARG B CA 1
ATOM 2565 C C . ARG B 1 22 ? 15.578 18.953 21.609 1 53.94 22 ARG B C 1
ATOM 2567 O O . ARG B 1 22 ? 15.25 18.328 20.594 1 53.94 22 ARG B O 1
ATOM 2574 N N . TRP B 1 23 ? 14.719 19.281 22.641 1 57.94 23 TRP B N 1
ATOM 2575 C CA . TRP B 1 23 ? 13.336 18.828 22.578 1 57.94 23 TRP B CA 1
ATOM 2576 C C . TRP B 1 23 ? 12.586 19.516 21.438 1 57.94 23 TRP B C 1
ATOM 2578 O O . TRP B 1 23 ? 11.898 18.859 20.656 1 57.94 23 TRP B O 1
ATOM 2588 N N . GLU B 1 24 ? 12.711 20.781 21.578 1 60.53 24 GLU B N 1
ATOM 2589 C CA . GLU B 1 24 ? 12.023 21.547 20.547 1 60.53 24 GLU B CA 1
ATOM 2590 C C . GLU B 1 24 ? 12.438 21.078 19.156 1 60.53 24 GLU B C 1
ATOM 2592 O O . GLU B 1 24 ? 11.602 20.953 18.25 1 60.53 24 GLU B O 1
ATOM 2597 N N . THR B 1 25 ? 13.633 20.766 19.234 1 61.28 25 THR B N 1
ATOM 2598 C CA . THR B 1 25 ? 14.141 20.281 17.938 1 61.28 25 THR B CA 1
ATOM 2599 C C . THR B 1 25 ? 13.594 18.906 17.625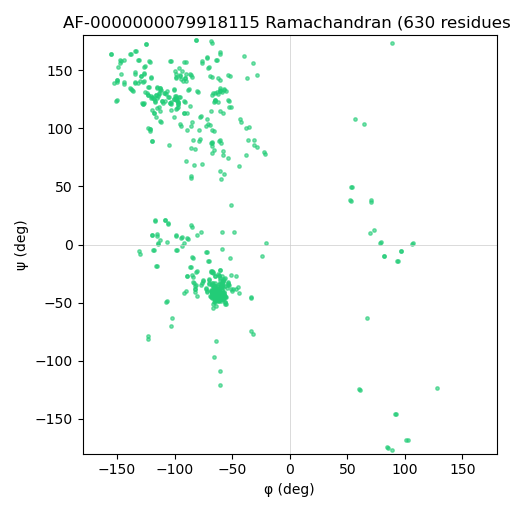 1 61.28 25 THR B C 1
ATOM 2601 O O . THR B 1 25 ? 13.203 18.625 16.484 1 61.28 25 THR B O 1
ATOM 2604 N N . ALA B 1 26 ? 13.5 18.141 18.703 1 61.38 26 ALA B N 1
ATOM 2605 C CA . ALA B 1 26 ? 13.016 16.781 18.484 1 61.38 26 ALA B CA 1
ATOM 2606 C C . ALA B 1 26 ? 11.547 16.781 18.078 1 61.38 26 ALA B C 1
ATOM 2608 O O . ALA B 1 26 ? 11.148 16.062 17.156 1 61.38 26 ALA B O 1
ATOM 2609 N N . VAL B 1 27 ? 10.797 17.578 18.812 1 63.03 27 VAL B N 1
ATOM 2610 C CA . VAL B 1 27 ? 9.375 17.641 18.516 1 63.03 27 VAL B CA 1
ATOM 2611 C C . VAL B 1 27 ? 9.172 18.203 17.109 1 63.03 27 VAL B C 1
ATOM 2613 O O . VAL B 1 27 ? 8.32 17.719 16.359 1 63.03 27 VAL B O 1
ATOM 2616 N N . ARG B 1 28 ? 10 19.125 16.859 1 63.31 28 ARG B N 1
ATOM 2617 C CA . ARG B 1 28 ? 9.914 19.719 15.531 1 63.31 28 ARG B CA 1
ATOM 2618 C C . ARG B 1 28 ? 10.258 18.703 14.453 1 63.31 28 ARG B C 1
ATOM 2620 O O . ARG B 1 28 ? 9.633 18.672 13.398 1 63.31 28 ARG B O 1
ATOM 2627 N N . ASP B 1 29 ? 11.164 17.906 14.773 1 61.12 29 ASP B N 1
ATOM 2628 C CA . ASP B 1 29 ? 11.609 16.922 13.797 1 61.12 29 ASP B CA 1
ATOM 2629 C C . ASP B 1 29 ? 10.539 15.859 13.562 1 61.12 29 ASP B C 1
ATOM 2631 O O . ASP B 1 29 ? 10.391 15.359 12.445 1 61.12 29 ASP B O 1
ATOM 2635 N N . VAL B 1 30 ? 9.859 15.617 14.656 1 60.5 30 VAL B N 1
ATOM 2636 C CA . VAL B 1 30 ? 8.898 14.516 14.578 1 60.5 30 VAL B CA 1
ATOM 2637 C C . VAL B 1 30 ? 7.539 15.039 14.125 1 60.5 30 VAL B C 1
ATOM 2639 O O . VAL B 1 30 ? 6.836 14.391 13.352 1 60.5 30 VAL B O 1
ATOM 2642 N N . SER B 1 31 ? 7.223 16.156 14.648 1 60.81 31 SER B N 1
ATOM 2643 C CA . SER B 1 31 ? 5.844 16.578 14.445 1 60.81 31 SER B CA 1
ATOM 2644 C C . SER B 1 31 ? 5.773 17.812 13.547 1 60.81 31 SER B C 1
ATOM 2646 O O . SER B 1 31 ? 4.688 18.234 13.141 1 60.81 31 SER B O 1
ATOM 2648 N N . GLY B 1 32 ? 6.867 18.219 13.078 1 58.94 32 GLY B N 1
ATOM 2649 C CA . GLY B 1 32 ? 6.863 19.469 12.328 1 58.94 32 GLY B CA 1
ATOM 2650 C C . GLY B 1 32 ? 7.078 20.688 13.203 1 58.94 32 GLY B C 1
ATOM 2651 O O . GLY B 1 32 ? 7.391 20.562 14.391 1 58.94 32 GLY B O 1
ATOM 2652 N N . PRO B 1 33 ? 7.016 21.875 12.578 1 55.09 33 PRO B N 1
ATOM 2653 C CA . PRO B 1 33 ? 7.352 23.109 13.289 1 55.09 33 PRO B CA 1
ATOM 2654 C C . PRO B 1 33 ? 6.348 23.453 14.383 1 55.09 33 PRO B C 1
ATOM 2656 O O . PRO B 1 33 ? 5.188 23.75 14.094 1 55.09 33 PRO B O 1
ATOM 2659 N N . MET B 1 34 ? 6.562 22.953 15.555 1 59.66 34 MET B N 1
ATOM 2660 C CA . MET B 1 34 ? 5.727 23.25 16.719 1 59.66 34 MET B CA 1
ATOM 2661 C C . MET B 1 34 ? 6.551 23.875 17.844 1 59.66 34 MET B C 1
ATOM 2663 O O . MET B 1 34 ? 7.727 23.547 18 1 59.66 34 MET B O 1
ATOM 2667 N N . THR B 1 35 ? 5.992 25.078 18.266 1 59.88 35 THR B N 1
ATOM 2668 C CA . THR B 1 35 ? 6.594 25.641 19.469 1 59.88 35 THR B CA 1
ATOM 2669 C C . THR B 1 35 ? 5.941 25.062 20.719 1 59.88 35 THR B C 1
ATOM 2671 O O . THR B 1 35 ? 4.715 25.016 20.828 1 59.88 35 THR B O 1
ATOM 2674 N N . VAL B 1 36 ? 6.727 24.406 21.531 1 60.53 36 VAL B N 1
ATOM 2675 C CA . VAL B 1 36 ? 6.227 23.812 22.781 1 60.53 36 VAL B CA 1
ATOM 2676 C C . VAL B 1 36 ? 6.59 24.703 23.953 1 60.53 36 VAL B C 1
ATOM 2678 O O . VAL B 1 36 ? 7.754 25.078 24.141 1 60.53 36 VAL B O 1
ATOM 2681 N N . GLN B 1 37 ? 5.52 25.344 24.531 1 59.56 37 GLN B N 1
ATOM 2682 C CA . GLN B 1 37 ? 5.734 26.062 25.781 1 59.56 37 GLN B CA 1
ATOM 2683 C C . GLN B 1 37 ? 5.512 25.156 26.984 1 59.56 37 GLN B C 1
ATOM 2685 O O . GLN B 1 37 ? 4.52 24.422 27.047 1 59.56 37 GLN B O 1
ATOM 2690 N N . HIS B 1 38 ? 6.582 24.875 27.719 1 55.97 38 HIS B N 1
ATOM 2691 C CA . HIS B 1 38 ? 6.5 24.078 28.922 1 55.97 38 HIS B CA 1
ATOM 2692 C C . HIS B 1 38 ? 5.992 24.906 30.094 1 55.97 38 HIS B C 1
ATOM 2694 O O . HIS B 1 38 ? 6.527 25.984 30.375 1 55.97 38 HIS B O 1
ATOM 2700 N N . ARG B 1 39 ? 4.82 24.828 30.391 1 52.78 39 ARG B N 1
ATOM 2701 C CA . ARG B 1 39 ? 4.438 25.672 31.516 1 52.78 39 ARG B CA 1
ATOM 2702 C C . ARG B 1 39 ? 5.152 25.234 32.812 1 52.78 39 ARG B C 1
ATOM 2704 O O . ARG B 1 39 ? 5.688 26.062 33.531 1 52.78 39 ARG B O 1
ATOM 2711 N N . LYS B 1 40 ? 4.605 24.172 33.562 1 50.59 40 LYS B N 1
ATOM 2712 C CA . LYS B 1 40 ? 5.105 23.828 34.906 1 50.59 40 LYS B CA 1
ATOM 2713 C C . LYS B 1 40 ? 5.953 22.562 34.875 1 50.59 40 LYS B C 1
ATOM 2715 O O . LYS B 1 40 ? 5.5 21.516 34.406 1 50.59 40 LYS B O 1
ATOM 2720 N N . ARG B 1 41 ? 7.16 22.734 34.594 1 49.72 41 ARG B N 1
ATOM 2721 C CA . ARG B 1 41 ? 8.148 21.672 34.562 1 49.72 41 ARG B CA 1
ATOM 2722 C C . ARG B 1 41 ? 8.117 20.844 35.844 1 49.72 41 ARG B C 1
ATOM 2724 O O . ARG B 1 41 ? 8.758 21.203 36.844 1 49.72 41 ARG B O 1
ATOM 2731 N N . ARG B 1 42 ? 7.219 20.547 36.531 1 43 42 ARG B N 1
ATOM 2732 C CA . ARG B 1 42 ? 7.555 19.688 37.656 1 43 42 ARG B CA 1
ATOM 2733 C C . ARG B 1 42 ? 7.961 18.297 37.188 1 43 42 ARG B C 1
ATOM 2735 O O . ARG B 1 42 ? 7.148 17.562 36.625 1 43 42 ARG B O 1
ATOM 2742 N N . GLY B 1 43 ? 9.422 17.859 37.438 1 49.72 43 GLY B N 1
ATOM 2743 C CA . GLY B 1 43 ? 10.312 16.734 37.562 1 49.72 43 GLY B CA 1
ATOM 2744 C C . GLY B 1 43 ? 10.492 15.961 36.25 1 49.72 43 GLY B C 1
ATOM 2745 O O . GLY B 1 43 ? 11.594 15.508 35.969 1 49.72 43 GLY B O 1
ATOM 2746 N N . ASN B 1 44 ? 9.492 15.297 35.594 1 57.91 44 ASN B N 1
ATOM 2747 C CA . ASN B 1 44 ? 9.797 14.094 34.812 1 57.91 44 ASN B CA 1
ATOM 2748 C C . ASN B 1 44 ? 9.961 14.398 33.344 1 57.91 44 ASN B C 1
ATOM 2750 O O . ASN B 1 44 ? 9.234 15.227 32.781 1 57.91 44 ASN B O 1
ATOM 2754 N N . ALA B 1 45 ? 11.148 14.141 32.781 1 62.66 45 ALA B N 1
ATOM 2755 C CA . ALA B 1 45 ? 11.594 14.312 31.391 1 62.66 45 ALA B CA 1
ATOM 2756 C C . ALA B 1 45 ? 10.68 13.578 30.422 1 62.66 45 ALA B C 1
ATOM 2758 O O . ALA B 1 45 ? 10.055 12.578 30.766 1 62.66 45 ALA B O 1
ATOM 2759 N N . THR B 1 46 ? 10.305 14.375 29.344 1 70.5 46 THR B N 1
ATOM 2760 C CA . THR B 1 46 ? 9.656 13.688 28.234 1 70.5 46 THR B CA 1
ATOM 2761 C C . THR B 1 46 ? 10.594 12.664 27.609 1 70.5 46 THR B C 1
ATOM 2763 O O . THR B 1 46 ? 11.781 12.93 27.438 1 70.5 46 THR B O 1
ATOM 2766 N N . ARG B 1 47 ? 10.148 11.477 27.594 1 76.06 47 ARG B N 1
ATOM 2767 C CA . ARG B 1 47 ? 10.891 10.453 26.875 1 76.06 47 ARG B CA 1
ATOM 2768 C C . ARG B 1 47 ? 10.312 10.234 25.484 1 76.06 47 ARG B C 1
ATOM 2770 O O . ARG B 1 47 ? 9.102 10.109 25.328 1 76.06 47 ARG B O 1
ATOM 2777 N N . LEU B 1 48 ? 11.188 10.422 24.484 1 78.88 48 LEU B N 1
ATOM 2778 C CA . LEU B 1 48 ? 10.781 10.25 23.094 1 78.88 48 LEU B CA 1
ATOM 2779 C C . LEU B 1 48 ? 11.719 9.281 22.375 1 78.88 48 LEU B C 1
ATOM 2781 O O . LEU B 1 48 ? 12.945 9.43 22.453 1 78.88 48 LEU B O 1
ATOM 2785 N N . ARG B 1 49 ? 11.219 8.18 21.812 1 81.75 49 ARG B N 1
ATOM 2786 C CA . ARG B 1 49 ? 11.938 7.289 20.906 1 81.75 49 ARG B CA 1
ATOM 2787 C C . ARG B 1 49 ? 11.312 7.301 19.516 1 81.75 49 ARG B C 1
ATOM 2789 O O . ARG B 1 49 ? 10.086 7.215 19.375 1 81.75 49 ARG B O 1
ATOM 2796 N N . SER B 1 50 ? 12.133 7.566 18.516 1 82.31 50 SER B N 1
ATOM 2797 C CA . SER B 1 50 ? 11.57 7.633 17.172 1 82.31 50 SER B CA 1
ATOM 2798 C C . SER B 1 50 ? 12.305 6.699 16.219 1 82.31 50 SER B C 1
ATOM 2800 O O . SER B 1 50 ? 13.438 6.293 16.484 1 82.31 50 SER B O 1
ATOM 2802 N N . ARG B 1 51 ? 11.633 6.27 15.227 1 82.56 51 ARG B N 1
ATOM 2803 C CA . ARG B 1 51 ? 12.156 5.465 14.133 1 82.56 51 ARG B CA 1
ATOM 2804 C C . ARG B 1 51 ? 11.664 5.984 12.781 1 82.56 51 ARG B C 1
ATOM 2806 O O . ARG B 1 51 ? 10.5 6.367 12.648 1 82.56 51 ARG B O 1
ATOM 2813 N N . ASP B 1 52 ? 12.594 5.965 11.906 1 81.38 52 ASP B N 1
ATOM 2814 C CA . ASP B 1 52 ? 12.219 6.293 10.539 1 81.38 52 ASP B CA 1
ATOM 2815 C C . ASP B 1 52 ? 11.742 5.055 9.789 1 81.38 52 ASP B C 1
ATOM 2817 O O . ASP B 1 52 ? 12.328 3.975 9.922 1 81.38 52 ASP B O 1
ATOM 2821 N N . VAL B 1 53 ? 10.68 5.184 9.125 1 87.62 53 VAL B N 1
ATOM 2822 C CA . VAL B 1 53 ? 10.203 4.211 8.141 1 87.62 53 VAL B CA 1
ATOM 2823 C C . VAL B 1 53 ? 10.094 4.871 6.77 1 87.62 53 VAL B C 1
ATOM 2825 O O . VAL B 1 53 ? 9.031 5.363 6.391 1 87.62 53 VAL B O 1
ATOM 2828 N N . GLY B 1 54 ? 11.203 4.816 6.016 1 79.06 54 GLY B N 1
ATOM 2829 C CA . GLY B 1 54 ? 11.273 5.695 4.863 1 79.06 54 GLY B CA 1
ATOM 2830 C C . GLY B 1 54 ? 11.195 7.168 5.227 1 79.06 54 GLY B C 1
ATOM 2831 O O . GLY B 1 54 ? 11.961 7.648 6.062 1 79.06 54 GLY B O 1
ATOM 2832 N N . ASP B 1 55 ? 10.227 7.863 4.613 1 77.62 55 ASP B N 1
ATOM 2833 C CA . ASP B 1 55 ? 10.039 9.281 4.906 1 77.62 55 ASP B CA 1
ATOM 2834 C C . ASP B 1 55 ? 8.992 9.484 6.004 1 77.62 55 ASP B C 1
ATOM 2836 O O . ASP B 1 55 ? 8.57 10.609 6.27 1 77.62 55 ASP B O 1
ATOM 2840 N N . LEU B 1 56 ? 8.57 8.352 6.547 1 86 56 LEU B N 1
ATOM 2841 C CA . LEU B 1 56 ? 7.672 8.438 7.691 1 86 56 LEU B CA 1
ATOM 2842 C C . LEU B 1 56 ? 8.461 8.422 9 1 86 56 LEU B C 1
ATOM 2844 O O . LEU B 1 56 ? 9.594 7.949 9.039 1 86 56 LEU B O 1
ATOM 2848 N N . GLN B 1 57 ? 7.852 8.945 10.023 1 84.38 57 GLN B N 1
ATOM 2849 C CA . GLN B 1 57 ? 8.461 8.914 11.344 1 84.38 57 GLN B CA 1
ATOM 2850 C C . GLN B 1 57 ? 7.508 8.32 12.375 1 84.38 57 GLN B C 1
ATOM 2852 O O . GLN B 1 57 ? 6.379 8.789 12.531 1 84.38 57 GLN B O 1
ATOM 2857 N N . LEU B 1 58 ? 7.973 7.254 12.969 1 89.25 58 LEU B N 1
ATOM 2858 C CA . LEU B 1 58 ? 7.273 6.633 14.086 1 89.25 58 LEU B CA 1
ATOM 2859 C C . LEU B 1 58 ? 7.914 7.027 15.414 1 89.25 58 LEU B C 1
ATOM 2861 O O . LEU B 1 58 ? 9.141 7.051 15.531 1 89.25 58 LEU B O 1
ATOM 2865 N N . ALA B 1 59 ? 7.047 7.418 16.422 1 87.38 59 ALA B N 1
ATOM 2866 C CA . ALA B 1 59 ? 7.641 7.844 17.688 1 87.38 59 ALA B CA 1
ATOM 2867 C C . ALA B 1 59 ? 6.777 7.406 18.875 1 87.38 59 ALA B C 1
ATOM 2869 O O . ALA B 1 59 ? 5.551 7.465 18.812 1 87.38 59 ALA B O 1
ATOM 2870 N N . ASP B 1 60 ? 7.441 6.941 19.906 1 88.56 60 ASP B N 1
ATOM 2871 C CA . ASP B 1 60 ? 6.832 6.723 21.219 1 88.56 60 ASP B CA 1
ATOM 2872 C C . ASP B 1 60 ? 7.121 7.887 22.172 1 88.56 60 ASP B C 1
ATOM 2874 O O . ASP B 1 60 ? 8.273 8.312 22.297 1 88.56 60 ASP B O 1
ATOM 2878 N N . TRP B 1 61 ? 5.996 8.352 22.719 1 84.38 61 TRP B N 1
ATOM 2879 C CA . TRP B 1 61 ? 6.117 9.508 23.609 1 84.38 61 TRP B CA 1
ATOM 2880 C C . TRP B 1 61 ? 5.719 9.148 25.031 1 84.38 61 TRP B C 1
ATOM 2882 O O . TRP B 1 61 ? 4.738 8.43 25.25 1 84.38 61 TRP B O 1
ATOM 2892 N N . ASP B 1 62 ? 6.5 9.57 25.969 1 84.56 62 ASP B N 1
ATOM 2893 C CA . ASP B 1 62 ? 6.16 9.664 27.391 1 84.56 62 ASP B CA 1
ATOM 2894 C C . ASP B 1 62 ? 6.305 11.102 27.891 1 84.56 62 ASP B C 1
ATOM 2896 O O . ASP B 1 62 ? 7.41 11.555 28.188 1 84.56 62 ASP B O 1
ATOM 2900 N N . CYS B 1 63 ? 5.129 11.797 27.922 1 80.5 63 CYS B N 1
ATOM 2901 C CA . CYS B 1 63 ? 5.148 13.234 28.141 1 80.5 63 CYS B CA 1
ATOM 2902 C C . CYS B 1 63 ? 4.625 13.586 29.531 1 80.5 63 CYS B C 1
ATOM 2904 O O . CYS B 1 63 ? 3.531 13.164 29.906 1 80.5 63 CYS B O 1
ATOM 2906 N N . PRO B 1 64 ? 5.434 14.242 30.219 1 78.94 64 PRO B N 1
ATOM 2907 C CA . PRO B 1 64 ? 4.918 14.82 31.469 1 78.94 64 PRO B CA 1
ATOM 2908 C C . PRO B 1 64 ? 3.902 15.93 31.219 1 78.94 64 PRO B C 1
ATOM 2910 O O . PRO B 1 64 ? 3.588 16.25 30.078 1 78.94 64 PRO B O 1
ATOM 2913 N N . PRO B 1 65 ? 3.295 16.469 32.281 1 75.56 65 PRO B N 1
ATOM 2914 C CA . PRO B 1 65 ? 2.357 17.578 32.094 1 75.56 65 PRO B CA 1
ATOM 2915 C C . PRO B 1 65 ? 2.965 18.719 31.281 1 75.56 65 PRO B C 1
ATOM 2917 O O . PRO B 1 65 ? 4.062 19.188 31.594 1 75.56 65 PRO B O 1
ATOM 2920 N N . LEU B 1 66 ? 2.365 19.016 30.094 1 73 66 LEU B N 1
ATOM 2921 C CA . LEU B 1 66 ? 2.854 20.109 29.25 1 73 66 LEU B CA 1
ATOM 2922 C C . LEU B 1 66 ? 1.71 20.734 28.469 1 73 66 LEU B C 1
ATOM 2924 O O . LEU B 1 66 ? 0.646 20.141 28.312 1 73 66 LEU B O 1
ATOM 2928 N N . GLN B 1 67 ? 1.911 22.031 28.156 1 71.31 67 GLN B N 1
ATOM 2929 C CA . GLN B 1 67 ? 1.006 22.75 27.266 1 71.31 67 GLN B CA 1
ATOM 2930 C C . GLN B 1 67 ? 1.745 23.266 26.031 1 71.31 67 GLN B C 1
ATOM 2932 O O . GLN B 1 67 ? 2.85 23.797 26.141 1 71.31 67 GLN B O 1
ATOM 2937 N N . SER B 1 68 ? 1.315 22.703 24.891 1 66.62 68 SER B N 1
ATOM 2938 C CA . SER B 1 68 ? 1.943 23.172 23.656 1 66.62 68 SER B CA 1
ATOM 2939 C C . SER B 1 68 ? 0.991 24.062 22.859 1 66.62 68 SER B C 1
ATOM 2941 O O . SER B 1 68 ? -0.226 23.875 22.906 1 66.62 68 SER B O 1
ATOM 2943 N N . VAL B 1 69 ? 1.567 25.234 22.438 1 59.94 69 VAL B N 1
ATOM 2944 C CA . VAL B 1 69 ? 0.836 26.031 21.453 1 59.94 69 VAL B CA 1
ATOM 2945 C C . VAL B 1 69 ? 1.447 25.844 20.078 1 59.94 69 VAL B C 1
ATOM 2947 O O . VAL B 1 69 ? 2.67 25.75 19.938 1 59.94 69 VAL B O 1
ATOM 2950 N N . LEU B 1 70 ? 0.666 25.266 19.156 1 55.03 70 LEU B N 1
ATOM 2951 C CA . LEU B 1 70 ? 1.12 25.188 17.766 1 55.03 70 LEU B CA 1
ATOM 2952 C C . LEU B 1 70 ? 1.191 26.578 17.141 1 55.03 70 LEU B C 1
ATOM 2954 O O . LEU B 1 70 ? 0.178 27.281 17.062 1 55.03 70 LEU B O 1
ATOM 2958 N N . SER B 1 71 ? 2.314 27.328 17.328 1 49.28 71 SER B N 1
ATOM 2959 C CA . SER B 1 71 ? 2.471 28.531 16.516 1 49.28 71 SER B CA 1
ATOM 2960 C C . SER B 1 71 ? 3.184 28.234 15.203 1 49.28 71 SER B C 1
ATOM 2962 O O . SER B 1 71 ? 4.191 27.531 15.188 1 49.28 71 SER B O 1
ATOM 2964 N N . LEU B 1 72 ? 2.357 28.078 14.094 1 46.41 72 LEU B N 1
ATOM 2965 C CA . LEU B 1 72 ? 3.014 28.047 12.789 1 46.41 72 LEU B CA 1
ATOM 2966 C C . LEU B 1 72 ? 4.07 29.141 12.68 1 46.41 72 LEU B C 1
ATOM 2968 O O . LEU B 1 72 ? 3.738 30.328 12.641 1 46.41 72 LEU B O 1
ATOM 2972 N N . GLY B 1 73 ? 5.062 28.953 13.445 1 45.44 73 GLY B N 1
ATOM 2973 C CA . GLY B 1 73 ? 6.051 30 13.289 1 45.44 73 GLY B CA 1
ATOM 2974 C C . GLY B 1 73 ? 6.105 30.562 11.875 1 45.44 73 GLY B C 1
ATOM 2975 O O . GLY B 1 73 ? 5.539 29.984 10.953 1 45.44 73 GLY B O 1
ATOM 2976 N N . LYS B 1 74 ? 6.602 31.828 11.797 1 43.69 74 LYS B N 1
ATOM 2977 C CA . LYS B 1 74 ? 6.789 32.688 10.633 1 43.69 74 LYS B CA 1
ATOM 2978 C C . LYS B 1 74 ? 7.41 31.891 9.477 1 43.69 74 LYS B C 1
ATOM 2980 O O . LYS B 1 74 ? 7.434 32.375 8.336 1 43.69 74 LYS B O 1
ATOM 2985 N N . ASP B 1 75 ? 8.234 31.047 9.703 1 40.5 75 ASP B N 1
ATOM 2986 C CA . ASP B 1 75 ? 8.984 30.547 8.555 1 40.5 75 ASP B CA 1
ATOM 2987 C C . ASP B 1 75 ? 8.203 29.453 7.828 1 40.5 75 ASP B C 1
ATOM 2989 O O . ASP B 1 75 ? 8.328 28.266 8.156 1 40.5 75 ASP B O 1
ATOM 2993 N N . ARG B 1 76 ? 7.199 29.812 7.254 1 43.12 76 ARG B N 1
ATOM 2994 C CA . ARG B 1 76 ? 6.223 29.172 6.387 1 43.12 76 ARG B CA 1
ATOM 2995 C C . ARG B 1 76 ? 6.891 28.109 5.512 1 43.12 76 ARG B C 1
ATOM 2997 O O . ARG B 1 76 ? 6.246 27.141 5.105 1 43.12 76 ARG B O 1
ATOM 3004 N N . ASP B 1 77 ? 7.941 28.562 5.051 1 42.16 77 ASP B N 1
ATOM 3005 C CA . ASP B 1 77 ? 8.664 27.797 4.047 1 42.16 77 ASP B CA 1
ATOM 3006 C C . ASP B 1 77 ? 9.062 26.422 4.582 1 42.16 77 ASP B C 1
ATOM 3008 O O . ASP B 1 77 ? 9.383 25.516 3.812 1 42.16 77 ASP B O 1
ATOM 3012 N N . ALA B 1 78 ? 9.219 26.359 5.961 1 45.22 78 ALA B N 1
ATOM 3013 C CA . ALA B 1 78 ? 9.766 25.156 6.566 1 45.22 78 ALA B CA 1
ATOM 3014 C C . ALA B 1 78 ? 8.656 24.203 6.992 1 45.22 78 ALA B C 1
ATOM 3016 O O . ALA B 1 78 ? 8.914 23.188 7.641 1 45.22 78 ALA B O 1
ATOM 3017 N N . GLU B 1 79 ? 7.465 24.641 6.773 1 52.97 79 GLU B N 1
ATOM 3018 C CA . GLU B 1 79 ? 6.332 23.875 7.285 1 52.97 79 GLU B CA 1
ATOM 3019 C C . GLU B 1 79 ? 6.168 22.547 6.535 1 52.97 79 GLU B C 1
ATOM 3021 O O . GLU B 1 79 ? 5.988 22.547 5.312 1 52.97 79 GLU B O 1
ATOM 3026 N N . ARG B 1 80 ? 6.629 21.531 7.25 1 60.34 80 ARG B N 1
ATOM 3027 C CA . ARG B 1 80 ? 6.406 20.234 6.645 1 60.34 80 ARG B CA 1
ATOM 3028 C C . ARG B 1 80 ? 4.914 19.969 6.457 1 60.34 80 ARG B C 1
ATOM 3030 O O . ARG B 1 80 ? 4.113 20.234 7.352 1 60.34 80 ARG B O 1
ATOM 3037 N N . ASP B 1 81 ? 4.469 19.875 5.273 1 73.62 81 ASP B N 1
ATOM 3038 C CA . ASP B 1 81 ? 3.123 19.453 4.914 1 73.62 81 ASP B CA 1
ATOM 3039 C C . ASP B 1 81 ? 2.908 17.969 5.266 1 73.62 81 ASP B C 1
ATOM 3041 O O . ASP B 1 81 ? 3.127 17.094 4.434 1 73.62 81 ASP B O 1
ATOM 3045 N N . VAL B 1 82 ? 2.65 17.891 6.703 1 80.94 82 VAL B N 1
ATOM 3046 C CA . VAL B 1 82 ? 2.576 16.516 7.184 1 80.94 82 VAL B CA 1
ATOM 3047 C C . VAL B 1 82 ? 1.22 16.266 7.84 1 80.94 82 VAL B C 1
ATOM 3049 O O . VAL B 1 82 ? 0.509 17.219 8.188 1 80.94 82 VAL B O 1
ATOM 3052 N N . VAL B 1 83 ? 0.857 15.109 7.898 1 85.56 83 VAL B N 1
ATOM 3053 C CA . VAL B 1 83 ? -0.266 14.578 8.664 1 85.56 83 VAL B CA 1
ATOM 3054 C C . VAL B 1 83 ? 0.252 13.695 9.805 1 85.56 83 VAL B C 1
ATOM 3056 O O . VAL B 1 83 ? 1.169 12.898 9.609 1 85.56 83 VAL B O 1
ATOM 3059 N N . VAL B 1 84 ? -0.277 13.898 11.023 1 88.19 84 VAL B N 1
ATOM 3060 C CA . VAL B 1 84 ? 0.187 13.141 12.18 1 88.19 84 VAL B CA 1
ATOM 3061 C C . VAL B 1 84 ? -0.955 12.289 12.734 1 88.19 84 VAL B C 1
ATOM 3063 O O . VAL B 1 84 ? -2.051 12.797 12.984 1 88.19 84 VAL B O 1
ATOM 3066 N N . VAL B 1 85 ? -0.711 11.031 12.805 1 92.69 85 VAL B N 1
ATOM 3067 C CA . VAL B 1 85 ? -1.603 10.117 13.508 1 92.69 85 VAL B CA 1
ATOM 3068 C C . VAL B 1 85 ? -1.146 9.969 14.961 1 92.69 85 VAL B C 1
ATOM 3070 O O . VAL B 1 85 ? 0.004 9.602 15.219 1 92.69 85 VAL B O 1
ATOM 3073 N N . VAL B 1 86 ? -2.002 10.25 15.883 1 91.75 86 VAL B N 1
ATOM 3074 C CA . VAL B 1 86 ? -1.693 10.164 17.297 1 91.75 86 VAL B CA 1
ATOM 3075 C C . VAL B 1 86 ? -2.541 9.07 17.953 1 91.75 86 VAL B C 1
ATOM 3077 O O . VAL B 1 86 ? -3.773 9.156 17.953 1 91.75 86 VAL B O 1
ATOM 3080 N N . ALA B 1 87 ? -1.909 8.062 18.484 1 94.25 87 ALA B N 1
ATOM 3081 C CA . ALA B 1 87 ? -2.6 6.977 19.172 1 94.25 87 ALA B CA 1
ATOM 3082 C C . ALA B 1 87 ? -2.32 7.008 20.672 1 94.25 87 ALA B C 1
ATOM 3084 O O . ALA B 1 87 ? -1.175 6.848 21.094 1 94.25 87 ALA B O 1
ATOM 3085 N N . GLY B 1 88 ? -3.377 7.078 21.469 1 93.12 88 GLY B N 1
ATOM 3086 C CA . GLY B 1 88 ? -3.229 7.098 22.906 1 93.12 88 GLY B CA 1
ATOM 3087 C C . GLY B 1 88 ? -3.002 5.723 23.5 1 93.12 88 GLY B C 1
ATOM 3088 O O . GLY B 1 88 ? -3.635 4.75 23.094 1 93.12 88 GLY B O 1
ATOM 3089 N N . ASP B 1 89 ? -1.989 5.637 24.375 1 91.12 89 ASP B N 1
ATOM 3090 C CA . ASP B 1 89 ? -1.695 4.395 25.078 1 91.12 89 ASP B CA 1
ATOM 3091 C C . ASP B 1 89 ? -2.092 4.492 26.547 1 91.12 89 ASP B C 1
ATOM 3093 O O . ASP B 1 89 ? -2.693 3.566 27.094 1 91.12 89 ASP B O 1
ATOM 3097 N N . TRP B 1 90 ? -1.682 5.539 27.188 1 91.56 90 TRP B N 1
ATOM 3098 C CA . TRP B 1 90 ? -1.974 5.77 28.594 1 91.56 90 TRP B CA 1
ATOM 3099 C C . TRP B 1 90 ? -2.057 7.262 28.906 1 91.56 90 TRP B C 1
ATOM 3101 O O . TRP B 1 90 ? -1.278 8.055 28.359 1 91.56 90 TRP B O 1
ATOM 3111 N N . GLY B 1 91 ? -3.012 7.594 29.781 1 90.94 91 GLY B N 1
ATOM 3112 C CA . GLY B 1 91 ? -3.18 8.992 30.141 1 90.94 91 GLY B CA 1
ATOM 3113 C C . GLY B 1 91 ? -4.062 9.758 29.172 1 90.94 91 GLY B C 1
ATOM 3114 O O . GLY B 1 91 ? -4.73 9.148 28.328 1 90.94 91 GLY B O 1
ATOM 3115 N N . ASP B 1 92 ? -4.141 11.086 29.422 1 90.25 92 ASP B N 1
ATOM 3116 C CA . ASP B 1 92 ? -5.016 11.898 28.594 1 90.25 92 ASP B CA 1
ATOM 3117 C C . ASP B 1 92 ? -4.277 13.117 28.047 1 90.25 92 ASP B C 1
ATOM 3119 O O . ASP B 1 92 ? -3.344 13.617 28.672 1 90.25 92 ASP B O 1
ATOM 3123 N N . GLU B 1 93 ? 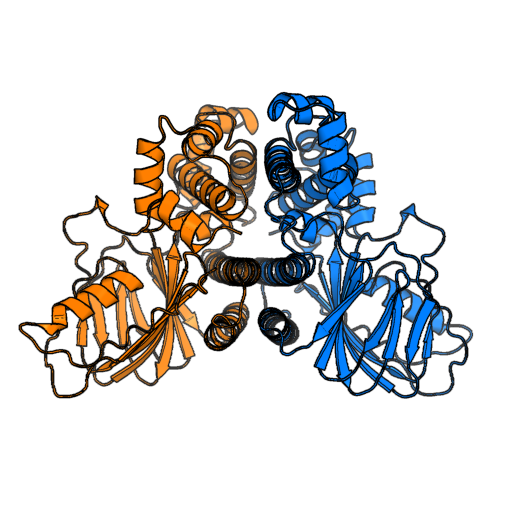-4.633 13.469 26.859 1 89.69 93 GLU B N 1
ATOM 3124 C CA . GLU B 1 93 ? -4.137 14.656 26.172 1 89.69 93 GLU B CA 1
ATOM 3125 C C . GLU B 1 93 ? -5.254 15.375 25.422 1 89.69 93 GLU B C 1
ATOM 3127 O O . GLU B 1 93 ? -6.137 14.727 24.844 1 89.69 93 GLU B O 1
ATOM 3132 N N . ARG B 1 94 ? -5.238 16.672 25.609 1 87.56 94 ARG B N 1
ATOM 3133 C CA . ARG B 1 94 ? -6.188 17.469 24.859 1 87.56 94 ARG B CA 1
ATOM 3134 C C . ARG B 1 94 ? -5.512 18.125 23.656 1 87.56 94 ARG B C 1
ATOM 3136 O O . ARG B 1 94 ? -4.445 18.734 23.797 1 87.56 94 ARG B O 1
ATOM 3143 N N . LEU B 1 95 ? -6.09 17.875 22.5 1 84.62 95 LEU B N 1
ATOM 3144 C CA . LEU B 1 95 ? -5.594 1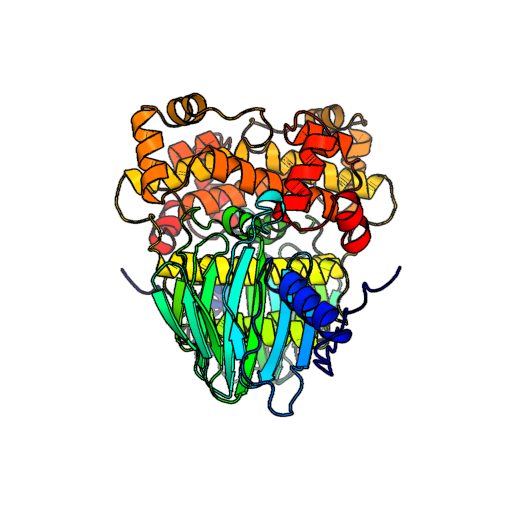8.469 21.266 1 84.62 95 LEU B CA 1
ATOM 3145 C C . LEU B 1 95 ? -6.602 19.453 20.688 1 84.62 95 LEU B C 1
ATOM 3147 O O . LEU B 1 95 ? -7.805 19.188 20.688 1 84.62 95 LEU B O 1
ATOM 3151 N N . SER B 1 96 ? -6.168 20.609 20.359 1 81.12 96 SER B N 1
ATOM 3152 C CA . SER B 1 96 ? -7.008 21.609 19.703 1 81.12 96 SER B CA 1
ATOM 3153 C C . SER B 1 96 ? -6.406 22.047 18.375 1 81.12 96 SER B C 1
ATOM 3155 O O . SER B 1 96 ? -5.469 22.844 18.344 1 81.12 96 SER B O 1
ATOM 3157 N N . PHE B 1 97 ? -6.984 21.453 17.281 1 74.56 97 PHE B N 1
ATOM 3158 C CA . PHE B 1 97 ? -6.508 21.75 15.938 1 74.56 97 PHE B CA 1
ATOM 3159 C C . PHE B 1 97 ? -7.672 22.078 15.008 1 74.56 97 PHE B C 1
ATOM 3161 O O . PHE B 1 97 ? -8.727 21.438 15.078 1 74.56 97 PHE B O 1
ATOM 3168 N N . ALA B 1 98 ? -7.43 23.109 14.164 1 73.19 98 ALA B N 1
ATOM 3169 C CA . ALA B 1 98 ? -8.383 23.469 13.117 1 73.19 98 ALA B CA 1
ATOM 3170 C C . ALA B 1 98 ? -9.773 23.688 13.695 1 73.19 98 ALA B C 1
ATOM 3172 O O . ALA B 1 98 ? -10.766 23.234 13.117 1 73.19 98 ALA B O 1
ATOM 3173 N N . GLY B 1 99 ? -9.789 24.25 14.82 1 73.44 99 GLY B N 1
ATOM 3174 C CA . GLY B 1 99 ? -11.062 24.578 15.445 1 73.44 99 GLY B CA 1
ATOM 3175 C C . GLY B 1 99 ? -11.734 23.391 16.109 1 73.44 99 GLY B C 1
ATOM 3176 O O . GLY B 1 99 ? -12.867 23.5 16.578 1 73.44 99 GLY B O 1
ATOM 3177 N N . THR B 1 100 ? -11.094 22.281 16.078 1 77.94 100 THR B N 1
ATOM 3178 C CA . THR B 1 100 ? -11.633 21.062 16.703 1 77.94 100 THR B CA 1
ATOM 3179 C C . THR B 1 100 ? -10.852 20.719 17.969 1 77.94 100 THR B C 1
ATOM 3181 O O . THR B 1 100 ? -9.625 20.75 17.969 1 77.94 100 THR B O 1
ATOM 3184 N N . ASP B 1 101 ? -11.672 20.5 18.984 1 83.25 101 ASP B N 1
ATOM 3185 C CA . ASP B 1 101 ? -11.07 20 20.219 1 83.25 101 ASP B CA 1
ATOM 3186 C C . ASP B 1 101 ? -11.227 18.484 20.328 1 83.25 101 ASP B C 1
ATOM 3188 O O . ASP B 1 101 ? -12.328 17.953 20.172 1 83.25 101 ASP B O 1
ATOM 3192 N N . ALA B 1 102 ? -10.07 17.906 20.484 1 86.12 102 ALA B N 1
ATOM 3193 C CA . ALA B 1 102 ? -10.078 16.438 20.594 1 86.12 102 ALA B CA 1
ATOM 3194 C C . ALA B 1 102 ? -9.414 15.992 21.891 1 86.12 102 ALA B C 1
ATOM 3196 O O . ALA B 1 102 ? -8.414 16.578 22.328 1 86.12 102 ALA B O 1
ATOM 3197 N N . ALA B 1 103 ? -10.094 15.039 22.531 1 88.12 103 ALA B N 1
ATOM 3198 C CA . ALA B 1 103 ? -9.5 14.383 23.688 1 88.12 103 ALA B CA 1
ATOM 3199 C C . ALA B 1 103 ? -8.844 13.062 23.297 1 88.12 103 ALA B C 1
ATOM 3201 O O . ALA B 1 103 ? -9.508 12.18 22.75 1 88.12 103 ALA B O 1
ATOM 3202 N N . LEU B 1 104 ? -7.578 12.977 23.547 1 90.5 104 LEU B N 1
ATOM 3203 C CA . LEU B 1 104 ? -6.859 11.719 23.359 1 90.5 104 LEU B CA 1
ATOM 3204 C C . LEU B 1 104 ? -6.852 10.914 24.656 1 90.5 104 LEU B C 1
ATOM 3206 O O . LEU B 1 104 ? -6.336 11.375 25.672 1 90.5 104 LEU B O 1
ATOM 3210 N N . VAL B 1 105 ? -7.527 9.773 24.656 1 88.69 105 VAL B N 1
ATOM 3211 C CA . VAL B 1 105 ? -7.512 8.82 25.766 1 88.69 105 VAL B CA 1
ATOM 3212 C C . VAL B 1 105 ? -7.082 7.449 25.25 1 88.69 105 VAL B C 1
ATOM 3214 O O . VAL B 1 105 ? -6.883 7.258 24.047 1 88.69 105 VAL B O 1
ATOM 3217 N N . ASN B 1 106 ? -6.883 6.535 26.234 1 88.44 106 ASN B N 1
ATOM 3218 C CA . ASN B 1 106 ? -6.57 5.172 25.828 1 88.44 106 ASN B CA 1
ATOM 3219 C C . ASN B 1 106 ? -7.605 4.633 24.844 1 88.44 106 ASN B C 1
ATOM 3221 O O . ASN B 1 106 ? -8.812 4.707 25.109 1 88.44 106 ASN B O 1
ATOM 3225 N N . GLY B 1 107 ? -7.129 4.211 23.688 1 83.75 107 GLY B N 1
ATOM 3226 C CA . GLY B 1 107 ? -8.023 3.625 22.703 1 83.75 107 GLY B CA 1
ATOM 3227 C C . GLY B 1 107 ? -8.484 4.617 21.656 1 83.75 107 GLY B C 1
ATOM 3228 O O . GLY B 1 107 ? -9.25 4.266 20.75 1 83.75 107 GLY B O 1
ATOM 3229 N N . THR B 1 108 ? -8.148 5.852 21.797 1 90.5 108 THR B N 1
ATOM 3230 C CA . THR B 1 108 ? -8.5 6.867 20.812 1 90.5 108 THR B CA 1
ATOM 3231 C C . THR B 1 108 ? -7.324 7.137 19.875 1 90.5 108 THR B C 1
ATOM 3233 O O . THR B 1 108 ? -6.164 7.066 20.281 1 90.5 108 THR B O 1
ATOM 3236 N N . VAL B 1 109 ? -7.672 7.402 18.609 1 93.88 109 VAL B N 1
ATOM 3237 C CA . VAL B 1 109 ? -6.695 7.816 17.594 1 93.88 109 VAL B CA 1
ATOM 3238 C C . VAL B 1 109 ? -7.117 9.148 17 1 93.88 109 VAL B C 1
ATOM 3240 O O . VAL B 1 109 ? -8.273 9.336 16.609 1 93.88 109 VAL B O 1
ATOM 3243 N N . VAL B 1 110 ? -6.191 10.102 16.984 1 91.38 110 VAL B N 1
ATOM 3244 C CA . VAL B 1 110 ? -6.461 11.414 16.406 1 91.38 110 VAL B CA 1
ATOM 3245 C C . VAL B 1 110 ? -5.559 11.641 15.195 1 91.38 110 VAL B C 1
ATOM 3247 O O . VAL B 1 110 ? -4.359 11.359 15.242 1 91.38 110 VAL B O 1
ATOM 3250 N N . VAL B 1 111 ? -6.172 12.023 14.086 1 90.44 111 VAL B N 1
ATOM 3251 C CA . VAL B 1 111 ? -5.418 12.422 12.898 1 90.44 111 VAL B CA 1
ATOM 3252 C C . VAL B 1 111 ? -5.434 13.945 12.766 1 90.44 111 VAL B C 1
ATOM 3254 O O . VAL B 1 111 ? -6.504 14.555 12.734 1 90.44 111 VAL B O 1
ATOM 3257 N N . VAL B 1 112 ? -4.211 14.484 12.75 1 84.44 112 VAL B N 1
ATOM 3258 C CA . VAL B 1 112 ? -4.09 15.938 12.656 1 84.44 112 VAL B CA 1
ATOM 3259 C C . VAL B 1 112 ? -3.305 16.312 11.398 1 84.44 112 VAL B C 1
ATOM 3261 O O . VAL B 1 112 ? -2.309 15.664 11.07 1 84.44 112 VAL B O 1
ATOM 3264 N N . THR B 1 113 ? -3.844 17.156 10.641 1 77.38 113 THR B N 1
ATOM 3265 C CA . THR B 1 113 ? -3.158 17.656 9.453 1 77.38 113 THR B CA 1
ATOM 3266 C C . THR B 1 113 ? -2.459 18.984 9.75 1 77.38 113 THR B C 1
ATOM 3268 O O . THR B 1 113 ? -3.053 19.891 10.336 1 77.38 113 THR B O 1
ATOM 3271 N N . GLY B 1 114 ? -1.144 18.953 9.414 1 66.75 114 GLY B N 1
ATOM 3272 C CA . GLY B 1 114 ? -0.397 20.188 9.578 1 66.75 114 GLY B CA 1
ATOM 3273 C C . GLY B 1 114 ? -0.936 21.328 8.734 1 66.75 114 GLY B C 1
ATOM 3274 O O . GLY B 1 114 ? -1.729 21.109 7.816 1 66.75 114 GLY B O 1
ATOM 3275 N N . GLY B 1 115 ? -0.544 22.469 9.07 1 58.78 115 GLY B N 1
ATOM 3276 C CA . GLY B 1 115 ? -0.913 23.641 8.312 1 58.78 115 GLY B CA 1
ATOM 3277 C C . GLY B 1 115 ? -2.143 24.344 8.859 1 58.78 115 GLY B C 1
ATOM 3278 O O . GLY B 1 115 ? -2.496 25.438 8.406 1 58.78 115 GLY B O 1
ATOM 3279 N N . TYR B 1 116 ? -2.76 23.672 9.648 1 55.56 116 TYR B N 1
ATOM 3280 C CA . TYR B 1 116 ? -3.902 24.344 10.266 1 55.56 116 TYR B CA 1
ATOM 3281 C C . TYR B 1 116 ? -3.49 25.047 11.555 1 55.56 116 TYR B C 1
ATOM 3283 O O . TYR B 1 116 ? -2.539 24.641 12.219 1 55.56 116 TYR B O 1
ATOM 3291 N N . ASP B 1 117 ? -4.062 26.141 11.672 1 58.88 117 ASP B N 1
ATOM 3292 C CA . ASP B 1 117 ? -3.889 26.859 12.93 1 58.88 117 ASP B CA 1
ATOM 3293 C C . ASP B 1 117 ? -4.523 26.078 14.086 1 58.88 117 ASP B C 1
ATOM 3295 O O . ASP B 1 117 ? -5.504 25.359 13.898 1 58.88 117 ASP B O 1
ATOM 3299 N N . GLY B 1 118 ? -3.793 25.781 15.086 1 63.06 118 GLY B N 1
ATOM 3300 C CA . GLY B 1 118 ? -4.406 25.203 16.266 1 63.06 118 GLY B CA 1
ATOM 3301 C C . GLY B 1 118 ? -3.771 25.672 17.562 1 63.06 118 GLY B C 1
ATOM 3302 O O . GLY B 1 118 ? -2.777 26.391 17.547 1 63.06 118 GLY B O 1
ATOM 3303 N N . ASP B 1 119 ? -4.535 25.547 18.641 1 65.62 119 ASP B N 1
ATOM 3304 C CA . ASP B 1 119 ? -4.078 25.922 19.969 1 65.62 119 ASP B CA 1
ATOM 3305 C C . ASP B 1 119 ? -3.057 24.906 20.5 1 65.62 119 ASP B C 1
ATOM 3307 O O . ASP B 1 119 ? -2.41 25.156 21.531 1 65.62 119 ASP B O 1
ATOM 3311 N N . GLY B 1 120 ? -2.898 23.891 19.766 1 74.44 120 GLY B N 1
ATOM 3312 C CA . GLY B 1 120 ? -1.881 22.922 20.156 1 74.44 120 GLY B CA 1
ATOM 3313 C C . GLY B 1 120 ? -2.418 21.812 21.031 1 74.44 120 GLY B C 1
ATOM 3314 O O . GLY B 1 120 ? -3.498 21.266 20.781 1 74.44 120 GLY B O 1
ATOM 3315 N N . PHE B 1 121 ? -1.544 21.344 21.984 1 77.81 121 PHE B N 1
ATOM 3316 C CA . PHE B 1 121 ? -1.95 20.219 22.828 1 77.81 121 PHE B CA 1
ATOM 3317 C C . PHE B 1 121 ? -1.608 20.484 24.281 1 77.81 121 PHE B C 1
ATOM 3319 O O . PHE B 1 121 ? -0.725 21.281 24.578 1 77.81 121 PHE B O 1
ATOM 3326 N N . SER B 1 122 ? -2.373 19.984 25.172 1 81.94 122 SER B N 1
ATOM 3327 C CA . SER B 1 122 ? -2.188 20.078 26.609 1 81.94 122 SER B CA 1
ATOM 3328 C C . SER B 1 122 ? -2.201 18.688 27.266 1 81.94 122 SER B C 1
ATOM 3330 O O . SER B 1 122 ? -3.053 17.859 26.938 1 81.94 122 SER B O 1
ATOM 3332 N N . VAL B 1 123 ? -1.213 18.438 28.094 1 85.62 123 VAL B N 1
ATOM 3333 C CA . VAL B 1 123 ? -1.11 17.219 28.875 1 85.62 123 VAL B CA 1
ATOM 3334 C C . VAL B 1 123 ? -1.269 17.547 30.359 1 85.62 123 VAL B C 1
ATOM 3336 O O . VAL B 1 123 ? -0.349 18.078 30.984 1 85.62 123 VAL B O 1
ATOM 3339 N N . PRO B 1 124 ? -2.404 17.219 30.938 1 82.06 124 PRO B N 1
ATOM 3340 C CA . PRO B 1 124 ? -2.643 17.594 32.344 1 82.06 124 PRO B CA 1
ATOM 3341 C C . PRO B 1 124 ? -1.72 16.875 33.312 1 82.06 124 PRO B C 1
ATOM 3343 O O . PRO B 1 124 ? -1.237 17.469 34.281 1 82.06 124 PRO B O 1
ATOM 3346 N N . GLU B 1 125 ? -1.477 15.609 33.219 1 84.81 125 GLU B N 1
ATOM 3347 C CA . GLU B 1 125 ? -0.636 14.828 34.125 1 84.81 125 GLU B CA 1
ATOM 3348 C C . GLU B 1 125 ? 0.488 14.125 33.375 1 84.81 125 GLU B C 1
ATOM 3350 O O . GLU B 1 125 ? 1.63 14.594 33.375 1 84.81 125 GLU B O 1
ATOM 3355 N N . ARG B 1 126 ? 0.203 13.062 32.75 1 86.5 126 ARG B N 1
ATOM 3356 C CA . ARG B 1 126 ? 1.151 12.289 31.969 1 86.5 126 ARG B CA 1
ATOM 3357 C C . ARG B 1 126 ? 0.44 11.523 30.859 1 86.5 126 ARG B C 1
ATOM 3359 O O . ARG B 1 126 ? -0.685 11.055 31.047 1 86.5 126 ARG B O 1
ATOM 3366 N N . VAL B 1 127 ? 1.13 11.547 29.734 1 89.81 127 VAL B N 1
ATOM 3367 C CA . VAL B 1 127 ? 0.507 10.812 28.641 1 89.81 127 VAL B CA 1
ATOM 3368 C C . VAL B 1 127 ? 1.561 9.992 27.906 1 89.81 127 VAL B C 1
ATOM 3370 O O . VAL B 1 127 ? 2.695 10.438 27.719 1 89.81 127 VAL B O 1
ATOM 3373 N N . ARG B 1 128 ? 1.236 8.742 27.672 1 91.81 128 ARG B N 1
ATOM 3374 C CA . ARG B 1 128 ? 1.998 7.91 26.75 1 91.81 128 ARG B CA 1
ATOM 3375 C C . ARG B 1 128 ? 1.235 7.707 25.453 1 91.81 128 ARG B C 1
ATOM 3377 O O . ARG B 1 128 ? 0.039 7.406 25.453 1 91.81 128 ARG B O 1
ATOM 3384 N N . LYS B 1 129 ? 1.909 8.016 24.375 1 91.75 129 LYS B N 1
ATOM 3385 C CA . LYS B 1 129 ? 1.259 7.906 23.078 1 91.75 129 LYS B CA 1
ATOM 3386 C C . LYS B 1 129 ? 2.26 7.512 22 1 91.75 129 LYS B C 1
ATOM 3388 O O . LYS B 1 129 ? 3.471 7.633 22.188 1 91.75 129 LYS B O 1
ATOM 3393 N N . ARG B 1 130 ? 1.796 6.996 20.953 1 92.81 130 ARG B N 1
ATOM 3394 C CA . ARG B 1 130 ? 2.564 6.734 19.734 1 92.81 130 ARG B CA 1
ATOM 3395 C C . ARG B 1 130 ? 2.086 7.613 18.594 1 92.81 130 ARG B C 1
ATOM 3397 O O . ARG B 1 130 ? 0.883 7.816 18.422 1 92.81 130 ARG B O 1
ATOM 3404 N N . THR B 1 131 ? 3.016 8.203 17.875 1 90.25 131 THR B N 1
ATOM 3405 C CA . THR B 1 131 ? 2.654 9.055 16.75 1 90.25 131 THR B CA 1
ATOM 3406 C C . THR B 1 131 ? 3.256 8.523 15.445 1 90.25 131 THR B C 1
ATOM 3408 O O . THR B 1 131 ? 4.309 7.883 15.461 1 90.25 131 THR B O 1
ATOM 3411 N N . LEU B 1 132 ? 2.562 8.641 14.359 1 92.62 132 LEU B N 1
ATOM 3412 C CA . LEU B 1 132 ? 3.027 8.43 12.992 1 92.62 132 LEU B CA 1
ATOM 3413 C C . LEU B 1 132 ? 2.91 9.711 12.172 1 92.62 132 LEU B C 1
ATOM 3415 O O . LEU B 1 132 ? 1.808 10.227 11.969 1 92.62 132 LEU B O 1
ATOM 3419 N N . THR B 1 133 ? 4.035 10.258 11.789 1 86.81 133 THR B N 1
ATOM 3420 C CA . THR B 1 133 ? 4.07 11.453 10.945 1 86.81 133 THR B CA 1
ATOM 3421 C C . THR B 1 133 ? 4.305 11.078 9.484 1 86.81 133 THR B C 1
ATOM 3423 O O . THR B 1 133 ? 5.258 10.367 9.172 1 86.81 133 THR B O 1
ATOM 3426 N N . LEU B 1 134 ? 3.43 11.531 8.617 1 88.75 134 LEU B N 1
ATOM 3427 C CA . LEU B 1 134 ? 3.5 11.242 7.191 1 88.75 134 LEU B CA 1
ATOM 3428 C C . LEU B 1 134 ? 3.461 12.523 6.367 1 88.75 134 LEU B C 1
ATOM 3430 O O . LEU B 1 134 ? 2.707 13.445 6.684 1 88.75 134 LEU B O 1
ATOM 3434 N N . PRO B 1 135 ? 4.273 12.539 5.309 1 80.38 135 PRO B N 1
ATOM 3435 C CA . PRO B 1 135 ? 4.066 13.648 4.367 1 80.38 135 PRO B CA 1
ATOM 3436 C C . PRO B 1 135 ? 2.664 13.648 3.764 1 80.38 135 PRO B C 1
ATOM 3438 O O . PRO B 1 135 ? 2.164 12.602 3.346 1 80.38 135 PRO B O 1
ATOM 3441 N N . ARG B 1 136 ? 2.039 14.758 3.762 1 80.75 136 ARG B N 1
ATOM 3442 C CA . ARG B 1 136 ? 0.722 14.891 3.145 1 80.75 136 ARG B CA 1
ATOM 3443 C C . ARG B 1 136 ? 0.743 14.414 1.697 1 80.75 136 ARG B C 1
ATOM 3445 O O . ARG B 1 136 ? -0.217 13.797 1.227 1 80.75 136 ARG B O 1
ATOM 3452 N N . ALA B 1 137 ? 1.825 14.695 1.012 1 74.31 137 ALA B N 1
ATOM 3453 C CA . ALA B 1 137 ? 1.986 14.297 -0.384 1 74.31 137 ALA B CA 1
ATOM 3454 C C . ALA B 1 137 ? 1.853 12.781 -0.542 1 74.31 137 ALA B C 1
ATOM 3456 O O . ALA B 1 137 ? 1.329 12.305 -1.55 1 74.31 137 ALA B O 1
ATOM 3457 N N . ALA B 1 138 ? 2.33 12.031 0.401 1 81.56 138 ALA B N 1
ATOM 3458 C CA . ALA B 1 138 ? 2.229 10.578 0.347 1 81.56 138 ALA B CA 1
ATOM 3459 C C . ALA B 1 138 ? 0.774 10.125 0.426 1 81.56 138 ALA B C 1
ATOM 3461 O O . ALA B 1 138 ? 0.373 9.18 -0.26 1 81.56 138 ALA B O 1
ATOM 3462 N N . LEU B 1 139 ? 0.021 10.82 1.187 1 84.44 139 LEU B N 1
ATOM 3463 C CA . LEU B 1 139 ? -1.389 10.477 1.335 1 84.44 139 LEU B CA 1
ATOM 3464 C C . LEU B 1 139 ? -2.17 10.82 0.073 1 84.44 139 LEU B C 1
ATOM 3466 O O . LEU B 1 139 ? -3.033 10.055 -0.36 1 84.44 139 LEU B O 1
ATOM 3470 N N . LEU B 1 140 ? -1.836 11.938 -0.449 1 74.12 140 LEU B N 1
ATOM 3471 C CA . LEU B 1 140 ? -2.498 12.344 -1.685 1 74.12 140 LEU B CA 1
ATOM 3472 C C . LEU B 1 140 ? -2.182 11.375 -2.814 1 74.12 140 LEU B C 1
ATOM 3474 O O . LEU B 1 140 ? -3.064 11.016 -3.6 1 74.12 140 LEU B O 1
ATOM 3478 N N . ALA B 1 141 ? -0.978 10.961 -2.814 1 71.25 141 ALA B N 1
ATOM 3479 C CA . ALA B 1 141 ? -0.564 9.977 -3.816 1 71.25 141 ALA B CA 1
ATOM 3480 C C . ALA B 1 141 ? -1.293 8.656 -3.619 1 71.25 141 ALA B C 1
ATOM 3482 O O . ALA B 1 141 ? -1.518 7.914 -4.578 1 71.25 141 ALA B O 1
ATOM 3483 N N . ALA B 1 142 ? -1.661 8.43 -2.42 1 77.56 142 ALA B N 1
ATOM 3484 C CA . ALA B 1 142 ? -2.354 7.184 -2.098 1 77.56 142 ALA B CA 1
ATOM 3485 C C . ALA B 1 142 ? -3.861 7.332 -2.279 1 77.56 142 ALA B C 1
ATOM 3487 O O . ALA B 1 142 ? -4.629 6.449 -1.889 1 77.56 142 ALA B O 1
ATOM 3488 N N . GLY B 1 143 ? -4.281 8.438 -2.764 1 71.94 143 GLY B N 1
ATOM 3489 C CA . GLY B 1 143 ? -5.672 8.562 -3.166 1 71.94 143 GLY B CA 1
ATOM 3490 C C . GLY B 1 143 ? -6.492 9.414 -2.213 1 71.94 143 GLY B C 1
ATOM 3491 O O . GLY B 1 143 ? -7.703 9.555 -2.385 1 71.94 143 GLY B O 1
ATOM 3492 N N . CYS B 1 144 ? -5.848 9.93 -1.195 1 74.06 144 CYS B N 1
ATOM 3493 C CA . CYS B 1 144 ? -6.578 10.852 -0.33 1 74.06 144 CYS B CA 1
ATOM 3494 C C . CYS B 1 144 ? -6.879 12.156 -1.053 1 74.06 144 CYS B C 1
ATOM 3496 O O . CYS B 1 144 ? -6.062 12.641 -1.84 1 74.06 144 CYS B O 1
ATOM 3498 N N . ASP B 1 145 ? -8.039 12.625 -0.672 1 65.5 145 ASP B N 1
ATOM 3499 C CA . ASP B 1 145 ? -8.383 13.953 -1.186 1 65.5 145 ASP B CA 1
ATOM 3500 C C . ASP B 1 145 ? -7.516 15.031 -0.536 1 65.5 145 ASP B C 1
ATOM 3502 O O . ASP B 1 145 ? -7.016 14.844 0.575 1 65.5 145 ASP B O 1
ATOM 3506 N N . ALA B 1 146 ? -7.305 16.078 -1.236 1 61.91 146 ALA B N 1
ATOM 3507 C CA . ALA B 1 146 ? -6.488 17.172 -0.727 1 61.91 146 ALA B CA 1
ATOM 3508 C C . ALA B 1 146 ? -7.109 17.781 0.527 1 61.91 146 ALA B C 1
ATOM 3510 O O . ALA B 1 146 ? -6.406 18.375 1.354 1 61.91 146 ALA B O 1
ATOM 3511 N N . ASN B 1 147 ? -8.398 17.641 0.643 1 66.31 147 ASN B N 1
ATOM 3512 C CA . ASN B 1 147 ? -9.078 18.203 1.802 1 66.31 147 ASN B CA 1
ATOM 3513 C C . ASN B 1 147 ? -9.062 17.25 2.986 1 66.31 147 ASN B C 1
ATOM 3515 O O . ASN B 1 147 ? -10.117 16.891 3.51 1 66.31 147 ASN B O 1
ATOM 3519 N N . ILE B 1 148 ? -7.945 16.922 3.326 1 75.19 148 ILE B N 1
ATOM 3520 C CA . ILE B 1 148 ? -7.812 16.141 4.559 1 75.19 148 ILE B CA 1
ATOM 3521 C C . ILE B 1 148 ? -8.258 16.984 5.746 1 75.19 148 ILE B C 1
ATOM 3523 O O . ILE B 1 148 ? -7.777 18.109 5.934 1 75.19 148 ILE B O 1
ATOM 3527 N N . PRO B 1 149 ? -9.211 16.484 6.492 1 75.81 149 PRO B N 1
ATOM 3528 C CA . PRO B 1 149 ? -9.656 17.266 7.648 1 75.81 149 PRO B CA 1
ATOM 3529 C C . PRO B 1 149 ? -8.508 17.656 8.57 1 75.81 149 PRO B C 1
ATOM 3531 O O . PRO B 1 149 ? -7.559 16.891 8.75 1 75.81 149 PRO B O 1
ATOM 3534 N N . GLY B 1 150 ? -8.641 18.828 9.141 1 77.56 150 GLY B N 1
ATOM 3535 C CA . GLY B 1 150 ? -7.617 19.312 10.047 1 77.56 150 GLY B CA 1
ATOM 3536 C C . GLY B 1 150 ? -7.438 18.422 11.273 1 77.56 150 GLY B C 1
ATOM 3537 O O . GLY B 1 150 ? -6.336 18.344 11.82 1 77.56 150 GLY B O 1
ATOM 3538 N N . CYS B 1 151 ? -8.586 17.875 11.68 1 84.69 151 CYS B N 1
ATOM 3539 C CA . CYS B 1 151 ? -8.555 17 12.852 1 84.69 151 CYS B CA 1
ATOM 3540 C C . CYS B 1 151 ? -9.641 15.93 12.758 1 84.69 151 CYS B C 1
ATOM 3542 O O . CYS B 1 151 ? -10.805 16.234 12.508 1 84.69 151 CYS B O 1
ATOM 3544 N N . LEU B 1 152 ? -9.266 14.664 12.844 1 87.75 152 LEU B N 1
ATOM 3545 C CA . LEU B 1 152 ? -10.18 13.531 12.914 1 87.75 152 LEU B CA 1
ATOM 3546 C C . LEU B 1 152 ? -9.984 12.758 14.219 1 87.75 152 LEU B C 1
ATOM 3548 O O . LEU B 1 152 ? -8.852 12.438 14.594 1 87.75 152 LEU B O 1
ATOM 3552 N N . VAL B 1 153 ? -11.102 12.586 14.93 1 90.06 153 VAL B N 1
ATOM 3553 C CA . VAL B 1 153 ? -11.07 11.766 16.141 1 90.06 153 VAL B CA 1
ATOM 3554 C C . VAL B 1 153 ? -11.711 10.406 15.852 1 90.06 153 VAL B C 1
ATOM 3556 O O . VAL B 1 153 ? -12.883 10.328 15.477 1 90.06 153 VAL B O 1
ATOM 3559 N N . LEU B 1 154 ? -10.93 9.391 16.078 1 91.06 154 LEU B N 1
ATOM 3560 C CA . LEU B 1 154 ? -11.375 8.047 15.727 1 91.06 154 LEU B CA 1
ATOM 3561 C C . LEU B 1 154 ? -11.266 7.113 16.922 1 91.06 154 LEU B C 1
ATOM 3563 O O . LEU B 1 154 ? -10.367 7.262 17.75 1 91.06 154 LEU B O 1
ATOM 3567 N N . GLU B 1 155 ? -12.227 6.176 16.938 1 87.62 155 GLU B N 1
ATOM 3568 C CA . GLU B 1 155 ? -12.141 5.121 17.938 1 87.62 155 GLU B CA 1
ATOM 3569 C C . GLU B 1 155 ? -11.266 3.969 17.453 1 87.62 155 GLU B C 1
ATOM 3571 O O . GLU B 1 155 ? -11.258 3.645 16.266 1 87.62 155 GLU B O 1
ATOM 3576 N N . GLN B 1 156 ? -10.586 3.373 18.359 1 82.69 156 GLN B N 1
ATOM 3577 C CA . GLN B 1 156 ? -9.648 2.312 18.016 1 82.69 156 GLN B CA 1
ATOM 3578 C C . GLN B 1 156 ? -10.383 1.055 17.562 1 82.69 156 GLN B C 1
ATOM 3580 O O . GLN B 1 156 ? -9.773 0.163 16.969 1 82.69 156 GLN B O 1
ATOM 3585 N N . ASP B 1 157 ? -11.641 1.025 17.812 1 83.06 157 ASP B N 1
ATOM 3586 C CA . ASP B 1 157 ? -12.375 -0.184 17.453 1 83.06 157 ASP B CA 1
ATOM 3587 C C . ASP B 1 157 ? -12.805 -0.148 15.992 1 83.06 157 ASP B C 1
ATOM 3589 O O . ASP B 1 157 ? -13.32 -1.138 15.469 1 83.06 157 ASP B O 1
ATOM 3593 N N . ARG B 1 158 ? -12.633 1 15.438 1 90.62 158 ARG B N 1
ATOM 3594 C CA . ARG B 1 158 ? -12.844 1.01 13.992 1 90.62 158 ARG B CA 1
ATOM 3595 C C . ARG B 1 158 ? -11.922 0.005 13.305 1 90.62 158 ARG B C 1
ATOM 3597 O O . ARG B 1 158 ? -10.742 -0.098 13.641 1 90.62 158 ARG B O 1
ATOM 3604 N N . PRO B 1 159 ? -12.484 -0.73 12.438 1 90.88 159 PRO B N 1
ATOM 3605 C CA . PRO B 1 159 ? -11.75 -1.882 11.914 1 90.88 159 PRO B CA 1
ATOM 3606 C C . PRO B 1 159 ? -10.398 -1.493 11.312 1 90.88 159 PRO B C 1
ATOM 3608 O O . PRO B 1 159 ? -9.367 -2.062 11.68 1 90.88 159 PRO B O 1
ATOM 3611 N N . LEU B 1 160 ? -10.383 -0.506 10.414 1 93.12 160 LEU B N 1
ATOM 3612 C CA . LEU B 1 160 ? -9.141 -0.166 9.734 1 93.12 160 LEU B CA 1
ATOM 3613 C C . LEU B 1 160 ? -8.156 0.489 10.695 1 93.12 160 LEU B C 1
ATOM 3615 O O . LEU B 1 160 ? -6.941 0.339 10.547 1 93.12 160 LEU B O 1
ATOM 3619 N N . VAL B 1 161 ? -8.664 1.176 11.672 1 94.31 161 VAL B N 1
ATOM 3620 C CA . VAL B 1 161 ? -7.805 1.759 12.695 1 94.31 161 VAL B CA 1
ATOM 3621 C C . VAL B 1 161 ? -7.098 0.648 13.469 1 94.31 161 VAL B C 1
ATOM 3623 O O . VAL B 1 161 ? -5.898 0.735 13.734 1 94.31 161 VAL B O 1
ATOM 3626 N N . GLY B 1 162 ? -7.84 -0.37 13.805 1 93.19 162 GLY B N 1
ATOM 3627 C CA . GLY B 1 162 ? -7.234 -1.513 14.461 1 93.19 162 GLY B CA 1
ATOM 3628 C C . GLY B 1 162 ? -6.102 -2.133 13.664 1 93.19 162 GLY B C 1
ATOM 3629 O O . GLY B 1 162 ? -5.051 -2.463 14.219 1 93.19 162 GLY B O 1
ATOM 3630 N N . VAL B 1 163 ? -6.289 -2.287 12.414 1 94.44 163 VAL B N 1
ATOM 3631 C CA . VAL B 1 163 ? -5.254 -2.842 11.547 1 94.44 163 VAL B CA 1
ATOM 3632 C C . VAL B 1 163 ? -4.027 -1.932 11.555 1 94.44 163 VAL B C 1
ATOM 3634 O O . VAL B 1 163 ? -2.898 -2.402 11.711 1 94.44 163 VAL B O 1
ATOM 3637 N N . LEU B 1 164 ? -4.25 -0.642 11.375 1 96.12 164 LEU B N 1
ATOM 3638 C CA . LEU B 1 164 ? -3.15 0.319 11.359 1 96.12 164 LEU B CA 1
ATOM 3639 C C . LEU B 1 164 ? -2.338 0.233 12.648 1 96.12 164 LEU B C 1
ATOM 3641 O O . LEU B 1 164 ? -1.105 0.194 12.609 1 96.12 164 LEU B O 1
ATOM 3645 N N . LEU B 1 165 ? -3.023 0.161 13.766 1 94.19 165 LEU B N 1
ATOM 3646 C CA . LEU B 1 165 ? -2.332 0.143 15.047 1 94.19 165 LEU B CA 1
ATOM 3647 C C . LEU B 1 165 ? -1.484 -1.117 15.188 1 94.19 165 LEU B C 1
ATOM 3649 O O . LEU B 1 165 ? -0.393 -1.074 15.758 1 94.19 165 LEU B O 1
ATOM 3653 N N . ARG B 1 166 ? -1.957 -2.154 14.688 1 93.38 166 ARG B N 1
ATOM 3654 C CA . ARG B 1 166 ? -1.182 -3.391 14.742 1 93.38 166 ARG B CA 1
ATOM 3655 C C . ARG B 1 166 ? 0.066 -3.287 13.867 1 93.38 166 ARG B C 1
ATOM 3657 O O . ARG B 1 166 ? 1.14 -3.752 14.258 1 93.38 166 ARG B O 1
ATOM 3664 N N . VAL B 1 167 ? -0.079 -2.717 12.719 1 94.62 167 VAL B N 1
ATOM 3665 C CA . VAL B 1 167 ? 1.07 -2.533 11.836 1 94.62 167 VAL B CA 1
ATOM 3666 C C . VAL B 1 167 ? 2.08 -1.596 12.492 1 94.62 167 VAL B C 1
ATOM 3668 O O . VAL B 1 167 ? 3.289 -1.82 12.414 1 94.62 167 VAL B O 1
ATOM 3671 N N . LEU B 1 168 ? 1.583 -0.617 13.141 1 95.12 168 LEU B N 1
ATOM 3672 C CA . LEU B 1 168 ? 2.471 0.311 13.828 1 95.12 168 LEU B CA 1
ATOM 3673 C C . LEU B 1 168 ? 3.281 -0.412 14.898 1 95.12 168 LEU B C 1
ATOM 3675 O O . LEU B 1 168 ? 4.488 -0.187 15.031 1 95.12 168 LEU B O 1
ATOM 3679 N N . ASP B 1 169 ? 2.602 -1.243 15.609 1 93.75 169 ASP B N 1
ATOM 3680 C CA . ASP B 1 169 ? 3.275 -2.014 16.656 1 93.75 169 ASP B CA 1
ATOM 3681 C C . ASP B 1 169 ? 4.363 -2.904 16.062 1 93.75 169 ASP B C 1
ATOM 3683 O O . ASP B 1 169 ? 5.488 -2.943 16.562 1 93.75 169 ASP B O 1
ATOM 3687 N N . GLU B 1 170 ? 4.074 -3.549 15.031 1 92.94 170 GLU B N 1
ATOM 3688 C CA . GLU B 1 170 ? 5.039 -4.434 14.383 1 92.94 170 GLU B CA 1
ATOM 3689 C C . GLU B 1 170 ? 6.199 -3.645 13.789 1 92.94 170 GLU B C 1
ATOM 3691 O O . GLU B 1 170 ? 7.352 -4.066 13.875 1 92.94 170 GLU B O 1
ATOM 3696 N N . ALA B 1 171 ? 5.852 -2.533 13.148 1 92.12 171 ALA B N 1
ATOM 3697 C CA . ALA B 1 171 ? 6.898 -1.694 12.57 1 92.12 171 ALA B CA 1
ATOM 3698 C C . ALA B 1 171 ? 7.875 -1.214 13.641 1 92.12 171 ALA B C 1
ATOM 3700 O O . ALA B 1 171 ? 9.086 -1.209 13.422 1 92.12 171 ALA B O 1
ATOM 3701 N N . TRP B 1 172 ? 7.305 -0.86 14.734 1 90.94 172 TRP B N 1
ATOM 3702 C CA . TRP B 1 172 ? 8.156 -0.392 15.828 1 90.94 172 TRP B CA 1
ATOM 3703 C C . TRP B 1 172 ? 9.164 -1.461 16.234 1 90.94 172 TRP B C 1
ATOM 3705 O O . TRP B 1 172 ? 10.344 -1.161 16.438 1 90.94 172 TRP B O 1
ATOM 3715 N N . SER B 1 173 ? 8.773 -2.637 16.281 1 90.69 173 SER B N 1
ATOM 3716 C CA . SER B 1 173 ? 9.609 -3.73 16.781 1 90.69 173 SER B CA 1
ATOM 3717 C C . SER B 1 173 ? 10.516 -4.273 15.688 1 90.69 173 SER B C 1
ATOM 3719 O O . SER B 1 173 ? 11.641 -4.707 15.961 1 90.69 173 SER B O 1
ATOM 3721 N N . ARG B 1 174 ? 10.172 -4.164 14.438 1 92.12 174 ARG B N 1
ATOM 3722 C CA . ARG B 1 174 ? 10.836 -4.996 13.438 1 92.12 174 ARG B CA 1
ATOM 3723 C C . ARG B 1 174 ? 11.625 -4.145 12.453 1 92.12 174 ARG B C 1
ATOM 3725 O O . ARG B 1 174 ? 12.516 -4.648 11.766 1 92.12 174 ARG B O 1
ATOM 3732 N N . VAL B 1 175 ? 11.359 -2.895 12.344 1 88.69 175 VAL B N 1
ATOM 3733 C CA . VAL B 1 175 ? 11.953 -2.041 11.328 1 88.69 175 VAL B CA 1
ATOM 3734 C C . VAL B 1 175 ? 13.477 -2.041 11.477 1 88.69 175 VAL B C 1
ATOM 3736 O O . VAL B 1 175 ? 14.203 -2.086 10.484 1 88.69 175 VAL B O 1
ATOM 3739 N N . PRO B 1 176 ? 13.992 -2.076 12.719 1 85.56 176 PRO B N 1
ATOM 3740 C CA . PRO B 1 176 ? 15.453 -2.084 12.844 1 85.56 176 PRO B CA 1
ATOM 3741 C C . PRO B 1 176 ? 16.094 -3.295 12.172 1 85.56 176 PRO B C 1
ATOM 3743 O O . PRO B 1 176 ? 17.266 -3.242 11.789 1 85.56 176 PRO B O 1
ATOM 3746 N N . GLY B 1 177 ? 15.406 -4.328 11.969 1 86.94 177 GLY B N 1
ATOM 3747 C CA . GLY B 1 177 ? 15.93 -5.527 11.336 1 86.94 177 GLY B CA 1
ATOM 3748 C C . GLY B 1 177 ? 15.586 -5.629 9.867 1 86.94 177 GLY B C 1
ATOM 3749 O O . GLY B 1 177 ? 15.938 -6.605 9.203 1 86.94 177 GLY B O 1
ATOM 3750 N N . MET B 1 178 ? 15.008 -4.562 9.328 1 88.31 178 MET B N 1
ATOM 3751 C CA . MET B 1 178 ? 14.539 -4.605 7.941 1 88.31 178 MET B CA 1
ATOM 3752 C C . MET B 1 178 ? 15.594 -4.031 6.996 1 88.31 178 MET B C 1
ATOM 3754 O O . MET B 1 178 ? 16.297 -3.088 7.352 1 88.31 178 MET B O 1
ATOM 3758 N N . ASN B 1 179 ? 15.648 -4.598 5.836 1 82.38 179 ASN B N 1
ATOM 3759 C CA . ASN B 1 179 ? 16.422 -3.949 4.781 1 82.38 179 ASN B CA 1
ATOM 3760 C C . ASN B 1 179 ? 15.625 -2.838 4.102 1 82.38 179 ASN B C 1
ATOM 3762 O O . ASN B 1 179 ? 14.461 -2.605 4.441 1 82.38 179 ASN B O 1
ATOM 3766 N N . THR B 1 180 ? 16.219 -2.125 3.203 1 78.25 180 THR B N 1
ATOM 3767 C CA . THR B 1 180 ? 15.633 -0.938 2.596 1 78.25 180 THR B CA 1
ATOM 3768 C C . THR B 1 180 ? 14.336 -1.287 1.866 1 78.25 180 THR B C 1
ATOM 3770 O O . THR B 1 180 ? 13.352 -0.551 1.952 1 78.25 180 THR B O 1
ATOM 3773 N N . SER B 1 181 ? 14.336 -2.391 1.158 1 79.12 181 SER B N 1
ATOM 3774 C CA . SER B 1 181 ? 13.141 -2.801 0.429 1 79.12 181 SER B CA 1
ATOM 3775 C C . SER B 1 181 ? 11.992 -3.119 1.382 1 79.12 181 SER B C 1
ATOM 3777 O O . SER B 1 181 ? 10.844 -2.771 1.112 1 79.12 181 SER B O 1
ATOM 3779 N N . GLU B 1 182 ? 12.352 -3.742 2.469 1 86.06 182 GLU B N 1
ATOM 3780 C CA . GLU B 1 182 ? 11.352 -4.082 3.471 1 86.06 182 GLU B CA 1
ATOM 3781 C C . GLU B 1 182 ? 10.781 -2.83 4.133 1 86.06 182 GLU B C 1
ATOM 3783 O O . GLU B 1 182 ? 9.578 -2.746 4.395 1 86.06 182 GLU B O 1
ATOM 3788 N N . VAL B 1 183 ? 11.641 -1.914 4.398 1 86.69 183 VAL B N 1
ATOM 3789 C CA . VAL B 1 183 ? 11.219 -0.648 4.984 1 86.69 183 VAL B CA 1
ATOM 3790 C C . VAL B 1 183 ? 10.242 0.054 4.039 1 86.69 183 VAL B C 1
ATOM 3792 O O . VAL B 1 183 ? 9.203 0.557 4.473 1 86.69 183 VAL B O 1
ATOM 3795 N N . GLU B 1 184 ? 10.562 0.052 2.795 1 85.06 184 GLU B N 1
ATOM 3796 C CA . GLU B 1 184 ? 9.703 0.702 1.812 1 85.06 184 GLU B CA 1
ATOM 3797 C C . GLU B 1 184 ? 8.336 0.027 1.745 1 85.06 184 GLU B C 1
ATOM 3799 O O . GLU B 1 184 ? 7.312 0.698 1.596 1 85.06 184 GLU B O 1
ATOM 3804 N N . ALA B 1 185 ? 8.359 -1.226 1.852 1 89.5 185 ALA B N 1
ATOM 3805 C CA . ALA B 1 185 ? 7.086 -1.947 1.855 1 89.5 185 ALA B CA 1
ATOM 3806 C C . ALA B 1 185 ? 6.266 -1.604 3.094 1 89.5 185 ALA B C 1
ATOM 3808 O O . ALA B 1 185 ? 5.051 -1.405 3.006 1 89.5 185 ALA B O 1
ATOM 3809 N N . THR B 1 186 ? 6.906 -1.578 4.188 1 92.69 186 THR B N 1
ATOM 3810 C CA . THR B 1 186 ? 6.242 -1.193 5.43 1 92.69 186 THR B CA 1
ATOM 3811 C C . THR B 1 186 ? 5.672 0.218 5.324 1 92.69 186 THR B C 1
ATOM 3813 O O . THR B 1 186 ? 4.535 0.465 5.727 1 92.69 186 THR B O 1
ATOM 3816 N N . ARG B 1 187 ? 6.488 1.092 4.754 1 90.06 187 ARG B N 1
ATOM 3817 C CA . ARG B 1 187 ? 6.031 2.455 4.508 1 90.06 187 ARG B CA 1
ATOM 3818 C C . ARG B 1 187 ? 4.762 2.459 3.66 1 90.06 187 ARG B C 1
ATOM 3820 O O . ARG B 1 187 ? 3.799 3.16 3.979 1 90.06 187 ARG B O 1
ATOM 3827 N N . GLY B 1 188 ? 4.836 1.733 2.623 1 91.56 188 GLY B N 1
ATOM 3828 C CA . GLY B 1 188 ? 3.684 1.661 1.739 1 91.56 188 GLY B CA 1
ATOM 3829 C C . GLY B 1 188 ? 2.42 1.197 2.439 1 91.56 188 GLY B C 1
ATOM 3830 O O . GLY B 1 188 ? 1.341 1.748 2.215 1 91.56 188 GLY B O 1
ATOM 3831 N N . ALA B 1 189 ? 2.562 0.244 3.279 1 94.69 189 ALA B N 1
ATOM 3832 C CA . ALA B 1 189 ? 1.419 -0.272 4.023 1 94.69 189 ALA B CA 1
ATOM 3833 C C . ALA B 1 189 ? 0.864 0.782 4.98 1 94.69 189 ALA B C 1
ATOM 3835 O O . ALA B 1 189 ? -0.351 0.976 5.062 1 94.69 189 ALA B O 1
ATOM 3836 N N . LEU B 1 190 ? 1.696 1.462 5.645 1 95.38 190 LEU B N 1
ATOM 3837 C CA . LEU B 1 190 ? 1.272 2.486 6.594 1 95.38 190 LEU B CA 1
ATOM 3838 C C . LEU B 1 190 ? 0.564 3.631 5.875 1 95.38 190 LEU B C 1
ATOM 3840 O O . LEU B 1 190 ? -0.461 4.125 6.348 1 95.38 190 LEU B O 1
ATOM 3844 N N . VAL B 1 191 ? 1.089 4.02 4.789 1 92.81 191 VAL B N 1
ATOM 3845 C CA . VAL B 1 191 ? 0.49 5.098 4.008 1 92.81 191 VAL B CA 1
ATOM 3846 C C . VAL B 1 191 ? -0.885 4.668 3.5 1 92.81 191 VAL B C 1
ATOM 3848 O O . VAL B 1 191 ? -1.86 5.41 3.627 1 92.81 191 VAL B O 1
ATOM 3851 N N . ALA B 1 192 ? -0.982 3.488 2.992 1 92.06 192 ALA B N 1
ATOM 3852 C CA . ALA B 1 192 ? -2.244 2.982 2.459 1 92.06 192 ALA B CA 1
ATOM 3853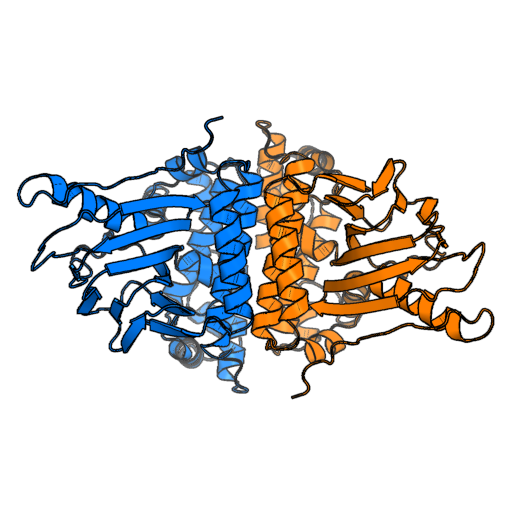 C C . ALA B 1 192 ? -3.309 2.906 3.549 1 92.06 192 ALA B C 1
ATOM 3855 O O . ALA B 1 192 ? -4.453 3.312 3.336 1 92.06 192 ALA B O 1
ATOM 3856 N N . LEU B 1 193 ? -2.955 2.406 4.617 1 94.81 193 LEU B N 1
ATOM 3857 C CA . LEU B 1 193 ? -3.908 2.258 5.711 1 94.81 193 LEU B CA 1
ATOM 3858 C C . LEU B 1 193 ? -4.359 3.619 6.227 1 94.81 193 LEU B C 1
ATOM 3860 O O . LEU B 1 193 ? -5.551 3.84 6.457 1 94.81 193 LEU B O 1
ATOM 3864 N N . THR B 1 194 ? -3.422 4.555 6.395 1 94.38 194 THR B N 1
ATOM 3865 C CA . THR B 1 194 ? -3.775 5.891 6.867 1 94.38 194 THR B CA 1
ATOM 3866 C C . THR B 1 194 ? -4.68 6.598 5.863 1 94.38 194 THR B C 1
ATOM 3868 O O . THR B 1 194 ? -5.688 7.195 6.242 1 94.38 194 THR B O 1
ATOM 3871 N N . ALA B 1 195 ? -4.34 6.492 4.605 1 90.31 195 ALA B N 1
ATOM 3872 C CA . ALA B 1 195 ? -5.168 7.09 3.561 1 90.31 195 ALA B CA 1
ATOM 3873 C C . ALA B 1 195 ? -6.574 6.5 3.568 1 90.31 195 ALA B C 1
ATOM 3875 O O . ALA B 1 195 ? -7.559 7.227 3.428 1 90.31 195 ALA B O 1
ATOM 3876 N N . GLY B 1 196 ? -6.621 5.25 3.713 1 89.62 196 GLY B N 1
ATOM 3877 C CA . GLY B 1 196 ? -7.918 4.594 3.77 1 89.62 196 GLY B CA 1
ATOM 3878 C C . GLY B 1 196 ? -8.781 5.078 4.918 1 89.62 196 GLY B C 1
ATOM 3879 O O . GLY B 1 196 ? -9.992 5.25 4.762 1 89.62 196 GLY B O 1
ATOM 3880 N N . ILE B 1 197 ? -8.211 5.266 6.039 1 91.12 197 ILE B N 1
ATOM 3881 C CA . ILE B 1 197 ? -8.922 5.754 7.215 1 91.12 197 ILE B CA 1
ATOM 3882 C C . ILE B 1 197 ? -9.5 7.141 6.934 1 91.12 197 ILE B C 1
ATOM 3884 O O . ILE B 1 197 ? -10.672 7.398 7.211 1 91.12 197 ILE B O 1
ATOM 3888 N N . ILE B 1 198 ? -8.68 7.992 6.398 1 88.25 198 ILE B N 1
ATOM 3889 C CA . ILE B 1 198 ? -9.102 9.359 6.109 1 88.25 198 ILE B CA 1
ATOM 3890 C C . ILE B 1 198 ? -10.227 9.344 5.074 1 88.25 198 ILE B C 1
ATOM 3892 O O . ILE B 1 198 ? -11.242 10.016 5.242 1 88.25 198 ILE B O 1
ATOM 3896 N N . ARG B 1 199 ? -10.062 8.516 4.094 1 83.56 199 ARG B N 1
ATOM 3897 C CA . ARG B 1 199 ? -11.078 8.43 3.049 1 83.56 199 ARG B CA 1
ATOM 3898 C C . ARG B 1 199 ? -12.398 7.91 3.611 1 83.56 199 ARG B C 1
ATOM 3900 O O . ARG B 1 199 ? -13.469 8.375 3.221 1 83.56 199 ARG B O 1
ATOM 3907 N N . ALA B 1 200 ? -12.266 6.93 4.422 1 82.06 200 ALA B N 1
ATOM 3908 C CA . ALA B 1 200 ? -13.469 6.352 5.016 1 82.06 200 ALA B CA 1
ATOM 3909 C C . ALA B 1 200 ? -14.242 7.395 5.824 1 82.06 200 ALA B C 1
ATOM 3911 O O . ALA B 1 200 ? -15.469 7.344 5.91 1 82.06 200 ALA B O 1
ATOM 3912 N N . GLU B 1 201 ? -13.531 8.328 6.457 1 79.88 201 GLU B N 1
ATOM 3913 C CA . GLU B 1 201 ? -14.156 9.344 7.305 1 79.88 201 GLU B CA 1
ATOM 3914 C C . GLU B 1 201 ? -14.688 10.5 6.473 1 79.88 201 GLU B C 1
ATOM 3916 O O . GLU B 1 201 ? -15.641 11.18 6.875 1 79.88 201 GLU B O 1
ATOM 3921 N N . THR B 1 202 ? -13.961 10.914 5.496 1 72.81 202 THR B N 1
ATOM 3922 C CA . THR B 1 202 ? -14.352 12.062 4.691 1 72.81 202 THR B CA 1
ATOM 3923 C C . THR B 1 202 ? -15.383 11.664 3.641 1 72.81 202 THR B C 1
ATOM 3925 O O . THR B 1 202 ? -16.062 12.523 3.078 1 72.81 202 THR B O 1
ATOM 3928 N N . GLY B 1 203 ? -15.852 10.508 3.723 1 59.03 203 GLY B N 1
ATOM 3929 C CA . GLY B 1 203 ? -16.797 10.039 2.723 1 59.03 203 GLY B CA 1
ATOM 3930 C C . GLY B 1 203 ? -16.203 9.938 1.333 1 59.03 203 GLY B C 1
ATOM 3931 O O . GLY B 1 203 ? -15.188 10.586 1.037 1 59.03 203 GLY B O 1
ATOM 3932 N N . SER B 1 204 ? -15.859 8.758 0.804 1 50.31 204 SER B N 1
ATOM 3933 C CA . SER B 1 204 ? -15.445 8.672 -0.592 1 50.31 204 SER B CA 1
ATOM 3934 C C . SER B 1 204 ? -16.234 9.633 -1.468 1 50.31 204 SER B C 1
ATOM 3936 O O . SER B 1 204 ? -17.453 9.773 -1.305 1 50.31 204 SER B O 1
ATOM 3938 N N . VAL B 1 205 ? -15.812 10.859 -1.668 1 44.22 205 VAL B N 1
ATOM 3939 C CA . VAL B 1 205 ? -16.547 11.594 -2.693 1 44.22 205 VAL B CA 1
ATOM 3940 C C . VAL B 1 205 ? -17.203 10.609 -3.66 1 44.22 205 VAL B C 1
ATOM 3942 O O . VAL B 1 205 ? -17.734 11.008 -4.695 1 44.22 205 VAL B O 1
ATOM 3945 N N . THR B 1 206 ? -16.828 9.375 -3.525 1 45.09 206 THR B N 1
ATOM 3946 C CA . THR B 1 206 ? -17.391 8.438 -4.484 1 45.09 206 THR B CA 1
ATOM 3947 C C . THR B 1 206 ? -18.906 8.43 -4.41 1 45.09 206 THR B C 1
ATOM 3949 O O . THR B 1 206 ? -19.562 7.59 -5.027 1 45.09 206 THR B O 1
ATOM 3952 N N . GLY B 1 207 ? -19.406 9.133 -3.521 1 44.06 207 GLY B N 1
ATOM 3953 C CA . GLY B 1 207 ? -20.859 9.141 -3.686 1 44.06 207 GLY B CA 1
ATOM 3954 C C . GLY B 1 207 ? -21.281 9.219 -5.137 1 44.06 207 GLY B C 1
ATOM 3955 O O . GLY B 1 207 ? -20.469 9.477 -6.023 1 44.06 207 GLY B O 1
ATOM 3956 N N . ARG B 1 208 ? -22.625 8.82 -5.285 1 49.56 208 ARG B N 1
ATOM 3957 C CA . ARG B 1 208 ? -23.469 8.609 -6.469 1 49.56 208 ARG B CA 1
ATOM 3958 C C . ARG B 1 208 ? -23.562 9.883 -7.301 1 49.56 208 ARG B C 1
ATOM 3960 O O . ARG B 1 208 ? -24.344 9.945 -8.25 1 49.56 208 ARG B O 1
ATOM 3967 N N . SER B 1 209 ? -22.672 10.906 -6.945 1 61.88 209 SER B N 1
ATOM 3968 C CA . SER B 1 209 ? -22.953 12.031 -7.828 1 61.88 209 SER B CA 1
ATOM 3969 C C . SER B 1 209 ? -22.031 12.016 -9.047 1 61.88 209 SER B C 1
ATOM 3971 O O . SER B 1 209 ? -20.953 11.438 -9.008 1 61.88 209 SER B O 1
ATOM 3973 N N . ALA B 1 210 ? -22.469 12.344 -10.078 1 69.31 210 ALA B N 1
ATOM 3974 C CA . ALA B 1 210 ? -21.781 12.5 -11.359 1 69.31 210 ALA B CA 1
ATOM 3975 C C . ALA B 1 210 ? -20.484 13.289 -11.188 1 69.31 210 ALA B C 1
ATOM 3977 O O . ALA B 1 210 ? -19.469 12.969 -11.82 1 69.31 210 ALA B O 1
ATOM 3978 N N . LEU B 1 211 ? -20.469 14.156 -10.148 1 77.06 211 LEU B N 1
ATOM 3979 C CA . LEU B 1 211 ? -19.297 15 -9.945 1 77.06 211 LEU B CA 1
ATOM 3980 C C . LEU B 1 211 ? -18.203 14.242 -9.234 1 77.06 211 LEU B C 1
ATOM 3982 O O . LEU B 1 211 ? -17.016 14.406 -9.547 1 77.06 211 LEU B O 1
ATOM 3986 N N . ALA B 1 212 ? -18.594 13.398 -8.375 1 73 212 ALA B N 1
ATOM 3987 C CA . ALA B 1 212 ? -17.625 12.57 -7.664 1 73 212 ALA B CA 1
ATOM 3988 C C . ALA B 1 212 ? -16.953 11.57 -8.609 1 73 212 ALA B C 1
ATOM 3990 O O . ALA B 1 212 ? -15.75 11.344 -8.539 1 73 212 ALA B O 1
ATOM 3991 N N . ALA B 1 213 ? -17.766 11.078 -9.422 1 71.56 213 ALA B N 1
ATOM 3992 C CA . ALA B 1 213 ? -17.25 10.164 -10.43 1 71.56 213 ALA B CA 1
ATOM 3993 C C . ALA B 1 213 ? -16.281 10.875 -11.367 1 71.56 213 ALA B C 1
ATOM 3995 O O . ALA B 1 213 ? -15.234 10.328 -11.719 1 71.56 213 ALA B O 1
ATOM 3996 N N . LEU B 1 214 ? -16.609 12.016 -11.711 1 80.12 214 LEU B N 1
ATOM 3997 C CA . LEU B 1 214 ? -15.742 12.82 -12.562 1 80.12 214 LEU B CA 1
ATOM 3998 C C . LEU B 1 214 ? -14.414 13.102 -11.875 1 80.12 214 LEU B C 1
ATOM 4000 O O . LEU B 1 214 ? -13.352 12.984 -12.492 1 80.12 214 LEU B O 1
ATOM 4004 N N . ARG B 1 215 ? -14.477 13.398 -10.578 1 80.62 215 ARG B N 1
ATOM 4005 C CA . ARG B 1 215 ? -13.258 13.688 -9.828 1 80.62 215 ARG B CA 1
ATOM 4006 C C . ARG B 1 215 ? -12.32 12.484 -9.812 1 80.62 215 ARG B C 1
ATOM 4008 O O . ARG B 1 215 ? -11.117 12.633 -10.031 1 80.62 215 ARG B O 1
ATOM 4015 N N . ALA B 1 216 ? -12.891 11.383 -9.664 1 73.81 216 ALA B N 1
ATOM 4016 C CA . ALA B 1 216 ? -12.094 10.164 -9.672 1 73.81 216 ALA B CA 1
ATOM 4017 C C . ALA B 1 216 ? -11.438 9.938 -11.031 1 73.81 216 ALA B C 1
ATOM 4019 O O . ALA B 1 216 ? -10.266 9.555 -11.102 1 73.81 216 ALA B O 1
ATOM 4020 N N . GLN B 1 217 ? -12.148 10.273 -12.008 1 78.38 217 GLN B N 1
ATOM 4021 C CA . GLN B 1 217 ? -11.625 10.141 -13.367 1 78.38 217 GLN B CA 1
ATOM 4022 C C . GLN B 1 217 ? -10.477 11.117 -13.609 1 78.38 217 GLN B C 1
ATOM 4024 O O . GLN B 1 217 ? -9.469 10.758 -14.211 1 78.38 217 GLN B O 1
ATOM 4029 N N . ILE B 1 218 ? -10.648 12.227 -13.109 1 84.44 218 ILE B N 1
ATOM 4030 C CA . ILE B 1 218 ? -9.641 13.273 -13.281 1 84.44 218 ILE B CA 1
ATOM 4031 C C . ILE B 1 218 ? -8.367 12.883 -12.531 1 84.44 218 ILE B C 1
ATOM 4033 O O . ILE B 1 218 ? -7.266 13.023 -13.062 1 84.44 218 ILE B O 1
ATOM 4037 N N . ASP B 1 219 ? -8.562 12.383 -11.398 1 79.06 219 ASP B N 1
ATOM 4038 C CA . ASP B 1 219 ? -7.41 11.961 -10.609 1 79.06 219 ASP B CA 1
ATOM 4039 C C . ASP B 1 219 ? -6.617 10.875 -11.336 1 79.06 219 ASP B C 1
ATOM 4041 O O . ASP B 1 219 ? -5.387 10.922 -11.375 1 79.06 219 ASP B O 1
ATOM 4045 N N . ASN B 1 220 ? -7.363 10 -11.828 1 74.56 220 ASN B N 1
ATOM 4046 C CA . ASN B 1 220 ? -6.723 8.938 -12.594 1 74.56 220 ASN B CA 1
ATOM 4047 C C . ASN B 1 220 ? -5.992 9.484 -13.82 1 74.56 220 ASN B C 1
ATOM 4049 O O . ASN B 1 220 ? -4.879 9.062 -14.125 1 74.56 220 ASN B O 1
ATOM 4053 N N . TRP B 1 221 ? -6.633 10.328 -14.445 1 81.12 221 TRP B N 1
ATOM 4054 C CA . TRP B 1 221 ? -6.031 10.953 -15.617 1 81.12 221 TRP B CA 1
ATOM 4055 C C . TRP B 1 221 ? -4.75 11.695 -15.242 1 81.12 221 TRP B C 1
ATOM 4057 O O . TRP B 1 221 ? -3.732 11.578 -15.93 1 81.12 221 TRP B O 1
ATOM 4067 N N . ILE B 1 222 ? -4.777 12.406 -14.188 1 84 222 ILE B N 1
ATOM 4068 C CA . ILE B 1 222 ? -3.613 13.148 -13.719 1 84 222 ILE B CA 1
ATOM 4069 C C . ILE B 1 222 ? -2.451 12.195 -13.477 1 84 222 ILE B C 1
ATOM 4071 O O . ILE B 1 222 ? -1.336 12.422 -13.953 1 84 222 ILE B O 1
ATOM 4075 N N . THR B 1 223 ? -2.709 11.18 -12.844 1 74.62 223 THR B N 1
ATOM 4076 C CA . THR B 1 223 ? -1.68 10.211 -12.484 1 74.62 223 THR B CA 1
ATOM 4077 C C . THR B 1 223 ? -0.998 9.664 -13.734 1 74.62 223 THR B C 1
ATOM 4079 O O . THR B 1 223 ? 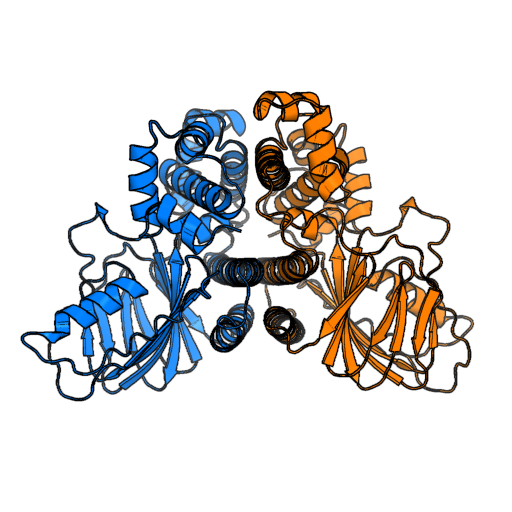0.216 9.453 -13.742 1 74.62 223 THR B O 1
ATOM 4082 N N . ARG B 1 224 ? -1.715 9.594 -14.734 1 74.5 224 ARG B N 1
ATOM 4083 C CA . ARG B 1 224 ? -1.219 9.008 -15.977 1 74.5 224 ARG B CA 1
ATOM 4084 C C . ARG B 1 224 ? -0.474 10.039 -16.812 1 74.5 224 ARG B C 1
ATOM 4086 O O . ARG B 1 224 ? 0.282 9.688 -17.719 1 74.5 224 ARG B O 1
ATOM 4093 N N . ASN B 1 225 ? -0.73 11.203 -16.516 1 80.56 225 ASN B N 1
ATOM 4094 C CA . ASN B 1 225 ? -0.219 12.242 -17.406 1 80.56 225 ASN B CA 1
ATOM 4095 C C . ASN B 1 225 ? 0.768 13.156 -16.688 1 80.56 225 ASN B C 1
ATOM 4097 O O . ASN B 1 225 ? 1.076 14.242 -17.172 1 80.56 225 ASN B O 1
ATOM 4101 N N . LEU B 1 226 ? 1.284 12.672 -15.625 1 83.38 226 LEU B N 1
ATOM 4102 C CA . LEU B 1 226 ? 2.127 13.5 -14.766 1 83.38 226 LEU B CA 1
ATOM 4103 C C . LEU B 1 226 ? 3.418 13.883 -15.484 1 83.38 226 LEU B C 1
ATOM 4105 O O . LEU B 1 226 ? 4.027 14.906 -15.172 1 83.38 226 LEU B O 1
ATOM 4109 N N . ARG B 1 227 ? 3.83 13.109 -16.469 1 79.94 227 ARG B N 1
ATOM 4110 C CA . ARG B 1 227 ? 5.121 13.336 -17.125 1 79.94 227 ARG B CA 1
ATOM 4111 C C . ARG B 1 227 ? 4.957 14.109 -18.422 1 79.94 227 ARG B C 1
ATOM 4113 O O . ARG B 1 227 ? 5.938 14.375 -19.125 1 79.94 227 ARG B O 1
ATOM 4120 N N . SER B 1 228 ? 3.826 14.375 -18.828 1 78.12 228 SER B N 1
ATOM 4121 C CA . SER B 1 228 ? 3.557 14.938 -20.156 1 78.12 228 SER B CA 1
ATOM 4122 C C . SER B 1 228 ? 3.686 16.453 -20.141 1 78.12 228 SER B C 1
ATOM 4124 O O . SER B 1 228 ? 3.205 17.125 -21.047 1 78.12 228 SER B O 1
ATOM 4126 N N . GLY B 1 229 ? 4.305 17 -19.156 1 80.88 229 GLY B N 1
ATOM 4127 C CA . GLY B 1 229 ? 4.43 18.438 -19.078 1 80.88 229 GLY B CA 1
ATOM 4128 C C . GLY B 1 229 ? 3.449 19.078 -18.109 1 80.88 229 GLY B C 1
ATOM 4129 O O . GLY B 1 229 ? 2.852 18.391 -17.281 1 80.88 229 GLY B O 1
ATOM 4130 N N . PRO B 1 230 ? 3.373 20.422 -18.203 1 80.56 230 PRO B N 1
ATOM 4131 C CA . PRO B 1 230 ? 2.404 21.109 -17.344 1 80.56 230 PRO B CA 1
ATOM 4132 C C . PRO B 1 230 ? 0.968 20.672 -17.609 1 80.56 230 PRO B C 1
ATOM 4134 O O . PRO B 1 230 ? 0.589 20.438 -18.766 1 80.56 230 PRO B O 1
ATOM 4137 N N . ILE B 1 231 ? 0.279 20.391 -16.594 1 88 231 ILE B N 1
ATOM 4138 C CA . ILE B 1 231 ? -1.129 20.016 -16.688 1 88 231 ILE B CA 1
ATOM 4139 C C . ILE B 1 231 ? -2.004 21.234 -16.391 1 88 231 ILE B C 1
ATOM 4141 O O . ILE B 1 231 ? -1.91 21.828 -15.305 1 88 231 ILE B O 1
ATOM 4145 N N . HIS B 1 232 ? -2.758 21.609 -17.391 1 86.38 232 HIS B N 1
ATOM 4146 C CA . HIS B 1 232 ? -3.682 22.734 -17.234 1 86.38 232 HIS B CA 1
ATOM 4147 C C . HIS B 1 232 ? -5.117 22.234 -17.078 1 86.38 232 HIS B C 1
ATOM 4149 O O . HIS B 1 232 ? -5.434 21.094 -17.422 1 86.38 232 HIS B O 1
ATOM 4155 N N . ILE B 1 233 ? -5.844 23.172 -16.484 1 88.56 233 ILE B N 1
ATOM 4156 C CA . ILE B 1 233 ? -7.234 22.812 -16.219 1 88.56 233 ILE B CA 1
ATOM 4157 C C . ILE B 1 233 ? -7.945 22.516 -17.547 1 88.56 233 ILE B C 1
ATOM 4159 O O . ILE B 1 233 ? -8.828 21.656 -17.609 1 88.56 233 ILE B O 1
ATOM 4163 N N . GLU B 1 234 ? -7.496 23.109 -18.625 1 90.12 234 GLU B N 1
ATOM 4164 C CA . GLU B 1 234 ? -8.078 22.922 -19.953 1 90.12 234 GLU B CA 1
ATOM 4165 C C . GLU B 1 234 ? -7.836 21.5 -20.453 1 90.12 234 GLU B C 1
ATOM 4167 O O . GLU B 1 234 ? -8.68 20.922 -21.156 1 90.12 234 GLU B O 1
ATOM 4172 N N . ASP B 1 235 ? -6.691 20.953 -20.094 1 90.19 235 ASP B N 1
ATOM 4173 C CA . ASP B 1 235 ? -6.383 19.578 -20.469 1 90.19 235 ASP B CA 1
ATOM 4174 C C . ASP B 1 235 ? -7.371 18.609 -19.828 1 90.19 235 ASP B C 1
ATOM 4176 O O . ASP B 1 235 ? -7.84 17.672 -20.484 1 90.19 235 ASP B O 1
ATOM 4180 N N . LEU B 1 236 ? -7.637 18.844 -18.578 1 90.81 236 LEU B N 1
ATOM 4181 C CA . LEU B 1 236 ? -8.57 18 -17.844 1 90.81 236 LEU B CA 1
ATOM 4182 C C . LEU B 1 236 ? -9.977 18.109 -18.422 1 90.81 236 LEU B C 1
ATOM 4184 O O . LEU B 1 236 ? -10.664 17.109 -18.594 1 90.81 236 LEU B O 1
ATOM 4188 N N . ALA B 1 237 ? -10.344 19.312 -18.688 1 90.44 237 ALA B N 1
ATOM 4189 C CA . ALA B 1 237 ? -11.672 19.562 -19.234 1 90.44 237 ALA B CA 1
ATOM 4190 C C . ALA B 1 237 ? -11.844 18.875 -20.594 1 90.44 237 ALA B C 1
ATOM 4192 O O . ALA B 1 237 ? -12.836 18.188 -20.828 1 90.44 237 ALA B O 1
ATOM 4193 N N . ALA B 1 238 ? -10.875 18.969 -21.406 1 90.62 238 ALA B N 1
ATOM 4194 C CA . ALA B 1 238 ? -10.914 18.391 -22.75 1 90.62 238 ALA B CA 1
ATOM 4195 C C . ALA B 1 238 ? -10.922 16.859 -22.672 1 90.62 238 ALA B C 1
ATOM 4197 O O . ALA B 1 238 ? -11.688 16.219 -23.391 1 90.62 238 ALA B O 1
ATOM 4198 N N . ALA B 1 239 ? -10.156 16.359 -21.781 1 87.75 239 ALA B N 1
ATOM 4199 C CA . ALA B 1 239 ? -10 14.906 -21.688 1 87.75 239 ALA B CA 1
ATOM 4200 C C . ALA B 1 239 ? -11.297 14.25 -21.219 1 87.75 239 ALA B C 1
ATOM 4202 O O . ALA B 1 239 ? -11.523 13.062 -21.484 1 87.75 239 ALA B O 1
ATOM 4203 N N . HIS B 1 240 ? -12.102 14.984 -20.562 1 88.88 240 HIS B N 1
ATOM 4204 C CA . HIS B 1 240 ? -13.289 14.391 -19.953 1 88.88 240 HIS B CA 1
ATOM 4205 C C . HIS B 1 240 ? -14.562 15.016 -20.516 1 88.88 240 HIS B C 1
ATOM 4207 O O . HIS B 1 240 ? -15.664 14.766 -20.016 1 88.88 240 HIS B O 1
ATOM 4213 N N . ASN B 1 241 ? -14.383 15.773 -21.484 1 90.69 241 ASN B N 1
ATOM 4214 C CA . ASN B 1 241 ? -15.492 16.406 -22.203 1 90.69 241 ASN B CA 1
ATOM 4215 C C . ASN B 1 241 ? -16.422 17.156 -21.266 1 90.69 241 ASN B C 1
ATOM 4217 O O . ASN B 1 241 ? -17.625 16.969 -21.281 1 90.69 241 ASN B O 1
ATOM 4221 N N . VAL B 1 242 ? -15.852 17.953 -20.438 1 91.12 242 VAL B N 1
ATOM 4222 C CA . VAL B 1 242 ? -16.578 18.828 -19.531 1 91.12 242 VAL B CA 1
ATOM 4223 C C . VAL B 1 242 ? -15.977 20.234 -19.562 1 91.12 242 VAL B C 1
ATOM 4225 O O . VAL B 1 242 ? -14.922 20.438 -20.172 1 91.12 242 VAL B O 1
ATOM 4228 N N . SER B 1 243 ? -16.672 21.219 -19.016 1 90.44 243 SER B N 1
ATOM 4229 C CA . SER B 1 243 ? -16.156 22.578 -18.938 1 90.44 243 SER B CA 1
ATOM 4230 C C . SER B 1 243 ? -15.117 22.719 -17.828 1 90.44 243 SER B C 1
ATOM 4232 O O . SER B 1 243 ? -15.07 21.891 -16.922 1 90.44 243 SER B O 1
ATOM 4234 N N . THR B 1 244 ? -14.258 23.734 -17.984 1 90 244 THR B N 1
ATOM 4235 C CA . THR B 1 244 ? -13.305 24.031 -16.922 1 90 244 THR B CA 1
ATOM 4236 C C . THR B 1 244 ? -14.023 24.328 -15.602 1 90 244 THR B C 1
ATOM 4238 O O . THR B 1 244 ? -13.508 24.016 -14.523 1 90 244 THR B O 1
ATOM 4241 N N . ARG B 1 245 ? -15.188 24.906 -15.75 1 87.19 245 ARG B N 1
ATOM 4242 C CA . ARG B 1 245 ? -15.992 25.156 -14.555 1 87.19 245 ARG B CA 1
ATOM 4243 C C . ARG B 1 245 ? -16.375 23.859 -13.859 1 87.19 245 ARG B C 1
ATOM 4245 O O . ARG B 1 245 ? -16.312 23.766 -12.633 1 87.19 245 ARG B O 1
ATOM 4252 N N . THR B 1 246 ? -16.719 22.906 -14.594 1 89.81 246 THR B N 1
ATOM 4253 C CA . THR B 1 246 ? -17.094 21.609 -14.055 1 89.81 246 THR B CA 1
ATOM 4254 C C . THR B 1 246 ? -15.891 20.938 -13.391 1 89.81 246 THR B C 1
ATOM 4256 O O . THR B 1 246 ? -16.031 20.297 -12.344 1 89.81 246 THR B O 1
ATOM 4259 N N . VAL B 1 247 ? -14.703 21.094 -13.969 1 90.06 247 VAL B N 1
ATOM 4260 C CA . VAL B 1 247 ? -13.492 20.547 -13.359 1 90.06 247 VAL B CA 1
ATOM 4261 C C . VAL B 1 247 ? -13.234 21.234 -12.023 1 90.06 247 VAL B C 1
ATOM 4263 O O . VAL B 1 247 ? -12.93 20.578 -11.023 1 90.06 247 VAL B O 1
ATOM 4266 N N . HIS B 1 248 ? -13.453 22.547 -12.023 1 84.88 248 HIS B N 1
ATOM 4267 C CA . HIS B 1 248 ? -13.273 23.281 -10.781 1 84.88 248 HIS B CA 1
ATOM 4268 C C . HIS B 1 248 ? -14.234 22.781 -9.703 1 84.88 248 HIS B C 1
ATOM 4270 O O . HIS B 1 248 ? -13.844 22.641 -8.539 1 84.88 248 HIS B O 1
ATOM 4276 N N . ARG B 1 249 ? -15.43 22.547 -10.156 1 84.19 249 ARG B N 1
ATOM 4277 C CA . ARG B 1 249 ? -16.422 22.047 -9.211 1 84.19 249 ARG B CA 1
ATOM 4278 C C . ARG B 1 249 ? -16.031 20.672 -8.672 1 84.19 249 ARG B C 1
ATOM 4280 O O . ARG B 1 249 ? -16.219 20.391 -7.488 1 84.19 249 ARG B O 1
ATOM 4287 N N . ALA B 1 250 ? -15.492 19.875 -9.555 1 84.19 250 ALA B N 1
ATOM 4288 C CA . ALA B 1 250 ? -15.062 18.547 -9.141 1 84.19 250 ALA B CA 1
ATOM 4289 C C . ALA B 1 250 ? -13.984 18.625 -8.07 1 84.19 250 ALA B C 1
ATOM 4291 O O . ALA B 1 250 ? -14.016 17.875 -7.09 1 84.19 250 ALA B O 1
ATOM 4292 N N . PHE B 1 251 ? -13.102 19.531 -8.25 1 81.75 251 PHE B N 1
ATOM 4293 C CA . PHE B 1 251 ? -12.031 19.688 -7.277 1 81.75 251 PHE B CA 1
ATOM 4294 C C . PHE B 1 251 ? -12.539 20.359 -6.012 1 81.75 251 PHE B C 1
ATOM 4296 O O . PHE B 1 251 ? -12.055 20.094 -4.914 1 81.75 251 PHE B O 1
ATOM 4303 N N . SER B 1 252 ? -13.5 21.188 -6.211 1 76.56 252 SER B N 1
ATOM 4304 C CA . SER B 1 252 ? -14.039 21.906 -5.062 1 76.56 252 SER B CA 1
ATOM 4305 C C . SER B 1 252 ? -14.766 20.953 -4.109 1 76.56 252 SER B C 1
ATOM 4307 O O . SER B 1 252 ? -14.922 21.266 -2.924 1 76.56 252 SER B O 1
ATOM 4309 N N . LEU B 1 253 ? -15.219 19.812 -4.699 1 69.19 253 LEU B N 1
ATOM 4310 C CA . LEU B 1 253 ? -15.906 18.812 -3.885 1 69.19 253 LEU B CA 1
ATOM 4311 C C . LEU B 1 253 ? -15.055 18.422 -2.678 1 69.19 253 LEU B C 1
ATOM 4313 O O . LEU B 1 253 ? -15.594 18.125 -1.608 1 69.19 253 LEU B O 1
ATOM 4317 N N . THR B 1 254 ? -13.781 18.453 -2.953 1 63.38 254 THR B N 1
ATOM 4318 C CA . THR B 1 254 ? -12.891 17.984 -1.899 1 63.38 254 THR B CA 1
ATOM 4319 C C . THR B 1 254 ? -12.008 19.109 -1.395 1 63.38 254 THR B C 1
ATOM 4321 O O . THR B 1 254 ? -11.086 18.891 -0.6 1 63.38 254 THR B O 1
ATOM 4324 N N . GLY B 1 255 ? -12.195 20.25 -1.78 1 62.5 255 GLY B N 1
ATOM 4325 C CA . GLY B 1 255 ? -11.422 21.406 -1.354 1 62.5 255 GLY B CA 1
ATOM 4326 C C . GLY B 1 255 ? -10.023 21.438 -1.947 1 62.5 255 GLY B C 1
ATOM 4327 O O . GLY B 1 255 ? -9.164 22.188 -1.479 1 62.5 255 GLY B O 1
ATOM 4328 N N . ASP B 1 256 ? -9.844 20.594 -2.906 1 65.56 256 ASP B N 1
ATOM 4329 C CA . ASP B 1 256 ? -8.523 20.531 -3.539 1 65.56 256 ASP B CA 1
ATOM 4330 C C . ASP B 1 256 ? -8.469 21.438 -4.77 1 65.56 256 ASP B C 1
ATOM 4332 O O . ASP B 1 256 ? -9.508 21.797 -5.328 1 65.56 256 ASP B O 1
ATOM 4336 N N . THR B 1 257 ? -7.203 21.953 -4.992 1 77.06 257 THR B N 1
ATOM 4337 C CA . THR B 1 257 ? -6.977 22.516 -6.32 1 77.06 257 THR B CA 1
ATOM 4338 C C . THR B 1 257 ? -6.254 21.5 -7.211 1 77.06 257 THR B C 1
ATOM 4340 O O . THR B 1 257 ? -5.543 20.625 -6.719 1 77.06 257 THR B O 1
ATOM 4343 N N . MET B 1 258 ? -6.59 21.578 -8.414 1 81.94 258 MET B N 1
ATOM 4344 C CA . MET B 1 258 ? -5.918 20.734 -9.398 1 81.94 258 MET B CA 1
ATOM 4345 C C . MET B 1 258 ? -4.402 20.828 -9.258 1 81.94 258 MET B C 1
ATOM 4347 O O . MET B 1 258 ? -3.707 19.812 -9.266 1 81.94 258 MET B O 1
ATOM 4351 N N . THR B 1 259 ? -3.938 21.953 -8.984 1 78.31 259 THR B N 1
ATOM 4352 C CA . THR B 1 259 ? -2.504 22.219 -8.906 1 78.31 259 THR B CA 1
ATOM 4353 C C . THR B 1 259 ? -1.888 21.484 -7.719 1 78.31 259 THR B C 1
ATOM 4355 O O . THR B 1 259 ? -0.828 20.859 -7.848 1 78.31 259 THR B O 1
ATOM 4358 N N . ALA B 1 260 ? -2.6 21.516 -6.625 1 75.56 260 ALA B N 1
ATOM 4359 C CA . ALA B 1 260 ? -2.1 20.859 -5.422 1 75.56 260 ALA B CA 1
ATOM 4360 C C . ALA B 1 260 ? -2.027 19.344 -5.617 1 75.56 260 ALA B C 1
ATOM 4362 O O . ALA B 1 260 ? -1.062 18.703 -5.195 1 75.56 260 ALA B O 1
ATOM 4363 N N . VAL B 1 261 ? -3.045 18.844 -6.312 1 81.25 261 VAL B N 1
ATOM 4364 C CA . VAL B 1 261 ? -3.113 17.406 -6.539 1 81.25 261 VAL B CA 1
ATOM 4365 C C . VAL B 1 261 ? -1.998 16.984 -7.492 1 81.25 261 VAL B C 1
ATOM 4367 O O . VAL B 1 261 ? -1.302 15.992 -7.242 1 81.25 261 VAL B O 1
ATOM 4370 N N . VAL B 1 262 ? -1.774 17.672 -8.508 1 84.75 262 VAL B N 1
ATOM 4371 C CA . VAL B 1 262 ? -0.729 17.375 -9.484 1 84.75 262 VAL B CA 1
ATOM 4372 C C . VAL B 1 262 ? 0.639 17.438 -8.812 1 84.75 262 VAL B C 1
ATOM 4374 O O . VAL B 1 262 ? 1.469 16.547 -8.992 1 84.75 262 VAL B O 1
ATOM 4377 N N . ARG B 1 263 ? 0.806 18.422 -8.008 1 80.06 263 ARG B N 1
ATOM 4378 C CA . ARG B 1 263 ? 2.078 18.594 -7.312 1 80.06 263 ARG B CA 1
ATOM 4379 C C . ARG B 1 263 ? 2.357 17.438 -6.371 1 80.06 263 ARG B C 1
ATOM 4381 O O . ARG B 1 263 ? 3.469 16.891 -6.348 1 80.06 263 ARG B O 1
ATOM 4388 N N . ALA B 1 264 ? 1.398 17.125 -5.633 1 80.62 264 ALA B N 1
ATOM 4389 C CA . ALA B 1 264 ? 1.558 16.031 -4.668 1 80.62 264 ALA B CA 1
ATOM 4390 C C . ALA B 1 264 ? 1.889 14.719 -5.375 1 80.62 264 ALA B C 1
ATOM 4392 O O . ALA B 1 264 ? 2.768 13.977 -4.93 1 80.62 264 ALA B O 1
ATOM 4393 N N . ARG B 1 265 ? 1.229 14.398 -6.395 1 82.56 265 ARG B N 1
ATOM 4394 C CA . ARG B 1 265 ? 1.444 13.156 -7.121 1 82.56 265 ARG B CA 1
ATOM 4395 C C . ARG B 1 265 ? 2.812 13.141 -7.797 1 82.56 265 ARG B C 1
ATOM 4397 O O . ARG B 1 265 ? 3.48 12.109 -7.84 1 82.56 265 ARG B O 1
ATOM 4404 N N . ARG B 1 266 ? 3.221 14.281 -8.297 1 84.12 266 ARG B N 1
ATOM 4405 C CA . ARG B 1 266 ? 4.555 14.391 -8.883 1 84.12 266 ARG B CA 1
ATOM 4406 C C . ARG B 1 266 ? 5.629 14.172 -7.82 1 84.12 266 ARG B C 1
ATOM 4408 O O . ARG B 1 266 ? 6.609 13.461 -8.055 1 84.12 266 ARG B O 1
ATOM 4415 N N . MET B 1 267 ? 5.375 14.688 -6.66 1 84.31 267 MET B N 1
ATOM 4416 C CA . MET B 1 267 ? 6.34 14.555 -5.57 1 84.31 267 MET B CA 1
ATOM 4417 C C . MET B 1 267 ? 6.457 13.102 -5.121 1 84.31 267 MET B C 1
ATOM 4419 O O . MET B 1 267 ? 7.559 12.617 -4.855 1 84.31 267 MET B O 1
ATOM 4423 N N . ALA B 1 268 ? 5.367 12.523 -5.094 1 80.31 268 ALA B N 1
ATOM 4424 C CA . ALA B 1 268 ? 5.375 11.102 -4.742 1 80.31 268 ALA B CA 1
ATOM 4425 C C . ALA B 1 268 ? 6.129 10.281 -5.785 1 80.31 268 ALA B C 1
ATOM 4427 O O . ALA B 1 268 ? 6.863 9.359 -5.441 1 80.31 268 ALA B O 1
ATOM 4428 N N . ALA B 1 269 ? 5.941 10.57 -6.996 1 81.62 269 ALA B N 1
ATOM 4429 C CA . ALA B 1 269 ? 6.629 9.875 -8.086 1 81.62 269 ALA B CA 1
ATOM 4430 C C . ALA B 1 269 ? 8.133 10.125 -8.031 1 81.62 269 ALA B C 1
ATOM 4432 O O . ALA B 1 269 ? 8.93 9.211 -8.258 1 81.62 269 ALA B O 1
ATOM 4433 N N . VAL B 1 270 ? 8.492 11.32 -7.777 1 84.56 270 VAL B N 1
ATOM 4434 C CA . VAL B 1 270 ? 9.898 11.664 -7.625 1 84.56 270 VAL B CA 1
ATOM 4435 C C . VAL B 1 270 ? 10.523 10.828 -6.508 1 84.56 270 VAL B C 1
ATOM 4437 O O . VAL B 1 270 ? 11.609 10.273 -6.672 1 84.56 270 VAL B O 1
ATOM 4440 N N . ARG B 1 271 ? 9.852 10.773 -5.426 1 82 271 ARG B N 1
ATOM 4441 C CA . ARG B 1 271 ? 10.336 9.977 -4.309 1 82 271 ARG B CA 1
ATOM 4442 C C . ARG B 1 271 ? 10.555 8.523 -4.727 1 82 271 ARG B C 1
ATOM 4444 O O . ARG B 1 271 ? 11.57 7.918 -4.371 1 82 271 ARG B O 1
ATOM 4451 N N . GLU B 1 272 ? 9.586 8.016 -5.43 1 79.75 272 GLU B N 1
ATOM 4452 C CA . GLU B 1 272 ? 9.703 6.641 -5.898 1 79.75 272 GLU B CA 1
ATOM 4453 C C . GLU B 1 272 ? 10.938 6.457 -6.781 1 79.75 272 GLU B C 1
ATOM 4455 O O . GLU B 1 272 ? 11.641 5.453 -6.668 1 79.75 272 GLU B O 1
ATOM 4460 N N . GLU B 1 273 ? 11.18 7.469 -7.605 1 79.19 273 GLU B N 1
ATOM 4461 C CA . GLU B 1 273 ? 12.359 7.422 -8.469 1 79.19 273 GLU B CA 1
ATOM 4462 C C . GLU B 1 273 ? 13.648 7.469 -7.648 1 79.19 273 GLU B C 1
ATOM 4464 O O . GLU B 1 273 ? 14.609 6.766 -7.957 1 79.19 273 GLU B O 1
ATOM 4469 N N . LEU B 1 274 ? 13.672 8.227 -6.664 1 81 274 LEU B N 1
ATOM 4470 C CA . LEU B 1 274 ? 14.859 8.383 -5.84 1 81 274 LEU B CA 1
ATOM 4471 C C . LEU B 1 274 ? 15.203 7.086 -5.117 1 81 274 LEU B C 1
ATOM 4473 O O . LEU B 1 274 ? 16.375 6.766 -4.938 1 81 274 LEU B O 1
ATOM 4477 N N . VAL B 1 275 ? 14.172 6.398 -4.797 1 74.88 275 VAL B N 1
ATOM 4478 C CA . VAL B 1 275 ? 14.367 5.184 -4.008 1 74.88 275 VAL B CA 1
ATOM 4479 C C . VAL B 1 275 ? 14.711 4.016 -4.934 1 74.88 275 VAL B C 1
ATOM 4481 O O . VAL B 1 275 ? 15.555 3.182 -4.598 1 74.88 275 VAL B O 1
ATOM 4484 N N . ASN B 1 276 ? 14.172 4.023 -6.137 1 70.06 276 ASN B N 1
ATOM 4485 C CA . ASN B 1 276 ? 14.188 2.795 -6.922 1 70.06 276 ASN B CA 1
ATOM 4486 C C . ASN B 1 276 ? 15.047 2.941 -8.172 1 70.06 276 ASN B C 1
ATOM 4488 O O . ASN B 1 276 ? 15.062 2.049 -9.023 1 70.06 276 ASN B O 1
ATOM 4492 N N . SER B 1 277 ? 15.656 4.117 -8.352 1 73.25 277 SER B N 1
ATOM 4493 C CA . SER B 1 277 ? 16.469 4.297 -9.547 1 73.25 277 SER B CA 1
ATOM 4494 C C . SER B 1 277 ? 17.766 5.039 -9.227 1 73.25 277 SER B C 1
ATOM 4496 O O . SER B 1 277 ? 17.891 5.625 -8.148 1 73.25 277 SER B O 1
ATOM 4498 N N . ASN B 1 278 ? 18.656 4.949 -10.133 1 76.19 278 ASN B N 1
ATOM 4499 C CA . ASN B 1 278 ? 19.922 5.684 -9.992 1 76.19 278 ASN B CA 1
ATOM 4500 C C . ASN B 1 278 ? 19.969 6.887 -10.922 1 76.19 278 ASN B C 1
ATOM 4502 O O . ASN B 1 278 ? 21.047 7.398 -11.227 1 76.19 278 ASN B O 1
ATOM 4506 N N . MET B 1 279 ? 18.859 7.27 -11.352 1 82.44 279 MET B N 1
ATOM 4507 C CA . MET B 1 279 ? 18.828 8.453 -12.211 1 82.44 279 MET B CA 1
ATOM 4508 C C . MET B 1 279 ? 19.328 9.68 -11.461 1 82.44 279 MET B C 1
ATOM 4510 O O . MET B 1 279 ? 19.078 9.836 -10.266 1 82.44 279 MET B O 1
ATOM 4514 N N . THR B 1 280 ? 20 10.445 -12.195 1 88.12 280 THR B N 1
ATOM 4515 C CA . THR B 1 280 ? 20.469 11.68 -11.57 1 88.12 280 THR B CA 1
ATOM 4516 C C . THR B 1 280 ? 19.297 12.562 -11.172 1 88.12 280 THR B C 1
ATOM 4518 O O . THR B 1 280 ? 18.203 12.445 -11.734 1 88.12 280 THR B O 1
ATOM 4521 N N . ILE B 1 281 ? 19.594 13.398 -10.281 1 90.38 281 ILE B N 1
ATOM 4522 C CA . ILE B 1 281 ? 18.562 14.336 -9.836 1 90.38 281 ILE B CA 1
ATOM 4523 C C . ILE B 1 281 ? 18.109 15.203 -11 1 90.38 281 ILE B C 1
ATOM 4525 O O . ILE B 1 281 ? 16.922 15.516 -11.133 1 90.38 281 ILE B O 1
ATOM 4529 N N . ALA B 1 282 ? 19.031 15.57 -11.844 1 89.69 282 ALA B N 1
ATOM 4530 C CA . ALA B 1 282 ? 18.719 16.391 -13.016 1 89.69 282 ALA B CA 1
ATOM 4531 C C . ALA B 1 282 ? 17.766 15.648 -13.961 1 89.69 282 ALA B C 1
ATOM 4533 O O . ALA B 1 282 ? 16.797 16.219 -14.461 1 89.69 282 ALA B O 1
ATOM 4534 N N . THR B 1 283 ? 18.047 14.438 -14.156 1 89.12 283 THR B N 1
ATOM 4535 C CA . THR B 1 283 ? 17.203 13.617 -15.023 1 89.12 283 THR B CA 1
ATOM 4536 C C . THR B 1 283 ? 15.805 13.461 -14.445 1 89.12 283 THR B C 1
ATOM 4538 O O . THR B 1 283 ? 14.812 13.547 -15.164 1 89.12 283 THR B O 1
ATOM 4541 N N . ILE B 1 284 ? 15.805 13.219 -13.164 1 89.25 284 ILE B N 1
ATOM 4542 C CA . ILE B 1 284 ? 14.523 13.078 -12.484 1 89.25 284 ILE B CA 1
ATOM 4543 C C . ILE B 1 284 ? 13.734 14.383 -12.594 1 89.25 284 ILE B C 1
ATOM 4545 O O . ILE B 1 284 ? 12.539 14.367 -12.883 1 89.25 284 ILE B O 1
ATOM 4549 N N . ALA B 1 285 ? 14.391 15.484 -12.398 1 88.94 285 ALA B N 1
ATOM 4550 C CA . ALA B 1 285 ? 13.734 16.781 -12.5 1 88.94 285 ALA B CA 1
ATOM 4551 C C . ALA B 1 285 ? 13.109 16.984 -13.875 1 88.94 285 ALA B C 1
ATOM 4553 O O . ALA B 1 285 ? 11.953 17.406 -13.984 1 88.94 285 ALA B O 1
ATOM 4554 N N . HIS B 1 286 ? 13.844 16.672 -14.906 1 84.38 286 HIS B N 1
ATOM 4555 C CA . HIS B 1 286 ? 13.367 16.812 -16.281 1 84.38 286 HIS B CA 1
ATOM 4556 C C . HIS B 1 286 ? 12.203 15.867 -16.547 1 84.38 286 HIS B C 1
ATOM 4558 O O . HIS B 1 286 ? 11.203 16.266 -17.156 1 84.38 286 HIS B O 1
ATOM 4564 N N . ARG B 1 287 ? 12.312 14.766 -16.062 1 82.75 287 ARG B N 1
ATOM 4565 C CA . ARG B 1 287 ? 11.328 13.719 -16.312 1 82.75 287 ARG B CA 1
ATOM 4566 C C . ARG B 1 287 ? 9.977 14.078 -15.703 1 82.75 287 ARG B C 1
ATOM 4568 O O . ARG B 1 287 ? 8.93 13.75 -16.266 1 82.75 287 ARG B O 1
ATOM 4575 N N . TRP B 1 288 ? 10.07 14.688 -14.641 1 85.12 288 TRP B N 1
ATOM 4576 C CA . TRP B 1 288 ? 8.828 14.945 -13.914 1 85.12 288 TRP B CA 1
ATOM 4577 C C . TRP B 1 288 ? 8.461 16.422 -13.977 1 85.12 288 TRP B C 1
ATOM 4579 O O . TRP B 1 288 ? 7.711 16.922 -13.133 1 85.12 288 TRP B O 1
ATOM 4589 N N . CYS B 1 289 ? 8.984 17.141 -14.961 1 82.62 289 CYS B N 1
ATOM 4590 C CA . CYS B 1 289 ? 8.539 18.453 -15.445 1 82.62 289 CYS B CA 1
ATOM 4591 C C . CYS B 1 289 ? 8.836 19.547 -14.43 1 82.62 289 CYS B C 1
ATOM 4593 O O . CYS B 1 289 ? 8.008 20.422 -14.195 1 82.62 289 CYS B O 1
ATOM 4595 N N . TYR B 1 290 ? 9.906 19.406 -13.844 1 83.94 290 TYR B N 1
ATOM 4596 C CA . TYR B 1 290 ? 10.406 20.516 -13.055 1 83.94 290 TYR B CA 1
ATOM 4597 C C . TYR B 1 290 ? 11.312 21.422 -13.891 1 83.94 290 TYR B C 1
ATOM 4599 O O . TYR B 1 290 ? 12.023 20.938 -14.773 1 83.94 290 TYR B O 1
ATOM 4607 N N . TYR B 1 291 ? 11.188 22.688 -13.609 1 73.44 291 TYR B N 1
ATOM 4608 C CA . TYR B 1 291 ? 11.914 23.688 -14.383 1 73.44 291 TYR B CA 1
ATOM 4609 C C . TYR B 1 291 ? 13.414 23.453 -14.312 1 73.44 291 TYR B C 1
ATOM 4611 O O . TYR B 1 291 ? 14.109 23.516 -15.328 1 73.44 291 TYR B O 1
ATOM 4619 N N . ASP B 1 292 ? 13.906 23.188 -13.086 1 81.88 292 ASP B N 1
ATOM 4620 C CA . ASP B 1 292 ? 15.312 22.844 -12.898 1 81.88 292 ASP B CA 1
ATOM 4621 C C . ASP B 1 292 ? 15.516 22.031 -11.625 1 81.88 292 ASP B C 1
ATOM 4623 O O . ASP B 1 292 ? 14.602 21.906 -10.805 1 81.88 292 ASP B O 1
ATOM 4627 N N . PRO B 1 293 ? 16.641 21.406 -11.531 1 88.62 293 PRO B N 1
ATOM 4628 C CA . PRO B 1 293 ? 16.938 20.578 -10.359 1 88.62 293 PRO B CA 1
ATOM 4629 C C . PRO B 1 293 ? 16.828 21.359 -9.047 1 88.62 293 PRO B C 1
ATOM 4631 O O . PRO B 1 293 ? 16.469 20.781 -8.016 1 88.62 293 PRO B O 1
ATOM 4634 N N . SER B 1 294 ? 17.078 22.641 -9.109 1 86 294 SER B N 1
ATOM 4635 C CA . SER B 1 294 ? 16.984 23.453 -7.906 1 86 294 SER B CA 1
ATOM 4636 C C . SER B 1 294 ? 15.531 23.562 -7.43 1 86 294 SER B C 1
ATOM 4638 O O . SER B 1 294 ? 15.266 23.516 -6.23 1 86 294 SER B O 1
ATOM 4640 N N . HIS B 1 295 ? 14.742 23.781 -8.383 1 85.62 295 HIS B N 1
ATOM 4641 C CA . HIS B 1 295 ? 13.32 23.844 -8.055 1 85.62 295 HIS B CA 1
ATOM 4642 C C . HIS B 1 295 ? 12.844 22.531 -7.457 1 85.62 295 HIS B C 1
ATOM 4644 O O . HIS B 1 295 ? 12.117 22.516 -6.457 1 85.62 295 HIS B O 1
ATOM 4650 N N . LEU B 1 296 ? 13.242 21.422 -8.008 1 90.06 296 LEU B N 1
ATOM 4651 C CA . LEU B 1 296 ? 12.891 20.125 -7.469 1 90.06 296 LEU B CA 1
ATOM 4652 C C . LEU B 1 296 ? 13.422 19.953 -6.051 1 90.06 296 LEU B C 1
ATOM 4654 O O . LEU B 1 296 ? 12.703 19.484 -5.164 1 90.06 296 LEU B O 1
ATOM 4658 N N . ARG B 1 297 ? 14.57 20.344 -5.859 1 86.62 297 ARG B N 1
ATOM 4659 C CA . ARG B 1 297 ? 15.195 20.203 -4.551 1 86.62 297 ARG B CA 1
ATOM 4660 C C . ARG B 1 297 ? 14.414 20.953 -3.479 1 86.62 297 ARG B C 1
ATOM 4662 O O . ARG B 1 297 ? 14.18 20.422 -2.391 1 86.62 297 ARG B O 1
ATOM 4669 N N . ARG B 1 298 ? 14.031 22.094 -3.793 1 80.94 298 ARG B N 1
ATOM 4670 C CA . ARG B 1 298 ? 13.297 22.922 -2.836 1 80.94 298 ARG B CA 1
ATOM 4671 C C . ARG B 1 298 ? 11.938 22.297 -2.512 1 80.94 298 ARG B C 1
ATOM 4673 O O . ARG B 1 298 ? 11.555 22.219 -1.344 1 80.94 298 ARG B O 1
ATOM 4680 N N . GLU B 1 299 ? 11.25 21.953 -3.52 1 82.06 299 GLU B N 1
ATOM 4681 C CA . GLU B 1 299 ? 9.922 21.375 -3.326 1 82.06 299 GLU B CA 1
ATOM 4682 C C . GLU B 1 299 ? 10 20.047 -2.576 1 82.06 299 GLU B C 1
ATOM 4684 O O . GLU B 1 299 ? 9.156 19.766 -1.724 1 82.06 299 GLU B O 1
ATOM 4689 N N . PHE B 1 300 ? 11.039 19.266 -2.945 1 86.81 300 PHE B N 1
ATOM 4690 C CA . PHE B 1 300 ? 11.227 17.984 -2.281 1 86.81 300 PHE B CA 1
ATOM 4691 C C . PHE B 1 300 ? 11.539 18.172 -0.801 1 86.81 300 PHE B C 1
ATOM 4693 O O . PHE B 1 300 ? 10.969 17.484 0.053 1 86.81 300 PHE B O 1
ATOM 4700 N N . HIS B 1 301 ? 12.328 19.109 -0.56 1 78.69 301 HIS B N 1
ATOM 4701 C CA . HIS B 1 301 ? 12.68 19.406 0.824 1 78.69 301 HIS B CA 1
ATOM 4702 C C . HIS B 1 301 ? 11.461 19.891 1.607 1 78.69 301 HIS B C 1
ATOM 4704 O O . HIS B 1 301 ? 11.281 19.516 2.77 1 78.69 301 HIS B O 1
ATOM 4710 N N . ARG B 1 302 ? 10.727 20.656 1.021 1 72.62 302 ARG B N 1
ATOM 4711 C CA . ARG B 1 302 ? 9.516 21.156 1.666 1 72.62 302 ARG B CA 1
ATOM 4712 C C . ARG B 1 302 ? 8.57 20 2.008 1 72.62 302 ARG B C 1
ATOM 4714 O O . ARG B 1 302 ? 7.977 19.984 3.09 1 72.62 302 ARG B O 1
ATOM 4721 N N . CYS B 1 303 ? 8.461 19.047 1.172 1 75.12 303 CYS B N 1
ATOM 4722 C CA . CYS B 1 303 ? 7.492 17.969 1.303 1 75.12 303 CYS B CA 1
ATOM 4723 C C . CYS B 1 303 ? 8.008 16.891 2.242 1 75.12 303 CYS B C 1
ATOM 4725 O O . CYS B 1 303 ? 7.242 16.328 3.035 1 75.12 303 CYS B O 1
ATOM 4727 N N . PHE B 1 304 ? 9.375 16.625 2.125 1 73.62 304 PHE B N 1
ATOM 4728 C CA . PHE B 1 304 ? 9.883 15.43 2.789 1 73.62 304 PHE B CA 1
ATOM 4729 C C . PHE B 1 304 ? 10.898 15.789 3.861 1 73.62 304 PHE B C 1
ATOM 4731 O O . PHE B 1 304 ? 11.359 14.922 4.609 1 73.62 304 PHE B O 1
ATOM 4738 N N . GLY B 1 305 ? 11.234 17.062 3.963 1 66.88 305 GLY B N 1
ATOM 4739 C CA . GLY B 1 305 ? 12.102 17.562 5.02 1 66.88 305 GLY B CA 1
ATOM 4740 C C . GLY B 1 305 ? 13.578 17.359 4.73 1 66.88 305 GLY B C 1
ATOM 4741 O O . GLY B 1 305 ? 14.438 17.828 5.48 1 66.88 305 GLY B O 1
ATOM 4742 N N . VAL B 1 306 ? 13.906 16.594 3.691 1 75.75 306 VAL B N 1
ATOM 4743 C CA . VAL B 1 306 ? 15.289 16.328 3.307 1 75.75 306 VAL B CA 1
ATOM 4744 C C . VAL B 1 306 ? 15.461 16.547 1.805 1 75.75 306 VAL B C 1
ATOM 4746 O O . VAL B 1 306 ? 14.477 16.578 1.061 1 75.75 306 VAL B O 1
ATOM 4749 N N . SER B 1 307 ? 16.688 16.766 1.405 1 83.19 307 SER B N 1
ATOM 4750 C CA . SER B 1 307 ? 16.953 16.938 -0.018 1 83.19 307 SER B CA 1
ATOM 4751 C C . SER B 1 307 ? 16.828 15.609 -0.77 1 83.19 307 SER B C 1
ATOM 4753 O O . SER B 1 307 ? 16.906 14.539 -0.167 1 83.19 307 SER B O 1
ATOM 4755 N N . PRO B 1 308 ? 16.672 15.688 -2.061 1 87.5 308 PRO B N 1
ATOM 4756 C CA . PRO B 1 308 ? 16.609 14.453 -2.857 1 87.5 308 PRO B CA 1
ATOM 4757 C C . PRO B 1 308 ? 17.859 13.594 -2.697 1 87.5 308 PRO B C 1
ATOM 4759 O O . PRO B 1 308 ? 17.766 12.375 -2.566 1 87.5 308 PRO B O 1
ATOM 4762 N N . SER B 1 309 ? 18.984 14.211 -2.727 1 86.81 309 SER B N 1
ATOM 4763 C CA . SER B 1 309 ? 20.25 13.469 -2.598 1 86.81 309 SER B CA 1
ATOM 4764 C C . SER B 1 309 ? 20.344 12.773 -1.242 1 86.81 309 SER B C 1
ATOM 4766 O O . SER B 1 309 ? 20.75 11.617 -1.159 1 86.81 309 SER B O 1
ATOM 4768 N N . GLU B 1 310 ? 19.969 13.5 -0.214 1 77.75 310 GLU B N 1
ATOM 4769 C CA . GLU B 1 310 ? 19.953 12.93 1.129 1 77.75 310 GLU B CA 1
ATOM 4770 C C . GLU B 1 310 ? 18.984 11.758 1.229 1 77.75 310 GLU B C 1
ATOM 4772 O O . GLU B 1 310 ? 19.281 10.75 1.868 1 77.75 310 GLU B O 1
ATOM 4777 N N . TYR B 1 311 ? 17.906 11.953 0.576 1 84.5 311 TYR B N 1
ATOM 4778 C CA . TYR B 1 311 ? 16.891 10.906 0.617 1 84.5 311 TYR B CA 1
ATOM 4779 C C . TYR B 1 311 ? 17.391 9.633 -0.055 1 84.5 311 TYR B C 1
ATOM 4781 O O . TYR B 1 311 ? 17.219 8.539 0.482 1 84.5 311 TYR B O 1
ATOM 4789 N N . ARG B 1 312 ? 17.938 9.75 -1.178 1 82.25 312 ARG B N 1
ATOM 4790 C CA . ARG B 1 312 ? 18.469 8.602 -1.912 1 82.25 312 ARG B CA 1
ATOM 4791 C C . ARG B 1 312 ? 19.562 7.902 -1.113 1 82.25 312 ARG B C 1
ATOM 4793 O O . ARG B 1 312 ? 19.609 6.668 -1.076 1 82.25 312 ARG B O 1
ATOM 4800 N N . GLU B 1 313 ? 20.422 8.664 -0.562 1 77.25 313 GLU B N 1
ATOM 4801 C CA . GLU B 1 313 ? 21.5 8.086 0.228 1 77.25 313 GLU B CA 1
ATOM 4802 C C . GLU B 1 313 ? 20.969 7.242 1.379 1 77.25 313 GLU B C 1
ATOM 4804 O O . GLU B 1 313 ? 21.516 6.195 1.706 1 77.25 313 GLU B O 1
ATOM 4809 N N . SER B 1 314 ? 19.891 7.75 1.856 1 70.38 314 SER B N 1
ATOM 4810 C CA . SER B 1 314 ? 19.375 7.125 3.068 1 70.38 314 SER B CA 1
ATOM 4811 C C . SER B 1 314 ? 18.422 5.98 2.736 1 70.38 314 SER B C 1
ATOM 4813 O O . SER B 1 314 ? 18.297 5.023 3.504 1 70.38 314 SER B O 1
ATOM 4815 N N . HIS B 1 315 ? 17.766 6.047 1.572 1 70.12 315 HIS B N 1
ATOM 4816 C CA . HIS B 1 315 ? 16.641 5.137 1.373 1 70.12 315 HIS B CA 1
ATOM 4817 C C . HIS B 1 315 ? 16.734 4.422 0.031 1 70.12 315 HIS B C 1
ATOM 4819 O O . HIS B 1 315 ? 15.93 3.541 -0.271 1 70.12 315 HIS B O 1
ATOM 4825 N N . GLY B 1 316 ? 17.672 4.82 -0.686 1 68.12 316 GLY B N 1
ATOM 4826 C CA . GLY B 1 316 ? 17.797 4.234 -2.01 1 68.12 316 GLY B CA 1
ATOM 4827 C C . GLY B 1 316 ? 18.078 2.746 -1.979 1 68.12 316 GLY B C 1
ATOM 4828 O O . GLY B 1 316 ? 18.797 2.266 -1.097 1 68.12 316 GLY B O 1
ATOM 4829 N N . CYS B 1 317 ? 17.281 2.014 -2.797 1 61.34 317 CYS B N 1
ATOM 4830 C CA . CYS B 1 317 ? 17.469 0.57 -2.893 1 61.34 317 CYS B CA 1
ATOM 4831 C C . CYS B 1 317 ? 18.547 0.226 -3.914 1 61.34 317 CYS B C 1
ATOM 4833 O O . CYS B 1 317 ? 18.781 0.987 -4.855 1 61.34 317 CYS B O 1
#

Solvent-accessible surface area (backbone atoms only — not comparable to full-atom values): 31845 Å² total; per-residue (Å²): 133,78,71,78,66,61,53,65,46,70,41,59,65,69,42,87,92,71,40,43,59,52,49,40,43,47,48,20,70,52,72,25,63,43,42,62,50,74,66,67,76,68,83,67,49,40,40,35,40,34,34,71,38,71,85,27,31,38,33,44,38,37,35,36,33,37,43,30,40,36,42,67,53,84,63,61,76,61,42,37,47,29,31,36,39,38,36,30,65,36,48,43,34,41,36,28,30,53,89,37,79,42,76,35,30,60,52,24,32,37,37,36,31,53,90,44,62,30,63,21,37,35,23,83,56,41,29,30,34,38,38,40,25,33,37,42,30,53,27,41,60,58,67,26,64,75,45,60,61,36,56,44,82,40,58,40,79,40,41,62,48,42,41,46,53,52,47,51,54,40,46,69,72,27,49,84,74,42,53,65,52,36,30,48,16,52,33,46,22,53,42,26,33,52,22,17,51,51,36,55,71,68,41,57,60,45,49,90,43,70,50,32,41,47,36,42,49,48,51,54,49,45,68,53,42,51,58,76,40,89,84,50,65,63,57,56,12,62,75,66,75,49,49,55,66,54,50,49,51,30,31,50,74,38,72,33,49,70,65,58,53,53,49,26,41,46,50,38,50,50,51,50,44,39,29,50,28,72,68,49,65,57,56,51,18,56,52,55,58,34,93,37,46,66,56,41,37,52,54,40,22,23,46,68,73,40,42,59,68,58,44,26,74,74,51,40,78,135,79,71,77,68,60,55,62,47,68,45,51,68,68,43,86,92,67,42,35,59,53,47,45,46,46,47,22,70,58,74,25,68,42,46,70,48,72,70,64,81,76,90,61,45,41,40,33,41,36,35,70,36,70,79,27,38,38,32,43,38,36,36,38,39,33,40,28,40,38,44,77,57,86,63,62,75,65,47,40,45,28,30,36,38,38,35,31,64,37,50,44,36,40,36,28,30,55,89,38,79,41,76,38,30,61,51,24,33,36,37,37,32,52,88,48,67,28,65,23,37,36,23,83,57,42,28,31,33,40,37,41,24,34,34,41,36,53,27,38,53,59,66,26,60,71,49,59,60,37,55,43,84,41,58,42,78,40,42,61,49,41,41,44,53,51,47,50,54,40,46,70,72,27,50,86,73,42,53,58,50,35,30,47,14,51,34,47,21,53,43,27,33,52,21,18,52,53,33,57,70,70,44,57,61,39,47,95,45,72,49,30,27,47,35,36,45,48,52,53,51,46,70,51,43,51,58,76,40,90,82,48,66,63,56,56,13,61,75,65,75,47,51,55,66,54,50,50,51,29,30,50,75,39,65,29,50,70,65,58,54,53,50,23,39,46,50,40,51,48,50,50,44,38,26,58,37,81,68,48,66,57,54,51,18,56,53,55,58,33,93,37,48,66,57,41,36,52,56,39,22,31,46,65,73,42,41,60,69,58,45,26,75,69,44,39,89

Organism: NCBI:txid1990687